Protein AF-A0A7W4C437-F1 (afdb_monomer)

Mean predicted aligned error: 10.55 Å

Secondary structure (DSSP, 8-state):
-GGG-TT-SSSSPPHHHHHHHHHHHHTGGGGS-HHHHHHHHHHHHH-S---HHHHHHHHIIIIIHHHHHHH-HHHHHHHHHHHHHHHHHHHHHHHHS--TT--HHHHHHHHHHHTHHHHHHHHHHT-B-TTS-BTTS-TT---TTTSHHHHHHHHHHB--HHHHHHHHHHHTTSS---HHHHHTGGGGB-TTSS-HHHHHHHHHHHHHHHHHHHH---TT-SS-HHHHHHHHHHHHHHHHHHTHHHHHHHHHHHHHHHHTTTS---HHHHHHHHHHHHHHHHHHHTS-GGG-THHHHHHHHHHHHHHTT-HHHHHHHHHHHHHHHTTT---TTTHHHHHHHHHHHHHHSSS--HHHHHHHHHHHHHTTSS---S----TT-SS---S-TTHHHHHHHHHHHHS-GGGSSTT--PPP----SS--PPPTT--GGGGTT-S-EEES-TTS--EEE-HHHHHHHTT-HHHHHHHHHTT--TTS------

Sequence (486 aa):
MKMLNTKRTTPYPTIQALLREIASAFDTKCYLSAREAKKLDDSCNKTIDIHVSELEELKNLTILTPLTTIFGAEIAARVELFLDDVIKCYFIWIEDHPLDGVSVEDANTLFQTTGYFEDLLISRFVMEDYYNQKLCVPDGVNLTLLSKDHAEAFILLLDHKEAKDRVRLWASEKERPSLKYVENIEQFASPSILGSKQWNNLKWGIIASRFIMSFHSNKKMGLVIQRHSHTFKSFQSKNANNHLEIKSHINAIFAEFKEKGGMKKTDSDRERVDFLLRNLKYEIDKIAPDYGVSYIYHQFRARHLVLCGDLDAANEEYTKAFEQSLYRDHSKAQIQLVISEALLVAAYQVRPDRVFINRLKSASILIGLDQLPAKVKAEGKQKLEVLNSNEIESYRVDFVRMFPENLAYPSVSYPKYDPKVGLLLESLDSNLVNELSKKKIKIGFEGSLQRKTTPLIAAAMRNEVALVQKILDSGASVNVISEVGG

pLDDT: mean 83.99, std 13.07, range [30.67, 98.25]

Nearest PDB structures (foldseek):
  6yxy-assembly1_BE  TM=2.566E-01  e=5.866E+00  Trypanosoma brucei brucei

Solvent-accessible surface area (backbone atoms only — not comparable to full-atom values): 26969 Å² total; per-residue (Å²): 116,82,58,65,51,72,89,56,90,40,38,44,65,46,70,52,34,52,52,51,50,52,24,56,34,53,35,33,52,80,77,43,53,75,69,58,48,44,49,55,59,48,52,54,71,74,45,87,75,65,49,56,54,56,52,53,48,49,47,40,66,44,41,37,48,56,39,27,75,76,64,32,64,68,56,22,52,30,45,48,54,39,52,52,50,48,53,51,54,48,45,54,45,36,29,79,55,45,45,68,61,34,32,37,65,57,39,38,50,51,41,65,75,64,38,51,65,38,50,53,52,47,54,49,39,60,30,60,47,100,84,69,40,26,44,63,48,42,92,87,38,54,53,26,46,79,34,71,66,46,36,51,58,52,42,70,54,40,68,42,66,68,61,35,53,50,52,53,32,35,52,68,67,77,40,78,80,49,46,78,56,47,76,58,46,68,80,41,28,61,89,85,80,66,55,72,68,55,48,48,31,49,45,47,10,42,42,50,24,38,33,47,60,68,48,57,84,57,95,73,84,68,87,50,72,70,56,42,53,54,51,51,52,52,50,45,58,57,54,59,66,77,44,52,68,52,49,51,40,51,52,53,52,50,45,54,56,59,77,45,54,91,36,71,42,42,70,67,56,51,54,50,51,53,51,49,50,51,51,38,49,56,55,52,71,73,47,68,76,60,27,48,61,60,23,61,55,26,40,54,50,13,56,52,27,48,35,64,50,40,50,66,64,15,39,54,26,30,49,51,15,49,66,48,32,54,54,26,35,47,30,77,74,53,43,51,45,50,45,53,54,37,44,19,43,28,33,56,38,97,70,51,42,61,68,60,42,52,51,49,41,21,44,32,36,74,67,65,79,44,75,80,49,90,71,56,73,59,91,93,57,94,62,57,52,67,69,60,91,58,47,53,50,41,29,36,56,50,31,49,73,76,60,39,57,79,47,22,33,75,93,38,70,73,88,87,74,85,48,78,54,76,73,73,52,68,66,94,80,66,73,61,80,86,46,62,89,40,84,61,42,79,46,43,38,92,96,50,26,52,44,80,42,37,45,57,57,53,28,54,77,69,67,37,62,73,55,33,51,55,44,42,75,72,68,54,72,87,84,61,77,67,86,73,79,117

Foldseek 3Di:
DVQLDQPDLFLFRALLSLLVLLLVLLLQLVVADPVLNVLSVCVRPPASFDFQLVSVVNLCRRPLVSCCVQQNDQLSVLVVQLSLQLLQVVLVCCQLQFQFLHFNVRSSVLCVVQLVSLCSNVCSQQPADPVRAGSNQGPLAALQLQDPVSLVVVLVQFDDPVLSVVSVCCSVVVDQDRLVCLSCSNVRGDPPPDDPNNSSSHSSSSSSNSSNVSSVPDPPPDDRPVVSSVSSVVVVVVSCVVQVQLVVLLVVLVCLCPVLVPPADEVVSLVVLVVSLVSNVVSCVVDDCSSLNCLSSLQSVLVSCVLVQNLPSSLVSLLSSQRSPRNGHSHCVRNVVSLLLNLLSQLQDPDRPPVVNSSSLSVCCSSVVDHQDPCQDDDPDSDGDSDDPCVSLVSPVVSCVNRPNSNGYPPHDGDDDARQDDDADFDPPDDLPVVLPPQWDWGGDDVHHIDIDGSLVVCVVVVVVVSNVVSVVVPDDPPPPPPPDD

Structure (mmCIF, N/CA/C/O backbone):
data_AF-A0A7W4C437-F1
#
_entry.id   AF-A0A7W4C437-F1
#
loop_
_atom_site.group_PDB
_atom_site.id
_atom_site.type_symbol
_atom_site.label_atom_id
_atom_site.label_alt_id
_atom_site.label_comp_id
_atom_site.label_asym_id
_atom_site.label_entity_id
_atom_site.label_seq_id
_atom_site.pdbx_PDB_ins_code
_atom_site.Cartn_x
_atom_site.Cartn_y
_atom_site.Cartn_z
_atom_site.occupancy
_atom_site.B_iso_or_equiv
_atom_site.auth_seq_id
_atom_site.auth_comp_id
_atom_site.auth_asym_id
_atom_site.auth_atom_id
_atom_site.pdbx_PDB_model_num
ATOM 1 N N . MET A 1 1 ? -2.533 12.360 15.355 1.00 78.88 1 MET A N 1
ATOM 2 C CA . MET A 1 1 ? -2.353 10.923 15.029 1.00 78.88 1 MET A CA 1
ATOM 3 C C . MET A 1 1 ? -0.862 10.595 14.971 1.00 78.88 1 MET A C 1
ATOM 5 O O . MET A 1 1 ? -0.117 11.430 14.462 1.00 78.88 1 MET A O 1
ATOM 9 N N . LYS A 1 2 ? -0.389 9.439 15.473 1.00 82.94 2 LYS A N 1
ATOM 10 C CA . LYS A 1 2 ? 1.064 9.118 15.456 1.00 82.94 2 LYS A CA 1
ATOM 11 C C . LYS A 1 2 ? 1.573 8.795 14.046 1.00 82.94 2 LYS A C 1
ATOM 13 O O . LYS A 1 2 ? 2.763 8.949 13.783 1.00 82.94 2 LYS A O 1
ATOM 18 N N . MET A 1 3 ? 0.695 8.386 13.130 1.00 85.31 3 MET A N 1
ATOM 19 C CA . MET A 1 3 ? 1.023 8.218 11.706 1.00 85.31 3 MET A CA 1
ATOM 20 C C . MET A 1 3 ? 1.457 9.522 11.016 1.00 85.31 3 MET A C 1
ATOM 22 O O . MET A 1 3 ? 2.211 9.463 10.049 1.00 85.31 3 MET A O 1
ATOM 26 N N . LEU A 1 4 ? 1.070 10.692 11.547 1.00 83.31 4 LEU A N 1
ATOM 27 C CA . LEU A 1 4 ? 1.472 12.010 11.034 1.00 83.31 4 LEU A CA 1
ATOM 28 C C . LEU A 1 4 ? 2.833 12.496 11.577 1.00 83.31 4 LEU A C 1
ATOM 30 O O . LEU A 1 4 ? 3.105 13.690 11.623 1.00 83.31 4 LEU A O 1
ATOM 34 N N . ASN A 1 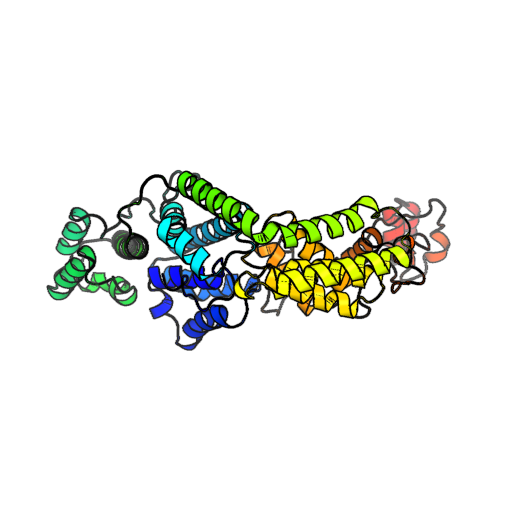5 ? 3.695 11.575 12.011 1.00 78.56 5 ASN A N 1
ATOM 35 C CA . ASN A 1 5 ? 5.061 11.884 12.432 1.00 78.56 5 ASN A CA 1
ATOM 36 C C . ASN A 1 5 ? 5.916 12.354 11.236 1.00 78.56 5 ASN A C 1
ATOM 38 O O . ASN A 1 5 ? 5.764 11.838 10.130 1.00 78.56 5 ASN A O 1
ATOM 42 N N . THR A 1 6 ? 6.843 13.284 11.469 1.00 72.81 6 THR A N 1
ATOM 43 C CA . THR A 1 6 ? 7.790 13.806 10.469 1.00 72.81 6 THR A CA 1
ATOM 44 C C . THR A 1 6 ? 8.935 12.843 10.146 1.00 72.81 6 THR A C 1
ATOM 46 O O . THR A 1 6 ? 9.579 12.991 9.121 1.00 72.81 6 THR A O 1
ATOM 49 N N . LYS A 1 7 ? 9.169 11.803 10.959 1.00 80.38 7 LYS A N 1
ATOM 50 C CA . LYS A 1 7 ? 10.256 10.822 10.735 1.00 80.38 7 LYS A CA 1
ATOM 51 C C . LYS A 1 7 ? 10.049 9.857 9.554 1.00 80.38 7 LYS A C 1
ATOM 53 O O . LYS A 1 7 ? 10.883 8.976 9.359 1.00 80.38 7 LYS A O 1
ATOM 58 N N . ARG A 1 8 ? 8.932 9.938 8.826 1.00 84.25 8 ARG A N 1
ATOM 59 C CA . ARG A 1 8 ? 8.679 9.063 7.668 1.00 84.25 8 ARG A CA 1
ATOM 60 C C . ARG A 1 8 ? 9.406 9.578 6.424 1.00 84.25 8 ARG A C 1
ATOM 62 O O . ARG A 1 8 ? 9.742 10.750 6.351 1.00 84.25 8 ARG A O 1
ATOM 69 N N . THR A 1 9 ? 9.629 8.700 5.452 1.00 82.75 9 THR A N 1
ATOM 70 C CA . THR A 1 9 ? 10.347 9.009 4.202 1.00 82.75 9 THR A CA 1
ATOM 71 C C . THR A 1 9 ? 9.421 9.350 3.033 1.00 82.75 9 THR A C 1
ATOM 73 O O . THR A 1 9 ? 9.904 9.762 1.980 1.00 82.75 9 THR A O 1
ATOM 76 N N . THR A 1 10 ? 8.105 9.182 3.192 1.00 88.81 10 THR A N 1
ATOM 77 C CA . THR A 1 10 ? 7.085 9.380 2.150 1.00 88.81 10 THR A CA 1
ATOM 78 C C . THR A 1 10 ? 5.982 10.332 2.638 1.00 88.81 10 THR A C 1
ATOM 80 O O . THR A 1 10 ? 5.629 10.311 3.822 1.00 88.81 10 THR A O 1
ATOM 83 N N . PRO A 1 11 ? 5.406 11.179 1.765 1.00 90.81 11 PRO A N 1
ATOM 84 C CA . PRO A 1 11 ? 4.387 12.155 2.117 1.00 90.81 11 PRO A CA 1
ATOM 85 C C . PRO A 1 11 ? 3.125 11.453 2.600 1.00 90.81 11 PRO A C 1
ATOM 87 O O . PRO A 1 11 ? 2.623 11.820 3.659 1.00 90.81 11 PRO A O 1
ATOM 90 N N . TYR A 1 12 ? 2.672 10.390 1.930 1.00 92.81 12 TYR A N 1
ATOM 91 C CA . TYR A 1 12 ? 1.633 9.526 2.477 1.00 92.81 12 TYR A CA 1
ATOM 92 C C . TYR A 1 12 ? 2.219 8.567 3.529 1.00 92.81 12 TYR A C 1
ATOM 94 O O . TYR A 1 12 ? 3.265 7.955 3.297 1.00 92.81 12 TYR A O 1
ATOM 102 N N . PRO A 1 13 ? 1.567 8.406 4.695 1.00 93.19 13 PRO A N 1
ATOM 103 C CA . PRO A 1 13 ? 1.874 7.335 5.636 1.00 93.19 13 PRO A CA 1
ATOM 104 C C . PRO A 1 13 ? 1.725 5.945 5.005 1.00 93.19 13 PRO A C 1
ATOM 106 O O . PRO A 1 13 ? 0.897 5.728 4.123 1.00 93.19 13 PRO A O 1
ATOM 109 N N . THR A 1 14 ? 2.481 4.969 5.490 1.00 92.81 14 THR A N 1
ATOM 110 C CA . THR A 1 14 ? 2.338 3.594 5.007 1.00 92.81 14 THR A CA 1
ATOM 111 C C . THR A 1 14 ? 1.056 2.939 5.538 1.00 92.81 14 THR A C 1
ATOM 113 O O . THR A 1 14 ? 0.505 3.354 6.566 1.00 92.81 14 THR A O 1
ATOM 116 N N . ILE A 1 15 ? 0.583 1.879 4.878 1.00 92.31 15 ILE A N 1
ATOM 117 C CA . ILE A 1 15 ? -0.591 1.116 5.330 1.00 92.31 15 ILE A CA 1
ATOM 118 C C . ILE A 1 15 ? -0.388 0.504 6.727 1.00 92.31 15 ILE A C 1
ATOM 120 O O . ILE A 1 15 ? -1.317 0.448 7.531 1.00 92.31 15 ILE A O 1
ATOM 124 N N . GLN A 1 16 ? 0.849 0.132 7.067 1.00 91.88 16 GLN A N 1
ATOM 125 C CA . GLN A 1 16 ? 1.235 -0.353 8.393 1.00 91.88 16 GLN A CA 1
ATOM 126 C C . GLN A 1 16 ? 0.991 0.724 9.461 1.00 91.88 16 GLN A C 1
ATOM 128 O O . GLN A 1 16 ? 0.472 0.436 10.542 1.00 91.88 16 GLN A O 1
ATOM 133 N N . ALA A 1 17 ? 1.324 1.983 9.152 1.00 92.62 17 ALA A N 1
ATOM 134 C CA . ALA A 1 17 ? 1.093 3.104 10.055 1.00 92.62 17 ALA A CA 1
ATOM 135 C C . ALA A 1 17 ? -0.406 3.380 10.253 1.00 92.62 17 ALA A C 1
ATOM 137 O O . ALA A 1 17 ? -0.814 3.678 11.377 1.00 92.62 17 ALA A O 1
ATOM 138 N N . LEU A 1 18 ? -1.218 3.233 9.199 1.00 93.69 18 LEU A N 1
ATOM 139 C CA . LEU A 1 18 ? -2.677 3.344 9.273 1.00 93.69 18 LEU A CA 1
ATOM 140 C C . LEU A 1 18 ? -3.279 2.241 10.159 1.00 93.69 18 LEU A C 1
ATOM 142 O O . LEU A 1 18 ? -4.012 2.545 11.102 1.00 93.69 18 LEU A O 1
ATOM 146 N N . LEU A 1 19 ? -2.893 0.977 9.943 1.00 94.00 19 LEU A N 1
ATOM 147 C CA . LEU A 1 19 ? -3.305 -0.148 10.795 1.00 94.00 19 LEU A CA 1
ATOM 148 C C . LEU A 1 19 ? -2.918 0.066 12.261 1.00 94.00 19 LEU A C 1
ATOM 150 O O . LEU A 1 19 ? -3.694 -0.237 13.167 1.00 94.00 19 LEU A O 1
ATOM 154 N N . ARG A 1 20 ? -1.739 0.642 12.518 1.00 92.50 20 ARG A N 1
ATOM 155 C CA . ARG A 1 20 ? -1.287 0.974 13.872 1.00 92.50 20 ARG A CA 1
ATOM 156 C C . ARG A 1 20 ? -2.174 2.007 14.565 1.00 92.50 20 ARG A C 1
ATOM 158 O O . ARG A 1 20 ? -2.415 1.859 15.768 1.00 92.50 20 ARG A O 1
ATOM 165 N N . GLU A 1 21 ? -2.641 3.037 13.860 1.00 93.62 21 GLU A N 1
ATOM 166 C CA . GLU A 1 21 ? -3.599 3.992 14.435 1.00 93.62 21 GLU A CA 1
ATOM 167 C C . GLU A 1 21 ? -4.941 3.320 14.720 1.00 93.62 21 GLU A C 1
ATOM 169 O O . GLU A 1 21 ? -5.473 3.498 15.812 1.00 93.62 21 GLU A O 1
ATOM 174 N N . ILE A 1 22 ? -5.445 2.493 13.798 1.00 95.56 22 ILE A N 1
ATOM 175 C CA . ILE A 1 22 ? -6.714 1.770 13.972 1.00 95.56 22 ILE A CA 1
ATOM 176 C C . ILE A 1 22 ? -6.649 0.827 15.184 1.00 95.56 22 ILE A C 1
ATOM 178 O O . ILE A 1 22 ? -7.508 0.889 16.064 1.00 95.56 22 ILE A O 1
ATOM 182 N N . ALA A 1 23 ? -5.592 0.018 15.302 1.00 94.75 23 ALA A N 1
ATOM 183 C CA . ALA A 1 23 ? -5.379 -0.863 16.454 1.00 94.75 23 ALA A CA 1
ATOM 184 C C . ALA A 1 23 ? -5.274 -0.080 17.778 1.00 94.75 23 ALA A C 1
ATOM 186 O O . ALA A 1 23 ? -5.743 -0.525 18.826 1.00 94.75 23 ALA A O 1
ATOM 187 N N . SER A 1 24 ? -4.679 1.117 17.744 1.00 93.38 24 SER A N 1
ATOM 188 C CA . SER A 1 24 ? -4.597 1.997 18.919 1.00 93.38 24 SER A CA 1
ATOM 189 C C . SER A 1 24 ? -5.958 2.608 19.283 1.00 93.38 24 SER A C 1
ATOM 191 O O . SER A 1 24 ? -6.270 2.749 20.469 1.00 93.38 24 SER A O 1
ATOM 193 N N . ALA A 1 25 ? -6.779 2.938 18.283 1.00 94.69 25 ALA A N 1
ATOM 194 C CA . ALA A 1 25 ? -8.123 3.476 18.470 1.00 94.69 25 ALA A CA 1
ATOM 195 C C . ALA A 1 25 ? -9.067 2.442 19.102 1.00 94.69 25 ALA A C 1
ATOM 197 O O . ALA A 1 25 ? -9.807 2.784 20.022 1.00 94.69 25 ALA A O 1
ATOM 198 N N . PHE A 1 26 ? -8.965 1.169 18.708 1.00 95.62 26 PHE A N 1
ATOM 199 C CA . PHE A 1 26 ? -9.688 0.072 19.362 1.00 95.62 26 PHE A CA 1
ATOM 200 C C . PHE A 1 26 ? -9.077 -0.396 20.694 1.00 95.62 26 PHE A C 1
ATOM 202 O O . PHE A 1 26 ? -9.714 -1.157 21.414 1.00 95.62 26 PHE A O 1
ATOM 209 N N . ASP A 1 27 ? -7.862 0.045 21.039 1.00 94.94 27 ASP A N 1
ATOM 210 C CA . ASP A 1 27 ? -7.082 -0.459 22.184 1.00 94.94 27 ASP A CA 1
ATOM 211 C C . ASP A 1 27 ? -6.781 -1.971 22.117 1.00 94.94 27 ASP A C 1
ATOM 213 O O . ASP A 1 27 ? -6.543 -2.617 23.133 1.00 94.94 27 ASP A O 1
ATOM 217 N N . THR A 1 28 ? -6.734 -2.566 20.921 1.00 93.12 28 THR A N 1
ATOM 218 C CA . THR A 1 28 ? -6.466 -4.009 20.751 1.00 93.12 28 THR A CA 1
ATOM 219 C C . THR A 1 28 ? -5.021 -4.379 21.070 1.00 93.12 28 THR A C 1
ATOM 221 O O . THR A 1 28 ? -4.739 -5.499 21.494 1.00 93.12 28 THR A O 1
ATOM 224 N N . LYS A 1 29 ? -4.096 -3.416 20.962 1.00 84.81 29 LYS A N 1
ATOM 225 C CA . LYS A 1 29 ? -2.682 -3.603 21.315 1.00 84.81 29 LYS A CA 1
ATOM 226 C C . LYS A 1 29 ? -2.470 -4.085 22.752 1.00 84.81 29 LYS A C 1
ATOM 228 O O . LYS A 1 29 ? -1.471 -4.751 23.007 1.00 84.81 29 LYS A O 1
ATOM 233 N N . CYS A 1 30 ? -3.372 -3.773 23.688 1.00 81.81 30 CYS A N 1
ATOM 234 C CA . CYS A 1 30 ? -3.207 -4.189 25.081 1.00 81.81 30 CYS A CA 1
ATOM 235 C C . CYS A 1 30 ? -3.369 -5.709 25.294 1.00 81.81 30 CYS A C 1
ATOM 237 O O . CYS A 1 30 ? -2.966 -6.205 26.348 1.00 81.81 30 CYS A O 1
ATOM 239 N N . TYR A 1 31 ? -3.903 -6.439 24.308 1.00 81.62 31 TYR A N 1
ATOM 240 C CA . TYR A 1 31 ? -4.055 -7.902 24.309 1.00 81.62 31 TYR A CA 1
ATOM 241 C C . TYR A 1 31 ? -2.921 -8.640 23.599 1.00 81.62 31 TYR A C 1
ATOM 243 O O . TYR A 1 31 ? -2.858 -9.864 23.652 1.00 81.62 31 TYR A O 1
ATOM 251 N N . LEU A 1 32 ? -2.020 -7.911 22.947 1.00 82.81 32 LEU A N 1
ATOM 252 C CA . LEU A 1 32 ? -0.891 -8.501 22.247 1.00 82.81 32 LEU A CA 1
ATOM 253 C C . LEU A 1 32 ? 0.247 -8.770 23.229 1.00 82.81 32 LEU A C 1
ATOM 255 O O . LEU A 1 32 ? 0.518 -7.969 24.131 1.00 82.81 32 LEU A O 1
ATOM 259 N N . SER A 1 33 ? 0.974 -9.864 23.022 1.00 84.06 33 SER A N 1
ATOM 260 C CA . SER A 1 33 ? 2.267 -10.042 23.676 1.00 84.06 33 SER A CA 1
ATOM 261 C C . SER A 1 33 ? 3.226 -8.921 23.260 1.00 84.06 33 SER A C 1
ATOM 263 O O . SER A 1 33 ? 3.111 -8.331 22.180 1.00 84.06 33 SER A O 1
ATOM 265 N N . ALA A 1 34 ? 4.241 -8.647 24.085 1.00 83.25 34 ALA A N 1
ATOM 266 C CA . ALA A 1 34 ? 5.248 -7.632 23.768 1.00 83.25 34 ALA A CA 1
ATOM 267 C C . ALA A 1 34 ? 5.922 -7.876 22.401 1.00 83.25 34 ALA A C 1
ATOM 269 O O . ALA A 1 34 ? 6.267 -6.930 21.694 1.00 83.25 34 ALA A O 1
ATOM 270 N N . ARG A 1 35 ? 6.070 -9.147 22.004 1.00 84.88 35 ARG A N 1
ATOM 271 C CA . ARG A 1 35 ? 6.624 -9.546 20.706 1.00 84.88 35 ARG A CA 1
ATOM 272 C C . ARG A 1 35 ? 5.701 -9.171 19.544 1.00 84.88 35 ARG A C 1
ATOM 274 O O . ARG A 1 35 ? 6.180 -8.668 18.532 1.00 84.88 35 ARG A O 1
ATOM 281 N N . GLU A 1 36 ? 4.402 -9.404 19.683 1.00 82.69 36 GLU A N 1
ATOM 282 C CA . GLU A 1 36 ? 3.399 -9.136 18.644 1.00 82.69 36 GLU A CA 1
ATOM 283 C C . GLU A 1 36 ? 3.133 -7.637 18.492 1.00 82.69 36 GLU A C 1
ATOM 285 O O . GLU A 1 36 ? 3.115 -7.124 17.374 1.00 82.69 36 GLU A O 1
ATOM 290 N N . ALA A 1 37 ? 3.038 -6.907 19.607 1.00 78.81 37 ALA A N 1
ATOM 291 C CA . ALA A 1 37 ? 2.944 -5.450 19.588 1.00 78.81 37 ALA A CA 1
ATOM 292 C C . ALA A 1 37 ? 4.166 -4.822 18.894 1.00 78.81 37 ALA A C 1
ATOM 294 O O . ALA A 1 37 ? 4.021 -3.932 18.052 1.00 78.81 37 ALA A O 1
ATOM 295 N N . LYS A 1 38 ? 5.365 -5.348 19.185 1.00 84.25 38 LYS A N 1
ATOM 296 C CA . LYS A 1 38 ? 6.606 -4.922 18.534 1.00 84.25 38 LYS A CA 1
ATOM 297 C C . LYS A 1 38 ? 6.628 -5.251 17.042 1.00 84.25 38 LYS A C 1
ATOM 299 O O . LYS A 1 38 ? 7.181 -4.467 16.286 1.00 84.25 38 LYS A O 1
ATOM 304 N N . LYS A 1 39 ? 6.011 -6.350 16.592 1.00 85.56 39 LYS A N 1
ATOM 305 C CA . LYS A 1 39 ? 5.956 -6.707 15.163 1.00 85.56 39 LYS A CA 1
ATOM 306 C C . LYS A 1 39 ? 5.271 -5.618 14.329 1.00 85.56 39 LYS A C 1
ATOM 308 O O . LYS A 1 39 ? 5.814 -5.225 13.299 1.00 85.56 39 LYS A O 1
ATOM 313 N N . LEU A 1 40 ? 4.142 -5.078 14.797 1.00 83.19 40 LEU A N 1
ATOM 314 C CA . LEU A 1 40 ? 3.461 -3.975 14.111 1.00 83.19 40 LEU A CA 1
ATOM 315 C C . LEU A 1 40 ? 4.311 -2.698 14.101 1.00 83.19 40 LEU A C 1
ATOM 317 O O . LEU A 1 40 ? 4.437 -2.044 13.068 1.00 83.19 40 LEU A O 1
ATOM 321 N N . ASP A 1 41 ? 4.927 -2.354 15.231 1.00 83.56 41 ASP A N 1
ATOM 322 C CA . ASP A 1 41 ? 5.748 -1.145 15.322 1.00 83.56 41 ASP A CA 1
ATOM 323 C C . ASP A 1 41 ? 7.035 -1.255 14.481 1.00 83.56 41 ASP A C 1
ATOM 325 O O . ASP A 1 41 ? 7.400 -0.300 13.797 1.00 83.56 41 ASP A O 1
ATOM 329 N N . ASP A 1 42 ? 7.668 -2.429 14.447 1.00 84.69 42 ASP A N 1
ATOM 330 C CA . ASP A 1 42 ? 8.812 -2.740 13.586 1.00 84.69 42 ASP A CA 1
ATOM 331 C C . ASP A 1 42 ? 8.436 -2.665 12.097 1.00 84.69 42 ASP A C 1
ATOM 333 O O . ASP A 1 42 ? 9.211 -2.131 11.303 1.00 84.69 42 ASP A O 1
ATOM 337 N N . SER A 1 43 ? 7.250 -3.159 11.713 1.00 83.56 43 SER A N 1
ATOM 338 C CA . SER A 1 43 ? 6.773 -3.123 10.319 1.00 83.56 43 SER A CA 1
ATOM 339 C C . SER A 1 43 ? 6.576 -1.699 9.787 1.00 83.56 43 SER A C 1
ATOM 341 O O . SER A 1 43 ? 6.688 -1.468 8.589 1.00 83.56 43 SER A O 1
ATOM 343 N N . CYS A 1 44 ? 6.341 -0.728 10.677 1.00 83.31 44 CYS A N 1
ATOM 344 C CA . CYS A 1 44 ? 6.256 0.687 10.315 1.00 83.31 44 CYS A CA 1
ATOM 345 C C . CYS A 1 44 ? 7.632 1.331 10.071 1.00 83.31 44 CYS A C 1
ATOM 347 O O . CYS A 1 44 ? 7.688 2.413 9.494 1.00 83.31 44 CYS A O 1
ATOM 349 N N . ASN A 1 45 ? 8.718 0.725 10.568 1.00 76.50 45 ASN A N 1
ATOM 350 C CA . ASN A 1 45 ? 10.051 1.337 10.605 1.00 76.50 45 ASN A CA 1
ATOM 351 C C . ASN A 1 45 ? 11.068 0.665 9.664 1.00 76.50 45 ASN A C 1
ATOM 353 O O . ASN A 1 45 ? 12.070 1.292 9.334 1.00 76.50 45 ASN A O 1
ATOM 357 N N . LYS A 1 46 ? 10.871 -0.609 9.292 1.00 72.38 46 LYS A N 1
ATOM 358 C CA . LYS A 1 46 ? 11.876 -1.401 8.554 1.00 72.38 46 LYS A CA 1
ATOM 359 C C . LYS A 1 46 ? 11.827 -1.217 7.040 1.00 72.38 46 LYS A C 1
ATOM 361 O O . LYS A 1 46 ? 12.881 -1.101 6.425 1.00 72.38 46 LYS A O 1
ATOM 366 N N . THR A 1 47 ? 10.639 -1.226 6.445 1.00 72.25 47 THR A N 1
ATOM 367 C CA . THR A 1 47 ? 10.454 -1.164 4.988 1.00 72.25 47 THR A CA 1
ATOM 368 C C . THR A 1 47 ? 9.228 -0.330 4.647 1.00 72.25 47 THR A C 1
ATOM 370 O O . THR A 1 47 ? 8.251 -0.303 5.396 1.00 72.25 47 THR A O 1
ATOM 373 N N . ILE A 1 48 ? 9.293 0.372 3.515 1.00 83.75 48 ILE A N 1
ATOM 374 C CA . ILE A 1 48 ? 8.164 1.152 2.995 1.00 83.75 48 ILE A CA 1
ATOM 375 C C . ILE A 1 48 ? 7.109 0.193 2.425 1.00 83.75 48 ILE A C 1
ATOM 377 O O . ILE A 1 48 ? 5.921 0.340 2.709 1.00 83.75 48 ILE A O 1
ATOM 381 N N . ASP A 1 49 ? 7.540 -0.822 1.672 1.00 86.06 49 ASP A N 1
ATOM 382 C CA . ASP A 1 49 ? 6.686 -1.893 1.169 1.00 86.06 49 ASP A CA 1
ATOM 383 C C . ASP A 1 49 ? 6.377 -2.959 2.231 1.00 86.06 49 ASP A C 1
ATOM 385 O O . ASP A 1 49 ? 7.102 -3.140 3.214 1.00 86.06 49 ASP A O 1
ATOM 389 N N . ILE A 1 50 ? 5.275 -3.675 2.006 1.00 89.94 50 ILE A N 1
ATOM 390 C CA . ILE A 1 50 ? 4.836 -4.821 2.801 1.00 89.94 50 ILE A CA 1
ATOM 391 C C . ILE A 1 50 ? 4.327 -5.920 1.870 1.00 89.94 50 ILE A C 1
ATOM 393 O O . ILE A 1 50 ? 3.677 -5.650 0.861 1.00 89.94 50 ILE A O 1
ATOM 397 N N . HIS A 1 51 ? 4.623 -7.173 2.206 1.00 90.75 51 HIS A N 1
ATOM 398 C CA . HIS A 1 51 ? 4.084 -8.316 1.477 1.00 90.75 51 HIS A CA 1
ATOM 399 C C . HIS A 1 51 ? 2.594 -8.500 1.801 1.00 90.75 51 HIS A C 1
ATOM 401 O O . HIS A 1 51 ? 2.202 -8.397 2.962 1.00 90.75 51 HIS A O 1
ATOM 407 N N . VAL A 1 52 ? 1.766 -8.865 0.818 1.00 89.50 52 VAL A N 1
ATOM 408 C CA . VAL A 1 52 ? 0.309 -9.034 1.009 1.00 89.50 52 VAL A CA 1
ATOM 409 C C . VAL A 1 52 ? -0.035 -9.987 2.161 1.00 89.50 52 VAL A C 1
ATOM 411 O O . VAL A 1 52 ? -0.850 -9.665 3.017 1.00 89.50 52 VAL A O 1
ATOM 414 N N . SER A 1 53 ? 0.663 -11.122 2.268 1.00 87.56 53 SER A N 1
ATOM 415 C CA . SER A 1 53 ? 0.452 -12.063 3.378 1.00 87.56 53 SER A CA 1
ATOM 416 C C . SER A 1 53 ? 0.846 -11.496 4.743 1.00 87.56 53 SER A C 1
ATOM 418 O O . SER A 1 53 ? 0.273 -11.886 5.751 1.00 87.56 53 SER A O 1
ATOM 420 N N . GLU A 1 54 ? 1.855 -10.623 4.792 1.00 89.75 54 GLU A N 1
ATOM 421 C CA . GLU A 1 54 ? 2.289 -9.988 6.038 1.00 89.75 54 GLU A CA 1
ATOM 422 C C . GLU A 1 54 ? 1.280 -8.927 6.478 1.00 89.75 54 GLU A C 1
ATOM 424 O O . GLU A 1 54 ? 0.994 -8.820 7.666 1.00 89.75 54 GLU A O 1
ATOM 429 N N . LEU A 1 55 ? 0.683 -8.200 5.528 1.00 90.94 55 LEU A N 1
ATOM 430 C CA . LEU A 1 55 ? -0.412 -7.281 5.818 1.00 90.94 55 LEU A CA 1
ATOM 431 C C . LEU A 1 55 ? -1.616 -8.021 6.413 1.00 90.94 55 LEU A C 1
ATOM 433 O O . LEU A 1 55 ? -2.122 -7.615 7.458 1.00 90.94 55 LEU A O 1
ATOM 437 N N . GLU A 1 56 ? -2.033 -9.127 5.791 1.00 90.44 56 GLU A N 1
ATOM 438 C CA . GLU A 1 56 ? -3.129 -9.959 6.303 1.00 90.44 56 GLU A CA 1
ATOM 439 C C . GLU A 1 56 ? -2.807 -10.559 7.674 1.00 90.44 56 GLU A C 1
ATOM 441 O O . GLU A 1 56 ? -3.660 -10.587 8.563 1.00 90.44 56 GLU A O 1
ATOM 446 N N . GLU A 1 57 ? -1.563 -10.984 7.897 1.00 90.50 57 GLU A N 1
ATOM 447 C CA . GLU A 1 57 ? -1.122 -11.445 9.212 1.00 90.50 57 GLU A CA 1
ATOM 448 C C . GLU A 1 57 ? -1.217 -10.324 10.258 1.00 90.50 57 GLU A C 1
ATOM 450 O O . GLU A 1 57 ? -1.733 -10.549 11.351 1.00 90.50 57 GLU A O 1
ATOM 455 N N . LEU A 1 58 ? -0.771 -9.104 9.935 1.00 91.19 58 LEU A N 1
ATOM 456 C CA . LEU A 1 58 ? -0.855 -7.960 10.842 1.00 91.19 58 LEU A CA 1
ATOM 457 C C . LEU A 1 58 ? -2.307 -7.575 11.144 1.00 91.19 58 LEU A C 1
ATOM 459 O O . LEU A 1 58 ? -2.621 -7.349 12.313 1.00 91.19 58 LEU A O 1
ATOM 463 N N . LYS A 1 59 ? -3.199 -7.535 10.145 1.00 93.31 59 LYS A N 1
ATOM 464 C CA . LYS A 1 59 ? -4.642 -7.290 10.345 1.00 93.31 59 LYS A CA 1
ATOM 465 C C . LYS A 1 59 ? -5.232 -8.300 11.330 1.00 93.31 59 LYS A C 1
ATOM 467 O O . LYS A 1 59 ? -5.831 -7.914 12.339 1.00 93.31 59 LYS A O 1
ATOM 472 N N . ASN A 1 60 ? -4.990 -9.585 11.070 1.00 92.56 60 ASN A N 1
ATOM 473 C CA . ASN A 1 60 ? -5.498 -10.682 11.885 1.00 92.56 60 ASN A CA 1
ATOM 474 C C . ASN A 1 60 ? -4.963 -10.638 13.313 1.00 92.56 60 ASN A C 1
ATOM 476 O O . ASN A 1 60 ? -5.732 -10.692 14.271 1.00 92.56 60 ASN A O 1
ATOM 480 N N . LEU A 1 61 ? -3.648 -10.510 13.456 1.00 91.25 61 LEU A N 1
ATOM 481 C CA . LEU A 1 61 ? -2.973 -10.540 14.745 1.00 91.25 61 LEU A CA 1
ATOM 482 C C . LEU A 1 61 ? -3.349 -9.334 15.607 1.00 91.25 61 LEU A C 1
ATOM 484 O O . LEU A 1 61 ? -3.610 -9.480 16.795 1.00 91.25 61 LEU A O 1
ATOM 488 N N . THR A 1 62 ? -3.355 -8.135 15.021 1.00 91.19 62 THR A N 1
ATOM 489 C CA . THR A 1 62 ? -3.372 -6.888 15.798 1.00 91.19 62 THR A CA 1
ATOM 490 C C . THR A 1 62 ? -4.765 -6.322 16.032 1.00 91.19 62 THR A C 1
ATOM 492 O O . THR A 1 62 ? -4.930 -5.525 16.956 1.00 91.19 62 THR A O 1
ATOM 495 N N . ILE A 1 63 ? -5.760 -6.710 15.229 1.00 94.88 63 ILE A N 1
ATOM 496 C CA . ILE A 1 63 ? -7.125 -6.171 15.303 1.00 94.88 63 ILE A CA 1
ATOM 497 C C . ILE A 1 63 ? -8.153 -7.303 15.353 1.00 94.88 63 ILE A C 1
ATOM 499 O O . ILE A 1 63 ? -8.892 -7.396 16.330 1.00 94.88 63 ILE A O 1
ATOM 503 N N . LEU A 1 64 ? -8.193 -8.182 14.347 1.00 95.75 64 LEU A N 1
ATOM 504 C CA . LEU A 1 64 ? -9.321 -9.112 14.192 1.00 95.75 64 LEU A CA 1
ATOM 505 C C . LEU A 1 64 ? -9.355 -10.202 15.267 1.00 95.75 64 LEU A C 1
ATOM 507 O O . LEU A 1 64 ? -10.421 -10.478 15.808 1.00 95.75 64 LEU A O 1
ATOM 511 N N . THR A 1 65 ? -8.212 -10.785 15.637 1.00 94.06 65 THR A N 1
ATOM 512 C CA . THR A 1 65 ? -8.157 -11.840 16.665 1.00 94.06 65 THR A CA 1
ATOM 513 C C . THR A 1 65 ? -8.585 -11.316 18.042 1.00 94.06 65 THR A C 1
ATOM 515 O O . THR A 1 65 ? -9.480 -11.920 18.635 1.00 94.06 65 THR A O 1
ATOM 518 N N . PRO A 1 66 ? -8.056 -10.180 18.553 1.00 94.12 66 PRO A N 1
ATOM 519 C CA . PRO A 1 66 ? -8.558 -9.588 19.796 1.00 94.12 66 PRO A CA 1
ATOM 520 C C . PRO A 1 66 ? -10.067 -9.313 19.774 1.00 94.12 66 PRO A C 1
ATOM 522 O O . PRO A 1 66 ? -10.766 -9.637 20.730 1.00 94.12 66 PRO A O 1
ATOM 525 N N . LEU A 1 67 ? -10.587 -8.755 18.677 1.00 95.50 67 LEU A N 1
ATOM 526 C CA . LEU A 1 67 ? -12.013 -8.441 18.572 1.00 95.50 67 LEU A CA 1
ATOM 527 C C . LEU A 1 67 ? -12.886 -9.695 18.459 1.00 95.50 67 LEU A C 1
ATOM 529 O O . LEU A 1 67 ? -13.956 -9.733 19.058 1.00 95.50 67 LEU A O 1
ATOM 533 N N . THR A 1 68 ? -12.418 -10.735 17.765 1.00 95.38 68 THR A N 1
ATOM 534 C CA . THR A 1 68 ? -13.111 -12.030 17.673 1.00 95.38 68 THR A CA 1
ATOM 535 C C . THR A 1 68 ? -13.239 -12.673 19.048 1.00 95.38 68 THR A C 1
ATOM 537 O O . THR A 1 68 ? -14.315 -13.149 19.400 1.00 95.38 68 THR A O 1
ATOM 540 N N . THR A 1 69 ? -12.161 -12.654 19.836 1.00 92.44 69 THR A N 1
ATOM 541 C CA . THR A 1 69 ? -12.136 -13.228 21.187 1.00 92.44 69 THR A CA 1
ATOM 542 C C . THR A 1 69 ? -13.131 -12.539 22.121 1.00 92.44 69 THR A C 1
ATOM 544 O O . THR A 1 69 ? -13.796 -13.216 22.898 1.00 92.44 69 THR A O 1
ATOM 547 N N . ILE A 1 70 ? -13.254 -11.211 22.036 1.00 92.81 70 ILE A N 1
ATOM 548 C CA . ILE A 1 70 ? -14.052 -10.421 22.988 1.00 92.81 70 ILE A CA 1
ATOM 549 C C . ILE A 1 70 ? -15.510 -10.274 22.538 1.00 92.81 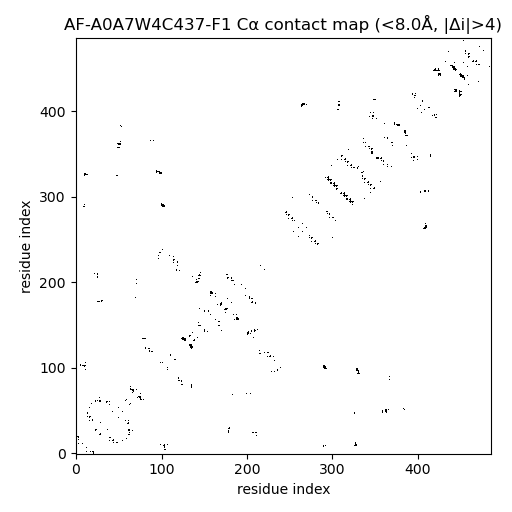70 ILE A C 1
ATOM 551 O O . ILE A 1 70 ? -16.418 -10.381 23.356 1.00 92.81 70 ILE A O 1
ATOM 555 N N . PHE A 1 71 ? -15.743 -10.011 21.249 1.00 94.31 71 PHE A N 1
ATOM 556 C CA . PHE A 1 71 ? -17.060 -9.632 20.720 1.00 94.31 71 PHE A CA 1
ATOM 557 C C . PHE A 1 71 ? -17.691 -10.681 19.800 1.00 94.31 71 PHE A C 1
ATOM 559 O O . PHE A 1 71 ? -18.860 -10.543 19.428 1.00 94.31 71 PHE A O 1
ATOM 566 N N . GLY A 1 72 ? -16.945 -11.728 19.440 1.00 93.69 72 GLY A N 1
ATOM 567 C CA . GLY A 1 72 ? -17.382 -12.786 18.535 1.00 93.69 72 GLY A CA 1
ATOM 568 C C . GLY A 1 72 ? -17.118 -12.497 17.054 1.00 93.69 72 GLY A C 1
ATOM 569 O O . GLY A 1 72 ? -16.723 -11.401 16.650 1.00 93.69 72 GLY A O 1
ATOM 570 N N . ALA A 1 73 ? -17.354 -13.519 16.227 1.00 93.62 73 ALA A N 1
ATOM 571 C CA . ALA A 1 73 ? -17.020 -13.510 14.802 1.00 93.62 73 ALA A CA 1
ATOM 572 C C . ALA A 1 73 ? -17.797 -12.465 13.983 1.00 93.62 73 ALA A C 1
ATOM 574 O O . ALA A 1 73 ? -17.260 -11.942 13.014 1.00 93.62 73 ALA A O 1
ATOM 575 N N . GLU A 1 74 ? -19.035 -12.131 14.366 1.00 91.75 74 GLU A N 1
ATOM 576 C CA . GLU A 1 74 ? -19.847 -11.158 13.620 1.00 91.75 74 GLU A CA 1
ATOM 577 C C . GLU A 1 74 ? -19.221 -9.754 13.643 1.00 91.75 74 GLU A C 1
ATOM 579 O O . GLU A 1 74 ? -19.049 -9.131 12.596 1.00 91.75 74 GLU A O 1
ATOM 584 N N . ILE A 1 75 ? -18.838 -9.264 14.828 1.00 93.12 75 ILE A N 1
ATOM 585 C CA . ILE A 1 75 ? -18.194 -7.951 14.971 1.00 93.12 75 ILE A CA 1
ATOM 586 C C . ILE A 1 75 ? -16.828 -7.946 14.284 1.00 93.12 75 ILE A C 1
ATOM 588 O O . ILE A 1 75 ? -16.492 -6.982 13.600 1.00 93.12 75 ILE A O 1
ATOM 592 N N . ALA A 1 76 ? -16.058 -9.028 14.414 1.00 95.25 76 ALA A N 1
ATOM 593 C CA . ALA A 1 76 ? -14.770 -9.138 13.743 1.00 95.25 76 ALA A CA 1
ATOM 594 C C . ALA A 1 76 ? -14.903 -9.090 12.211 1.00 95.25 76 ALA A C 1
ATOM 596 O O . ALA A 1 76 ? -14.173 -8.332 11.580 1.00 95.25 76 ALA A O 1
ATOM 597 N N . ALA A 1 77 ? -15.869 -9.806 11.626 1.00 93.25 77 ALA A N 1
ATOM 598 C CA . ALA A 1 77 ? -16.124 -9.790 10.184 1.00 93.25 77 ALA A CA 1
ATOM 599 C C . ALA A 1 77 ? -16.550 -8.398 9.684 1.00 93.25 77 ALA A C 1
ATOM 601 O O . ALA A 1 77 ? -16.093 -7.928 8.646 1.00 93.25 77 ALA A O 1
ATOM 602 N N . ARG A 1 78 ? -17.385 -7.690 10.452 1.00 93.44 78 ARG A N 1
ATOM 603 C CA . ARG A 1 78 ? -17.756 -6.296 10.161 1.00 93.44 78 ARG A CA 1
ATOM 604 C C . ARG A 1 78 ? -16.542 -5.362 10.167 1.00 93.44 78 ARG A C 1
ATOM 606 O O . ARG A 1 78 ? -16.401 -4.524 9.280 1.00 93.44 78 ARG A O 1
ATOM 613 N N . VAL A 1 79 ? -15.648 -5.527 11.142 1.00 95.75 79 VAL A N 1
ATOM 614 C CA . VAL A 1 79 ? -14.401 -4.752 11.218 1.00 95.75 79 VAL A CA 1
ATOM 615 C C . VAL A 1 79 ? -13.441 -5.122 10.090 1.00 95.75 79 VAL A C 1
ATOM 617 O O . VAL A 1 79 ? -12.781 -4.236 9.562 1.00 95.75 79 VAL A O 1
ATOM 620 N N . GLU A 1 80 ? -13.376 -6.386 9.678 1.00 95.50 80 GLU A N 1
ATOM 621 C CA . GLU A 1 80 ? -12.586 -6.822 8.522 1.00 95.50 80 GLU A CA 1
ATOM 622 C C . GLU A 1 80 ? -13.034 -6.114 7.239 1.00 95.50 80 GLU A C 1
ATOM 624 O O . GLU A 1 80 ? -12.209 -5.482 6.580 1.00 95.50 80 GLU A O 1
ATOM 629 N N . LEU A 1 81 ? -14.343 -6.093 6.959 1.00 93.19 81 LEU A N 1
ATOM 630 C CA . LEU A 1 81 ? -14.904 -5.346 5.827 1.00 93.19 81 LEU A CA 1
ATOM 631 C C . LEU A 1 81 ? -14.560 -3.852 5.893 1.00 93.19 81 LEU A C 1
ATOM 633 O O . LEU A 1 81 ? -14.243 -3.237 4.876 1.00 93.19 81 LEU A O 1
ATOM 637 N N . PHE A 1 82 ? -14.595 -3.264 7.090 1.00 94.88 82 PHE A N 1
ATOM 638 C CA . PHE A 1 82 ? -14.189 -1.876 7.306 1.00 94.88 82 PHE A CA 1
ATOM 639 C C . PHE A 1 82 ? -12.704 -1.652 6.994 1.00 94.88 82 PHE A C 1
ATOM 641 O O . PHE A 1 82 ? -12.364 -0.670 6.334 1.00 94.88 82 PHE A O 1
ATOM 648 N N . LEU A 1 83 ? -11.819 -2.541 7.455 1.00 95.81 83 LEU A N 1
ATOM 649 C CA . LEU A 1 83 ? -10.384 -2.445 7.185 1.00 95.81 83 LEU A CA 1
ATOM 650 C C . LEU A 1 83 ? -10.109 -2.523 5.683 1.00 95.81 83 LEU A C 1
ATOM 652 O O . LEU A 1 83 ? -9.351 -1.704 5.165 1.00 95.81 83 LEU A O 1
ATOM 656 N N . ASP A 1 84 ? -10.748 -3.464 4.991 1.00 92.31 84 ASP A N 1
ATOM 657 C CA . ASP A 1 84 ? -10.586 -3.652 3.551 1.00 92.31 84 ASP A CA 1
ATOM 658 C C . ASP A 1 84 ? -11.081 -2.434 2.761 1.00 92.31 84 ASP A C 1
ATOM 660 O O . ASP A 1 84 ? -10.384 -1.960 1.859 1.00 92.31 84 ASP A O 1
ATOM 664 N N . ASP A 1 85 ? -12.235 -1.864 3.132 1.00 91.25 85 ASP A N 1
ATOM 665 C CA . ASP A 1 85 ? -12.767 -0.661 2.481 1.00 91.25 85 ASP A CA 1
ATOM 666 C C . ASP A 1 85 ? -11.884 0.570 2.739 1.00 91.25 85 ASP A C 1
ATOM 668 O O . ASP A 1 85 ? -11.591 1.326 1.813 1.00 91.25 85 ASP A O 1
ATOM 672 N N . VAL A 1 86 ? -11.372 0.746 3.964 1.00 94.19 86 VAL A N 1
ATOM 673 C CA . VAL A 1 86 ? -10.421 1.824 4.289 1.00 94.19 86 VAL A CA 1
ATOM 674 C C . VAL A 1 86 ? -9.148 1.707 3.456 1.00 94.19 86 VAL A C 1
ATOM 676 O O . VAL A 1 86 ? -8.701 2.705 2.892 1.00 94.19 86 VAL A O 1
ATOM 679 N N . ILE A 1 87 ? -8.564 0.510 3.363 1.00 93.50 87 ILE A N 1
ATOM 680 C CA . ILE A 1 87 ? -7.339 0.257 2.594 1.00 93.50 87 ILE A CA 1
ATOM 681 C C . ILE A 1 87 ? -7.567 0.556 1.111 1.00 93.50 87 ILE A C 1
ATOM 683 O O . ILE A 1 87 ? -6.775 1.263 0.484 1.00 93.50 87 ILE A O 1
ATOM 687 N N . LYS A 1 88 ? -8.682 0.071 0.562 1.00 90.56 88 LYS A N 1
ATOM 688 C CA . LYS A 1 88 ? -9.068 0.311 -0.827 1.00 90.56 88 LYS A CA 1
ATOM 689 C C . LYS A 1 88 ? -9.263 1.801 -1.109 1.00 90.56 88 LYS A C 1
ATOM 691 O O . LYS A 1 88 ? -8.672 2.326 -2.050 1.00 90.56 88 LYS A O 1
ATOM 696 N N . CYS A 1 89 ? -10.055 2.498 -0.293 1.00 91.00 89 CYS A N 1
ATOM 697 C CA . CYS A 1 89 ? -10.271 3.938 -0.433 1.00 91.00 89 CYS A CA 1
ATOM 698 C C . CYS A 1 89 ? -8.972 4.732 -0.275 1.00 91.00 89 CYS A C 1
ATOM 700 O O . CYS A 1 89 ? -8.792 5.735 -0.961 1.00 91.00 89 CYS A O 1
ATOM 702 N N . TYR A 1 90 ? -8.062 4.282 0.589 1.00 93.19 90 TYR A N 1
ATOM 703 C CA . TYR A 1 90 ? -6.767 4.919 0.774 1.00 93.19 90 TYR A CA 1
ATOM 704 C C . TYR A 1 90 ? -5.915 4.864 -0.496 1.00 93.19 90 TYR A C 1
ATOM 706 O O . TYR A 1 90 ? -5.427 5.902 -0.933 1.00 93.19 90 TYR A O 1
ATOM 714 N N . PHE A 1 91 ? -5.781 3.696 -1.132 1.00 89.44 91 PHE A N 1
ATOM 715 C CA . PHE A 1 91 ? -5.014 3.588 -2.377 1.00 89.44 91 PHE A CA 1
ATOM 716 C C . PHE A 1 91 ? -5.677 4.320 -3.550 1.00 89.44 91 PHE A C 1
ATOM 718 O O . PHE A 1 91 ? -4.975 5.010 -4.285 1.00 89.44 91 PHE A O 1
ATOM 725 N N . ILE A 1 92 ? -7.012 4.275 -3.667 1.00 88.56 92 ILE A N 1
ATOM 726 C CA . ILE A 1 92 ? -7.751 5.091 -4.651 1.00 88.56 92 ILE A CA 1
ATOM 727 C C . ILE A 1 92 ? -7.461 6.584 -4.437 1.00 88.56 92 ILE A C 1
ATOM 729 O O . ILE A 1 92 ? -7.251 7.328 -5.389 1.00 88.56 92 ILE A O 1
ATOM 733 N N . TRP A 1 93 ? -7.400 7.038 -3.183 1.00 90.56 93 TRP A N 1
ATOM 734 C CA . TRP A 1 93 ? -7.102 8.436 -2.892 1.00 90.56 93 TRP A CA 1
ATOM 735 C C . TRP A 1 93 ? -5.690 8.847 -3.312 1.00 90.56 93 TRP A C 1
ATOM 737 O O . TRP A 1 93 ? -5.532 9.921 -3.892 1.00 90.56 93 TRP A O 1
ATOM 747 N N . ILE A 1 94 ? -4.677 8.021 -3.016 1.00 89.94 94 ILE A N 1
ATOM 748 C CA . ILE A 1 94 ? -3.286 8.290 -3.419 1.00 89.94 94 ILE A CA 1
ATOM 749 C C . ILE A 1 94 ? -3.181 8.326 -4.948 1.00 89.94 94 ILE A C 1
ATOM 751 O O . ILE A 1 94 ? -2.467 9.174 -5.481 1.00 89.94 94 ILE A O 1
ATOM 755 N N . GLU A 1 95 ? -3.910 7.449 -5.645 1.00 86.38 95 GLU A N 1
ATOM 756 C CA . GLU A 1 95 ? -3.995 7.444 -7.109 1.00 86.38 95 GLU A CA 1
ATOM 757 C C . GLU A 1 95 ? -4.554 8.771 -7.651 1.00 86.38 95 GLU A C 1
ATOM 759 O O . GLU A 1 95 ? -3.952 9.378 -8.538 1.00 86.38 95 GLU A O 1
ATOM 764 N N . ASP A 1 96 ? -5.675 9.243 -7.099 1.00 87.12 96 ASP A N 1
ATOM 765 C CA . ASP A 1 96 ? -6.365 10.455 -7.561 1.00 87.12 96 ASP A CA 1
ATOM 766 C C . ASP A 1 96 ? -5.675 11.764 -7.127 1.00 87.12 96 ASP A C 1
ATOM 768 O O . ASP A 1 96 ? -5.911 12.826 -7.716 1.00 87.12 96 ASP A O 1
ATOM 772 N N . HIS A 1 97 ? -4.855 11.711 -6.073 1.00 89.31 97 HIS A N 1
ATOM 773 C CA . HIS A 1 97 ? -4.215 12.874 -5.452 1.00 89.31 97 HIS A CA 1
ATOM 774 C C . HIS A 1 97 ? -2.733 12.600 -5.147 1.00 89.31 97 HIS A C 1
ATOM 776 O O . HIS A 1 97 ? -2.337 12.575 -3.974 1.00 89.31 97 HIS A O 1
ATOM 782 N N . PRO A 1 98 ? -1.884 12.407 -6.171 1.00 88.19 98 PRO A N 1
ATOM 783 C CA . PRO A 1 98 ? -0.470 12.154 -5.952 1.00 88.19 98 PRO A CA 1
ATOM 784 C C . PRO A 1 98 ? 0.198 13.374 -5.306 1.00 88.19 98 PRO A C 1
ATOM 786 O O . PRO A 1 98 ? -0.100 14.528 -5.626 1.00 88.19 98 PRO A O 1
ATOM 789 N N . LEU A 1 99 ? 1.116 13.104 -4.381 1.00 87.69 99 LEU A N 1
ATOM 790 C CA . LEU A 1 99 ? 1.880 14.108 -3.637 1.00 87.69 99 LEU A CA 1
ATOM 791 C C . LEU A 1 99 ? 3.339 14.124 -4.110 1.00 87.69 99 LEU A C 1
ATOM 793 O O . LEU A 1 99 ? 4.269 14.206 -3.307 1.00 87.69 99 LEU A O 1
ATOM 797 N N . ASP A 1 100 ? 3.534 14.013 -5.424 1.00 82.56 100 ASP A N 1
ATOM 798 C CA . ASP A 1 100 ? 4.862 14.103 -6.020 1.00 82.56 100 ASP A CA 1
ATOM 799 C C . ASP A 1 100 ? 5.470 15.499 -5.822 1.00 82.56 100 ASP A C 1
ATOM 801 O O . ASP A 1 100 ? 4.783 16.523 -5.921 1.00 82.56 100 ASP A O 1
ATOM 805 N N . GLY A 1 101 ? 6.761 15.528 -5.490 1.00 81.62 101 GLY A N 1
ATOM 806 C CA . GLY A 1 101 ? 7.468 16.745 -5.104 1.00 81.62 101 GLY A CA 1
ATOM 807 C C . GLY A 1 101 ? 6.977 17.374 -3.799 1.00 81.62 101 GLY A C 1
ATOM 808 O O . GLY A 1 101 ? 7.224 18.552 -3.585 1.00 81.62 101 GLY A O 1
ATOM 809 N N . VAL A 1 102 ? 6.237 16.668 -2.942 1.00 86.94 102 VAL A N 1
ATOM 810 C CA . VAL A 1 102 ? 5.753 17.222 -1.665 1.00 86.94 102 VAL A CA 1
ATOM 811 C C . VAL A 1 102 ? 6.572 16.658 -0.504 1.00 86.94 102 VAL A C 1
ATOM 813 O O . VAL A 1 102 ? 6.771 15.441 -0.401 1.00 86.94 102 VAL A O 1
ATOM 816 N N . SER A 1 103 ? 7.028 17.545 0.384 1.00 88.00 103 SER A N 1
ATOM 817 C CA . SER A 1 103 ? 7.719 17.174 1.622 1.00 88.00 103 SER A CA 1
ATOM 818 C C . SER A 1 103 ? 6.769 16.499 2.622 1.00 88.00 103 SER A C 1
ATOM 820 O O . SER A 1 103 ? 5.538 16.585 2.540 1.00 88.00 103 SER A O 1
ATOM 822 N N . VAL A 1 104 ? 7.333 15.819 3.619 1.00 90.50 104 VAL A N 1
ATOM 823 C CA . VAL A 1 104 ? 6.535 15.181 4.676 1.00 90.50 104 VAL A CA 1
ATOM 824 C C . VAL A 1 104 ? 5.873 16.222 5.579 1.00 90.50 104 VAL A C 1
ATOM 826 O O . VAL A 1 104 ? 4.729 16.014 5.997 1.00 90.50 104 VAL A O 1
ATOM 829 N N . GLU A 1 105 ? 6.548 17.3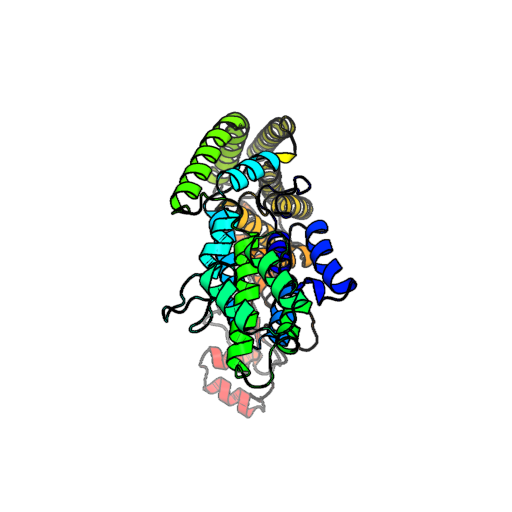36 5.881 1.00 90.19 105 GLU A N 1
ATOM 830 C CA . GLU A 1 105 ? 5.962 18.434 6.656 1.00 90.19 105 GLU A CA 1
ATOM 831 C C . GLU A 1 105 ? 4.762 19.065 5.943 1.00 90.19 105 GLU A C 1
ATOM 833 O O . GLU A 1 105 ? 3.706 19.262 6.559 1.00 90.19 105 GLU A O 1
ATOM 838 N N . ASP A 1 106 ? 4.886 19.325 4.644 1.00 88.94 106 ASP A N 1
ATOM 839 C CA . ASP A 1 106 ? 3.813 19.929 3.858 1.00 88.94 106 ASP A CA 1
ATOM 840 C C . ASP A 1 106 ? 2.617 18.987 3.723 1.00 88.94 106 ASP A C 1
ATOM 842 O O . ASP A 1 106 ? 1.470 19.389 3.945 1.00 88.94 106 ASP A O 1
ATOM 846 N N . ALA A 1 107 ? 2.875 17.702 3.456 1.00 91.62 107 ALA A N 1
ATOM 847 C CA . ALA A 1 107 ? 1.833 16.683 3.430 1.00 91.62 107 ALA A CA 1
ATOM 848 C C . ALA A 1 107 ? 1.115 16.584 4.787 1.00 91.62 107 ALA A C 1
ATOM 850 O O . ALA A 1 107 ? -0.113 16.547 4.840 1.00 91.62 107 ALA A O 1
ATOM 851 N N . ASN A 1 108 ? 1.851 16.604 5.905 1.00 91.56 108 ASN A N 1
ATOM 852 C CA . ASN A 1 108 ? 1.256 16.622 7.246 1.00 91.56 108 ASN A CA 1
ATOM 853 C C . ASN A 1 108 ? 0.363 17.844 7.472 1.00 91.56 108 ASN A C 1
ATOM 855 O O . ASN A 1 108 ? -0.739 17.694 7.999 1.00 91.56 108 ASN A O 1
ATOM 859 N N . THR A 1 109 ? 0.808 19.026 7.051 1.00 88.62 109 THR A N 1
ATOM 860 C CA . THR A 1 109 ? 0.016 20.259 7.141 1.00 88.62 109 THR A CA 1
ATOM 861 C C . THR A 1 109 ? -1.275 20.135 6.337 1.00 88.62 109 THR A C 1
ATOM 863 O O . THR A 1 109 ? -2.350 20.493 6.827 1.00 88.62 109 THR A O 1
ATOM 866 N N . LEU A 1 110 ? -1.195 19.564 5.132 1.00 88.88 110 LEU A N 1
ATOM 867 C CA . LEU A 1 110 ? -2.352 19.298 4.285 1.00 88.88 110 LEU A CA 1
ATOM 868 C C . LEU A 1 110 ? -3.333 18.330 4.961 1.00 88.88 110 LEU A C 1
ATOM 870 O O . LEU A 1 110 ? -4.516 18.654 5.073 1.00 88.88 110 LEU A O 1
ATOM 874 N N . PHE A 1 111 ? -2.859 17.192 5.481 1.00 90.56 111 PHE A N 1
ATOM 875 C CA . PHE A 1 111 ? -3.706 16.219 6.182 1.00 90.56 111 PHE A CA 1
ATOM 876 C C . PHE A 1 111 ? -4.364 16.806 7.433 1.00 90.56 111 PHE A C 1
ATOM 878 O O . PHE A 1 111 ? -5.550 16.585 7.648 1.00 90.56 111 PHE A O 1
ATOM 885 N N . GLN A 1 112 ? -3.634 17.589 8.232 1.00 87.00 112 GLN A N 1
ATOM 886 C CA . GLN A 1 112 ? -4.163 18.213 9.451 1.00 87.00 112 GLN A CA 1
ATOM 887 C C . GLN A 1 112 ? -5.184 19.313 9.153 1.00 87.00 112 GLN A C 1
ATOM 889 O O . GLN A 1 112 ? -6.198 19.424 9.841 1.00 87.00 112 GLN A O 1
ATOM 894 N N . THR A 1 113 ? -4.922 20.132 8.132 1.00 83.88 113 THR A N 1
ATOM 895 C CA . THR A 1 113 ? -5.816 21.231 7.738 1.00 83.88 113 THR A CA 1
ATOM 896 C C . THR A 1 113 ? -7.129 20.698 7.185 1.00 83.88 113 THR A C 1
ATOM 898 O O . THR A 1 113 ? -8.191 21.273 7.430 1.00 83.88 113 THR A O 1
ATOM 901 N N . THR A 1 114 ? -7.045 19.604 6.431 1.00 84.94 114 THR A N 1
ATOM 902 C CA . THR A 1 114 ? -8.206 18.955 5.833 1.00 84.94 114 THR A CA 1
ATOM 903 C C . THR A 1 114 ? -8.952 18.087 6.843 1.00 84.94 114 THR A C 1
ATOM 905 O O . THR A 1 114 ? -10.173 18.143 6.876 1.00 84.94 114 THR A O 1
ATOM 908 N N . GLY A 1 115 ? -8.254 17.362 7.720 1.00 85.50 115 GLY A N 1
ATOM 909 C CA . GLY A 1 115 ? -8.853 16.300 8.536 1.00 85.50 115 GLY A CA 1
ATOM 910 C C . GLY A 1 115 ? -9.080 15.015 7.732 1.00 85.50 115 GLY A C 1
ATOM 911 O O . GLY A 1 115 ? -10.011 14.262 8.007 1.00 85.50 115 GLY A O 1
ATOM 912 N N . TYR A 1 116 ? -8.273 14.794 6.685 1.00 89.62 116 TYR A N 1
ATOM 913 C CA . TYR A 1 116 ? -8.475 13.710 5.720 1.00 89.62 116 TYR A CA 1
ATOM 914 C C . TYR A 1 116 ? -8.568 12.327 6.377 1.00 89.62 116 TYR A C 1
ATOM 916 O O . TYR A 1 116 ? -9.480 11.563 6.068 1.00 89.62 116 TYR A O 1
ATOM 924 N N . PHE A 1 117 ? -7.635 11.992 7.273 1.00 91.31 117 PHE A N 1
ATOM 925 C CA . PHE A 1 117 ? -7.597 10.661 7.881 1.00 91.31 117 PHE A CA 1
ATOM 926 C C . PHE A 1 117 ? -8.729 10.454 8.881 1.00 91.31 117 PHE A C 1
ATOM 928 O O . PHE A 1 117 ? -9.278 9.358 8.960 1.00 91.31 117 PHE A O 1
ATOM 935 N N . GLU A 1 118 ? -9.095 11.499 9.618 1.00 89.19 118 GLU A N 1
ATOM 936 C CA . GLU A 1 118 ? -10.243 11.494 10.510 1.00 89.19 118 GLU A CA 1
ATOM 937 C C . GLU A 1 118 ? -11.530 11.191 9.735 1.00 89.19 118 GLU A C 1
ATOM 939 O O . GLU A 1 118 ? -12.271 10.276 10.099 1.00 89.19 118 GLU A O 1
ATOM 944 N N . ASP A 1 119 ? -11.751 11.885 8.616 1.00 87.88 119 ASP A N 1
ATOM 945 C CA . ASP A 1 119 ? -12.921 11.662 7.770 1.00 87.88 119 ASP A CA 1
ATOM 946 C C . ASP A 1 119 ? -12.886 10.305 7.064 1.00 87.88 119 ASP A C 1
ATOM 948 O O . ASP A 1 119 ? -13.913 9.626 7.019 1.00 87.88 119 ASP A O 1
ATOM 952 N N . LEU A 1 120 ? -11.733 9.877 6.535 1.00 91.00 120 LEU A N 1
ATOM 953 C CA . LEU A 1 120 ? -11.571 8.554 5.925 1.00 91.00 120 LEU A CA 1
ATOM 954 C C . LEU A 1 120 ? -11.968 7.463 6.922 1.00 91.00 120 LEU A C 1
ATOM 956 O O . LEU A 1 120 ? -12.788 6.610 6.606 1.00 91.00 120 LEU A O 1
ATOM 960 N N . LEU A 1 121 ? -11.430 7.503 8.138 1.00 92.69 121 LEU A N 1
ATOM 961 C CA . LEU A 1 121 ? -11.674 6.461 9.129 1.00 92.69 121 LEU A CA 1
ATOM 962 C C . LEU A 1 121 ? -13.105 6.505 9.664 1.00 92.69 121 LEU A C 1
ATOM 964 O O . LEU A 1 121 ? -13.759 5.466 9.724 1.00 92.69 121 LEU A O 1
ATOM 968 N N . ILE A 1 122 ? -13.621 7.683 10.024 1.00 90.00 122 ILE A N 1
ATOM 969 C CA . ILE A 1 122 ? -14.960 7.787 10.614 1.00 90.00 122 ILE A CA 1
ATOM 970 C C . ILE A 1 122 ? -16.044 7.502 9.573 1.00 90.00 122 ILE A C 1
ATOM 972 O O . ILE A 1 122 ? -16.959 6.736 9.868 1.00 90.00 122 ILE A O 1
ATOM 976 N N . SER A 1 123 ? -15.949 8.068 8.362 1.00 86.94 123 SER A N 1
ATOM 977 C CA . SER A 1 123 ? -16.978 7.869 7.327 1.00 86.94 123 SER A CA 1
ATOM 978 C C . SER A 1 123 ? -17.129 6.403 6.934 1.00 86.94 123 SER A C 1
ATOM 980 O O . SER A 1 123 ? -18.251 5.943 6.755 1.00 86.94 123 SER A O 1
ATOM 982 N N . ARG A 1 124 ? -16.018 5.659 6.864 1.00 90.38 124 ARG A N 1
ATOM 983 C CA . ARG A 1 124 ? -16.010 4.224 6.553 1.00 90.38 124 ARG A CA 1
ATOM 984 C C . ARG A 1 124 ? -16.496 3.384 7.725 1.00 90.38 124 ARG A C 1
ATOM 986 O O . ARG A 1 124 ? -17.196 2.400 7.527 1.00 90.38 124 ARG A O 1
ATOM 993 N N . PHE A 1 125 ? -16.186 3.799 8.951 1.00 91.00 125 PHE A N 1
ATOM 994 C CA . PHE A 1 125 ? -16.634 3.107 10.158 1.00 91.00 125 PHE A CA 1
ATOM 995 C C . PHE A 1 125 ? -18.162 3.125 10.315 1.00 91.00 125 PHE A C 1
ATOM 997 O O . PHE A 1 125 ? -18.756 2.137 10.747 1.00 91.00 125 PHE A O 1
ATOM 1004 N N . VAL A 1 126 ? -18.808 4.239 9.951 1.00 86.56 126 VAL A N 1
ATOM 1005 C CA . VAL A 1 126 ? -20.274 4.395 10.014 1.00 86.56 126 VAL A CA 1
ATOM 1006 C C . VAL A 1 126 ? -20.971 4.194 8.666 1.00 86.56 126 VAL A C 1
ATOM 1008 O O . VAL A 1 126 ? -22.170 4.450 8.577 1.00 86.56 126 VAL A O 1
ATOM 1011 N N . MET A 1 127 ? -20.240 3.765 7.631 1.00 83.50 127 MET A N 1
ATOM 1012 C CA . MET A 1 127 ? -20.796 3.501 6.304 1.00 83.50 127 MET A CA 1
ATOM 1013 C C . MET A 1 127 ? -21.834 2.385 6.380 1.00 83.50 127 MET A C 1
ATOM 1015 O O . MET A 1 127 ? -21.666 1.436 7.139 1.00 83.50 127 MET A O 1
ATOM 1019 N N . GLU A 1 128 ? -22.890 2.494 5.587 1.00 81.25 128 GLU A N 1
ATOM 1020 C CA . GLU A 1 128 ? -23.903 1.453 5.467 1.00 81.25 128 GLU A CA 1
ATOM 1021 C C . GLU A 1 128 ? -23.501 0.405 4.417 1.00 81.25 128 GLU A C 1
ATOM 1023 O O . GLU A 1 128 ? -22.910 0.732 3.386 1.00 81.25 128 GLU A O 1
ATOM 1028 N N . ASP A 1 129 ? -23.789 -0.864 4.696 1.00 75.44 129 ASP A N 1
ATOM 1029 C CA . ASP A 1 129 ? -23.631 -1.969 3.755 1.00 75.44 129 ASP A CA 1
ATOM 1030 C C . ASP A 1 129 ? -24.786 -2.018 2.733 1.00 75.44 129 ASP A C 1
ATOM 1032 O O . ASP A 1 129 ? -25.678 -1.170 2.714 1.00 75.44 129 ASP A O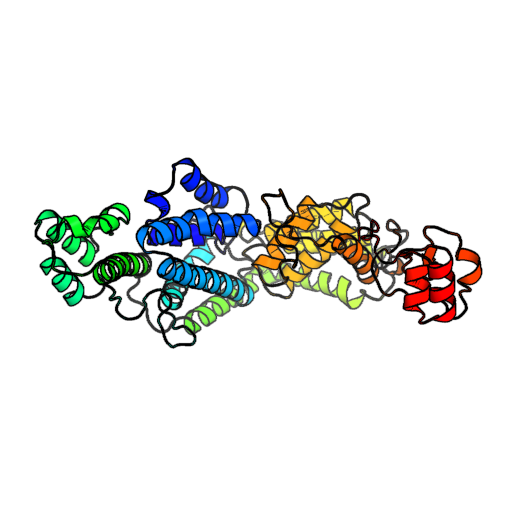 1
ATOM 1036 N N . TYR A 1 130 ? -24.787 -3.034 1.861 1.00 70.00 130 TYR A N 1
ATOM 1037 C CA . TYR A 1 130 ? -25.841 -3.222 0.853 1.00 70.00 130 TYR A CA 1
ATOM 1038 C C . TYR A 1 130 ? -27.253 -3.384 1.454 1.00 70.00 130 TYR A C 1
ATOM 1040 O O . TYR A 1 130 ? -28.250 -3.157 0.771 1.00 70.00 130 TYR A O 1
ATOM 1048 N N . TYR A 1 131 ? -27.345 -3.762 2.728 1.00 73.62 131 TYR A N 1
ATOM 1049 C CA . TYR A 1 131 ? -28.592 -3.930 3.467 1.00 73.62 131 TYR A CA 1
ATOM 1050 C C . TYR A 1 131 ? -28.938 -2.701 4.324 1.00 73.62 131 TYR A C 1
ATOM 1052 O O . TYR A 1 131 ? -29.815 -2.790 5.183 1.00 73.62 131 TYR A O 1
ATOM 1060 N N . ASN A 1 132 ? -28.282 -1.560 4.085 1.00 77.12 132 ASN A N 1
ATOM 1061 C CA . ASN A 1 132 ? -28.391 -0.322 4.861 1.00 77.12 132 ASN A CA 1
ATOM 1062 C C . ASN A 1 132 ? -27.993 -0.474 6.343 1.00 77.12 132 ASN A C 1
ATOM 1064 O O . ASN A 1 132 ? -28.416 0.314 7.189 1.00 77.12 132 ASN A O 1
ATOM 1068 N N . GLN A 1 133 ? -27.187 -1.483 6.691 1.00 75.38 133 GLN A N 1
ATOM 1069 C CA . GLN A 1 133 ? -26.674 -1.632 8.051 1.00 75.38 133 GLN A CA 1
ATOM 1070 C C . GLN A 1 133 ? -25.338 -0.924 8.180 1.00 75.38 133 GLN A C 1
ATOM 1072 O O . GLN A 1 133 ? -24.422 -1.157 7.393 1.00 75.38 133 GLN A O 1
ATOM 1077 N N . LYS A 1 134 ? -25.173 -0.110 9.223 1.00 80.69 134 LYS A N 1
ATOM 1078 C CA . LYS A 1 134 ? -23.871 0.496 9.513 1.00 80.69 134 LYS A CA 1
ATOM 1079 C C . LYS A 1 134 ? -22.845 -0.596 9.801 1.00 80.69 134 LYS A C 1
ATOM 1081 O O . LYS A 1 134 ? -23.036 -1.417 10.700 1.00 80.69 134 LYS A O 1
ATOM 1086 N N . LEU A 1 135 ? -21.735 -0.551 9.074 1.00 83.75 135 LEU A N 1
ATOM 1087 C CA . LEU A 1 135 ? -20.738 -1.608 9.003 1.00 83.75 135 LEU A CA 1
ATOM 1088 C C . LEU A 1 135 ? -20.231 -1.981 10.397 1.00 83.75 135 LEU A C 1
ATOM 1090 O O . LEU A 1 135 ? -20.477 -3.093 10.854 1.00 83.75 135 LEU A O 1
ATOM 1094 N N . CYS A 1 136 ? -19.640 -1.025 11.121 1.00 91.75 136 CYS A N 1
ATOM 1095 C CA . CYS A 1 136 ? -19.113 -1.245 12.471 1.00 91.75 136 CYS A CA 1
ATOM 1096 C C . CYS A 1 136 ? -20.086 -0.859 13.597 1.00 91.75 136 CYS A C 1
ATOM 1098 O O . CYS A 1 136 ? -19.714 -0.926 14.768 1.00 91.75 136 CYS A O 1
ATOM 1100 N N . VAL A 1 137 ? -21.319 -0.446 13.290 1.00 89.50 137 VAL A N 1
ATOM 1101 C CA . VAL A 1 137 ? -22.325 -0.045 14.295 1.00 89.50 137 VAL A CA 1
ATOM 1102 C C . VAL A 1 137 ? -23.663 -0.724 13.977 1.00 89.50 137 VAL A C 1
ATOM 1104 O O . VAL A 1 137 ? -24.611 -0.043 13.592 1.00 89.50 137 VAL A O 1
ATOM 1107 N N . PRO A 1 138 ? -23.743 -2.062 14.083 1.00 86.00 138 PRO A N 1
ATOM 1108 C CA . PRO A 1 138 ? -24.914 -2.813 13.640 1.00 86.00 138 PRO A CA 1
ATOM 1109 C C . PRO A 1 138 ? -26.175 -2.478 14.442 1.00 86.00 138 PRO A C 1
ATOM 1111 O O . PRO A 1 138 ? -26.116 -1.874 15.517 1.00 86.00 138 PRO A O 1
ATOM 1114 N N . ASP A 1 139 ? -27.325 -2.924 13.939 1.00 82.56 139 ASP A N 1
ATOM 1115 C CA . ASP A 1 139 ? -28.619 -2.681 14.572 1.00 82.56 139 ASP A CA 1
ATOM 1116 C C . ASP A 1 139 ? -28.641 -3.124 16.042 1.00 82.56 139 ASP A C 1
ATOM 1118 O O . ASP A 1 139 ? -28.228 -4.226 16.417 1.00 82.56 139 ASP A O 1
ATOM 1122 N N . GLY A 1 140 ? -29.139 -2.235 16.902 1.00 81.75 140 GLY A N 1
ATOM 1123 C CA . GLY A 1 140 ? -29.169 -2.451 18.348 1.00 81.75 140 GLY A CA 1
ATOM 1124 C C . GLY A 1 140 ? -27.848 -2.159 19.070 1.00 81.75 140 GLY A C 1
ATOM 1125 O O . GLY A 1 140 ? -27.762 -2.420 20.272 1.00 81.75 140 GLY A O 1
ATOM 1126 N N . VAL A 1 141 ? -26.837 -1.616 18.384 1.00 88.88 141 VAL A N 1
ATOM 1127 C CA . VAL A 1 141 ? -25.642 -1.027 19.004 1.00 88.88 141 VAL A CA 1
ATOM 1128 C C . VAL A 1 141 ? -25.772 0.492 19.008 1.00 88.88 141 VAL A C 1
ATOM 1130 O O . VAL A 1 141 ? -25.842 1.135 17.964 1.00 88.88 141 VAL A O 1
ATOM 1133 N N . ASN A 1 142 ? -25.738 1.079 20.202 1.00 88.50 142 ASN A N 1
ATOM 1134 C CA . ASN A 1 142 ? -25.665 2.525 20.376 1.00 88.50 142 ASN A CA 1
ATOM 1135 C C . ASN A 1 142 ? -24.223 2.947 20.659 1.00 88.50 142 ASN A C 1
ATOM 1137 O O . ASN A 1 142 ? -23.502 2.274 21.392 1.00 88.50 142 ASN A O 1
ATOM 1141 N N . LEU A 1 143 ? -23.811 4.097 20.122 1.00 91.12 143 LEU A N 1
ATOM 1142 C CA . LEU A 1 143 ? -22.527 4.717 20.452 1.00 91.12 143 LEU A CA 1
ATOM 1143 C C . LEU A 1 143 ? -22.607 5.304 21.870 1.00 91.12 143 LEU A C 1
ATOM 1145 O O . LEU A 1 143 ? -22.947 6.474 22.062 1.00 91.12 143 LEU A O 1
ATOM 1149 N N . THR A 1 144 ? -22.344 4.445 22.859 1.00 92.06 144 THR A N 1
ATOM 1150 C CA . THR A 1 144 ? -22.596 4.654 24.291 1.00 92.06 144 THR A CA 1
ATOM 1151 C C . THR A 1 144 ? -22.017 5.953 24.846 1.00 92.06 144 THR A C 1
ATOM 1153 O O . THR A 1 144 ? -22.626 6.554 25.722 1.00 92.06 144 THR A O 1
ATOM 1156 N N . LEU A 1 145 ? -20.854 6.398 24.360 1.00 92.31 145 LEU A N 1
ATOM 1157 C CA . LEU A 1 145 ? -20.142 7.550 24.932 1.00 92.31 145 LEU A CA 1
ATOM 1158 C C . LEU A 1 145 ? -20.268 8.834 24.108 1.00 92.31 145 LEU A C 1
ATOM 1160 O O . LEU A 1 145 ? -19.784 9.872 24.544 1.00 92.31 145 LEU A O 1
ATOM 1164 N N . LEU A 1 146 ? -20.901 8.781 22.932 1.00 87.56 146 LEU A N 1
ATOM 1165 C CA . LEU A 1 146 ? -21.089 9.964 22.081 1.00 87.56 146 LEU A CA 1
ATOM 1166 C C . LEU A 1 146 ? -22.376 10.737 22.395 1.00 87.56 146 LEU A C 1
ATOM 1168 O O . LEU A 1 146 ? -22.546 11.860 21.930 1.00 87.56 146 LEU A O 1
ATOM 1172 N N . SER A 1 147 ? -23.280 10.143 23.175 1.00 86.50 147 SER A N 1
ATOM 1173 C CA . SER A 1 147 ? -24.495 10.789 23.668 1.00 86.50 147 SER A CA 1
ATOM 1174 C C . SER A 1 147 ? -24.486 10.794 25.188 1.00 86.50 147 SER A C 1
ATOM 1176 O O . SER A 1 147 ? -24.256 9.758 25.817 1.00 86.50 147 SER A O 1
ATOM 1178 N N . LYS A 1 148 ? -24.783 11.957 25.773 1.00 87.81 148 LYS A N 1
ATOM 1179 C CA . LYS A 1 148 ? -24.923 12.102 27.222 1.00 87.81 148 LYS A CA 1
ATOM 1180 C C . LYS A 1 148 ? -26.007 11.165 27.762 1.00 87.81 148 LYS A C 1
ATOM 1182 O O . LYS A 1 148 ? -25.766 10.494 28.758 1.00 87.81 148 LYS A O 1
ATOM 1187 N N . ASP A 1 149 ? -27.128 11.045 27.056 1.00 90.19 149 ASP A N 1
ATOM 1188 C CA . ASP A 1 149 ? -28.256 10.205 27.468 1.00 90.19 149 ASP A CA 1
ATOM 1189 C C . ASP A 1 149 ? -27.882 8.717 27.460 1.00 90.19 149 ASP A C 1
ATOM 1191 O O . ASP A 1 149 ? -28.202 7.986 28.395 1.00 90.19 149 ASP A O 1
ATOM 1195 N N . HIS A 1 150 ? -27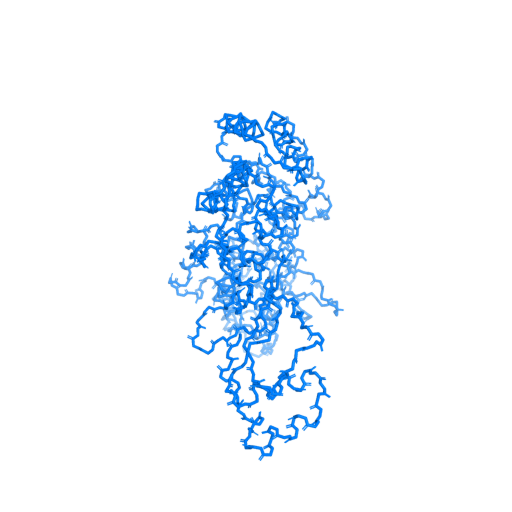.141 8.260 26.442 1.00 90.94 150 HIS A N 1
ATOM 1196 C CA . HIS A 1 150 ? -26.664 6.873 26.389 1.00 90.94 150 HIS A CA 1
ATOM 1197 C C . HIS A 1 150 ? -25.626 6.579 27.479 1.00 90.94 150 HIS A C 1
ATOM 1199 O O . HIS A 1 150 ? -25.656 5.504 28.081 1.00 90.94 150 HIS A O 1
ATOM 1205 N N . ALA A 1 151 ? -24.733 7.530 27.764 1.00 92.88 151 ALA A N 1
ATOM 1206 C CA . ALA A 1 151 ? -23.746 7.388 28.827 1.00 92.88 151 ALA A CA 1
ATOM 1207 C C . ALA A 1 151 ? -24.416 7.355 30.210 1.00 92.88 151 ALA A C 1
ATOM 1209 O O . ALA A 1 151 ? -24.056 6.529 31.047 1.00 92.88 151 ALA A O 1
ATOM 1210 N N . GLU A 1 152 ? -25.414 8.210 30.448 1.00 93.69 152 GLU A N 1
ATOM 1211 C CA . GLU A 1 152 ? -26.203 8.217 31.684 1.00 93.69 152 GLU A CA 1
ATOM 1212 C C . GLU A 1 152 ? -27.016 6.932 31.845 1.00 93.69 152 GLU A C 1
ATOM 1214 O O . GLU A 1 152 ? -26.968 6.320 32.913 1.00 93.69 152 GLU A O 1
ATOM 1219 N N . ALA A 1 153 ? -27.673 6.465 30.779 1.00 91.94 153 ALA A N 1
ATOM 1220 C CA . ALA A 1 153 ? -28.367 5.182 30.777 1.00 91.94 153 ALA A CA 1
ATOM 1221 C C . ALA A 1 153 ? -27.418 4.032 31.142 1.00 91.94 153 ALA A C 1
ATOM 1223 O O . ALA A 1 153 ? -27.773 3.185 31.955 1.00 91.94 153 ALA A O 1
ATOM 1224 N N . PHE A 1 154 ? -26.186 4.033 30.621 1.00 93.44 154 PHE A N 1
ATOM 1225 C CA . PHE A 1 154 ? -25.191 3.030 30.989 1.00 93.44 154 PHE A CA 1
ATOM 1226 C C . PHE A 1 154 ? -24.749 3.138 32.458 1.00 93.44 154 PHE A C 1
ATOM 1228 O O . PHE A 1 154 ? -24.666 2.127 33.152 1.00 93.44 154 PHE A O 1
ATOM 1235 N N . ILE A 1 155 ? -24.514 4.351 32.967 1.00 93.94 155 ILE A N 1
ATOM 1236 C CA . ILE A 1 155 ? -24.131 4.583 34.371 1.00 93.94 155 ILE A CA 1
ATOM 1237 C C . ILE A 1 155 ? -25.180 4.023 35.342 1.00 93.94 155 ILE A C 1
ATOM 1239 O O . ILE A 1 155 ? -24.813 3.538 36.415 1.00 93.94 155 ILE A O 1
ATOM 1243 N N . LEU A 1 156 ? -26.466 4.078 34.981 1.00 92.81 156 LEU A N 1
ATOM 1244 C CA . LEU A 1 156 ? -27.558 3.531 35.790 1.00 92.81 156 LEU A CA 1
ATOM 1245 C C . LEU A 1 156 ? -27.546 1.998 35.877 1.00 92.81 156 LEU A C 1
ATOM 1247 O O . LEU A 1 156 ? -28.079 1.465 36.843 1.00 92.81 156 LEU A O 1
ATOM 1251 N N . LEU A 1 157 ? -26.921 1.301 34.921 1.00 92.00 157 LEU A N 1
ATOM 1252 C CA . LEU A 1 157 ? -26.802 -0.164 34.926 1.00 92.00 157 LEU A CA 1
ATOM 1253 C C . LEU A 1 157 ? -25.696 -0.675 35.859 1.00 92.00 157 LEU A C 1
ATOM 1255 O O . LEU A 1 157 ? -25.650 -1.862 36.164 1.00 92.00 157 LEU A O 1
ATOM 1259 N N . LEU A 1 158 ? -24.778 0.197 36.276 1.00 93.19 158 LEU A N 1
ATOM 1260 C CA . LEU A 1 158 ? -23.658 -0.162 37.142 1.00 93.19 158 LEU A CA 1
ATOM 1261 C C . LEU A 1 158 ? -24.055 -0.001 38.617 1.00 93.19 158 LEU A C 1
ATOM 1263 O O . LEU A 1 158 ? -24.833 0.886 38.960 1.00 93.19 158 LEU A O 1
ATOM 1267 N N . ASP A 1 159 ? -23.451 -0.778 39.511 1.00 91.50 159 ASP A N 1
ATOM 1268 C CA . ASP A 1 159 ? -23.631 -0.660 40.968 1.00 91.50 159 ASP A CA 1
ATOM 1269 C C . ASP A 1 159 ? -22.421 -0.013 41.640 1.00 91.50 159 ASP A C 1
ATOM 1271 O O . ASP A 1 159 ? -22.551 0.800 42.558 1.00 91.50 159 ASP A O 1
ATOM 1275 N N . HIS A 1 160 ? -21.222 -0.307 41.136 1.00 92.38 160 HIS A N 1
ATOM 1276 C CA . HIS A 1 160 ? -19.979 0.167 41.731 1.00 92.38 160 HIS A CA 1
ATOM 1277 C C . HIS A 1 160 ? -19.719 1.644 41.423 1.00 92.38 160 HIS A C 1
ATOM 1279 O O . HIS A 1 160 ? -19.641 2.056 40.263 1.00 92.38 160 HIS A O 1
ATOM 1285 N N . LYS A 1 161 ? -19.495 2.444 42.476 1.00 92.81 161 LYS A N 1
ATOM 1286 C CA . LYS A 1 161 ? -19.192 3.881 42.363 1.00 92.81 161 LYS A CA 1
ATOM 1287 C C . LYS A 1 161 ? -17.987 4.158 41.458 1.00 92.81 161 LYS A C 1
ATOM 1289 O O . LYS A 1 161 ? -18.071 5.027 40.599 1.00 92.81 161 LYS A O 1
ATOM 1294 N N . GLU A 1 162 ? -16.908 3.391 41.605 1.00 92.88 162 GLU A N 1
ATOM 1295 C CA . GLU A 1 162 ? -15.695 3.553 40.791 1.00 92.88 162 GLU A CA 1
ATOM 1296 C C . GLU A 1 162 ? -15.958 3.330 39.297 1.00 92.88 162 GLU A C 1
ATOM 1298 O O . GLU A 1 162 ? -15.477 4.098 38.465 1.00 92.88 162 GLU A O 1
ATOM 1303 N N . ALA A 1 163 ? -16.771 2.326 38.950 1.00 93.38 163 ALA A N 1
ATOM 1304 C CA . ALA A 1 163 ? -17.148 2.059 37.566 1.00 93.38 163 ALA A CA 1
ATOM 1305 C C . ALA A 1 163 ? -17.996 3.208 36.995 1.00 93.38 163 ALA A C 1
ATOM 1307 O O . ALA A 1 163 ? -17.721 3.689 35.896 1.00 93.38 163 ALA A O 1
ATOM 1308 N N . LYS A 1 164 ? -18.961 3.726 37.772 1.00 95.44 164 LYS A N 1
ATOM 1309 C CA . LYS A 1 164 ? -19.757 4.909 37.393 1.00 95.44 164 LYS A CA 1
ATOM 1310 C C . LYS A 1 164 ? -18.882 6.134 37.150 1.00 95.44 164 LYS A C 1
ATOM 1312 O O . LYS A 1 164 ? -19.051 6.822 36.145 1.00 95.44 164 LYS A O 1
ATOM 1317 N N . ASP A 1 165 ? -17.953 6.412 38.061 1.00 95.00 165 ASP A N 1
ATOM 1318 C CA . ASP A 1 165 ? -17.053 7.560 37.961 1.00 95.00 165 ASP A CA 1
ATOM 1319 C C . ASP A 1 165 ? -16.132 7.439 36.743 1.00 95.00 165 ASP A C 1
ATOM 1321 O O . ASP A 1 165 ? -15.966 8.406 35.999 1.00 95.00 165 ASP A O 1
ATOM 1325 N N . ARG A 1 166 ? -15.624 6.237 36.456 1.00 94.94 166 ARG A N 1
ATOM 1326 C CA . ARG A 1 166 ? -14.818 5.982 35.260 1.00 94.94 166 ARG A CA 1
ATOM 1327 C C . ARG A 1 166 ? -15.611 6.186 33.962 1.00 94.94 166 ARG A C 1
ATOM 1329 O O . ARG A 1 166 ? -15.113 6.850 33.058 1.00 94.94 166 ARG A O 1
ATOM 1336 N N . VAL A 1 167 ? -16.864 5.731 33.880 1.00 94.31 167 VAL A N 1
ATOM 1337 C CA . VAL A 1 167 ? -17.722 6.006 32.707 1.00 94.31 167 VAL A CA 1
ATOM 1338 C C . VAL A 1 167 ? -17.967 7.507 32.522 1.00 94.31 167 VAL A C 1
ATOM 1340 O O . VAL A 1 167 ? -17.923 7.997 31.394 1.00 94.31 167 VAL A O 1
ATOM 1343 N N . ARG A 1 168 ? -18.145 8.274 33.608 1.00 94.56 168 ARG A N 1
ATOM 1344 C CA . ARG A 1 168 ? -18.241 9.747 33.532 1.00 94.56 168 ARG A CA 1
ATOM 1345 C C . ARG A 1 168 ? -16.955 10.381 32.996 1.00 94.56 168 ARG A C 1
ATOM 1347 O O . ARG A 1 168 ? -17.019 11.335 32.218 1.00 94.56 168 ARG A O 1
ATOM 1354 N N . LEU A 1 169 ? -15.787 9.863 33.382 1.00 94.88 169 LEU A N 1
ATOM 1355 C CA . LEU A 1 169 ? -14.502 10.308 32.830 1.00 94.88 169 LEU A CA 1
ATOM 1356 C C . LEU A 1 169 ? -14.386 9.990 31.337 1.00 94.88 169 LEU A C 1
ATOM 1358 O O . LEU A 1 169 ? -13.894 10.828 30.583 1.00 94.88 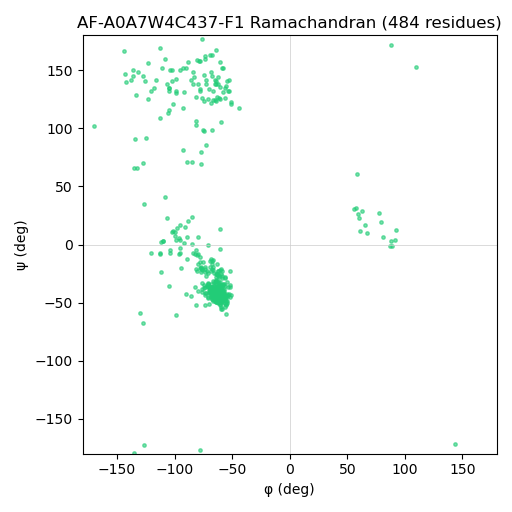169 LEU A O 1
ATOM 1362 N N . TRP A 1 170 ? -14.897 8.839 30.897 1.00 94.88 170 TRP A N 1
ATOM 1363 C CA . TRP A 1 170 ? -14.931 8.487 29.480 1.00 94.88 170 TRP A CA 1
ATOM 1364 C C . TRP A 1 170 ? -15.859 9.384 28.666 1.00 94.88 170 TRP A C 1
ATOM 1366 O O . TRP A 1 170 ? -15.440 9.924 27.645 1.00 94.88 170 TRP A O 1
ATOM 1376 N N . ALA A 1 171 ? -17.089 9.595 29.137 1.00 91.06 171 ALA A N 1
ATOM 1377 C CA . ALA A 1 171 ? -18.072 10.449 28.471 1.00 91.06 171 ALA A CA 1
ATOM 1378 C C . ALA A 1 171 ? -17.630 11.924 28.406 1.00 91.06 171 ALA A C 1
ATOM 1380 O O . ALA A 1 171 ? -17.999 12.644 27.486 1.00 91.06 171 ALA A O 1
ATOM 1381 N N . SER A 1 172 ? -16.814 12.374 29.366 1.00 89.50 172 SER A N 1
ATOM 1382 C CA . SER A 1 172 ? -16.217 13.720 29.372 1.00 89.50 172 SER A CA 1
ATOM 1383 C C . SER A 1 172 ? -14.864 13.809 28.658 1.00 89.50 172 SER A C 1
ATOM 1385 O O . SER A 1 172 ? -14.208 14.846 28.730 1.00 89.50 172 SER A O 1
ATOM 1387 N N . GLU A 1 173 ? -14.431 12.734 27.994 1.00 88.94 173 GLU A N 1
ATOM 1388 C CA . GLU A 1 173 ? -13.161 12.629 27.265 1.00 88.94 173 GLU A CA 1
ATOM 1389 C C . GLU A 1 173 ? -11.886 12.808 28.106 1.00 88.94 173 GLU A C 1
ATOM 1391 O O . GLU A 1 173 ? -10.788 12.904 27.558 1.00 88.94 173 GLU A O 1
ATOM 1396 N N . LYS A 1 174 ? -11.997 12.814 29.439 1.00 90.31 174 LYS A N 1
ATOM 1397 C CA . LYS A 1 174 ? -10.847 12.920 30.353 1.00 90.31 174 LYS A CA 1
ATOM 1398 C C . LYS A 1 174 ? -10.020 11.637 30.403 1.00 90.31 174 LYS A C 1
ATOM 1400 O O . LYS A 1 174 ? -8.828 11.680 30.685 1.00 90.31 174 LYS A O 1
ATOM 1405 N N . GLU A 1 175 ? -10.658 10.504 30.132 1.00 93.00 175 GLU A N 1
ATOM 1406 C CA . GLU A 1 175 ? -10.042 9.183 30.041 1.00 93.00 175 GLU A CA 1
ATOM 1407 C C . GLU A 1 175 ? -10.615 8.459 28.811 1.00 93.00 175 GLU A C 1
ATOM 1409 O O . GLU A 1 175 ? -11.755 8.698 28.421 1.00 93.00 175 GLU A O 1
ATOM 1414 N N . ARG A 1 176 ? -9.847 7.570 28.171 1.00 91.62 176 ARG A N 1
ATOM 1415 C CA . ARG A 1 176 ? -10.344 6.739 27.062 1.00 91.62 176 ARG A CA 1
ATOM 1416 C C . ARG A 1 176 ? -10.572 5.294 27.551 1.00 91.62 176 ARG A C 1
ATOM 1418 O O . ARG A 1 176 ? -9.662 4.753 28.180 1.00 91.62 176 ARG A O 1
ATOM 1425 N N . PRO A 1 177 ? -11.703 4.633 27.225 1.00 94.06 177 PRO A N 1
ATOM 1426 C CA . PRO A 1 177 ? -12.021 3.293 27.738 1.00 94.06 177 PRO A CA 1
ATOM 1427 C C . PRO A 1 177 ? -10.988 2.242 27.340 1.00 94.06 177 PRO A C 1
ATOM 1429 O O . PRO A 1 177 ? -10.741 2.079 26.151 1.00 94.06 177 PRO A O 1
ATOM 1432 N N . SER A 1 178 ? -10.394 1.507 28.279 1.00 94.31 178 SER A N 1
ATOM 1433 C CA . SER A 1 178 ? -9.506 0.397 27.904 1.00 94.31 178 SER A CA 1
ATOM 1434 C C . SER A 1 178 ? -10.302 -0.844 27.512 1.00 94.31 178 SER A C 1
ATOM 1436 O O . SER A 1 178 ? -11.238 -1.222 28.218 1.00 94.31 178 SER A O 1
ATOM 1438 N N . LEU A 1 179 ? -9.883 -1.528 26.447 1.00 94.12 179 LEU A N 1
ATOM 1439 C CA . LEU A 1 179 ? -10.533 -2.751 25.978 1.00 94.12 179 LEU A CA 1
ATOM 1440 C C . LEU A 1 179 ? -10.505 -3.867 27.041 1.00 94.12 179 LEU A C 1
ATOM 1442 O O . LEU A 1 179 ? -11.490 -4.581 27.193 1.00 94.12 179 LEU A O 1
ATOM 1446 N N . LYS A 1 180 ? -9.432 -3.967 27.843 1.00 92.62 180 LYS A N 1
ATOM 1447 C CA . LYS A 1 180 ? -9.335 -4.890 29.000 1.00 92.62 180 LYS A CA 1
ATOM 1448 C C . LYS A 1 180 ? -10.361 -4.619 30.086 1.00 92.62 180 LYS A C 1
ATOM 1450 O O . LYS A 1 180 ? -10.906 -5.536 30.696 1.00 92.62 180 LYS A O 1
ATOM 1455 N N . TYR A 1 181 ? -10.613 -3.343 30.345 1.00 93.75 181 TYR A N 1
ATOM 1456 C CA . TYR A 1 181 ? -11.579 -2.959 31.360 1.00 93.75 181 TYR A CA 1
ATOM 1457 C C . TYR A 1 181 ? -13.017 -3.140 30.851 1.00 93.75 181 TYR A C 1
ATOM 1459 O O . TYR A 1 181 ? -13.874 -3.598 31.601 1.00 93.75 181 TYR A O 1
ATOM 1467 N N . VAL A 1 182 ? -13.276 -2.829 29.575 1.00 94.56 182 VAL A N 1
ATOM 1468 C CA . VAL A 1 182 ? -14.601 -2.983 28.952 1.00 94.56 182 VAL A CA 1
ATOM 1469 C C . VAL A 1 182 ? -15.022 -4.450 28.842 1.00 94.56 182 VAL A C 1
ATOM 1471 O O . VAL A 1 182 ? -16.188 -4.749 29.083 1.00 94.56 182 VAL A O 1
ATOM 1474 N N . GLU A 1 183 ? -14.098 -5.367 28.545 1.00 93.69 183 GLU A N 1
ATOM 1475 C CA . GLU A 1 183 ? -14.371 -6.814 28.493 1.00 93.69 183 GLU A CA 1
ATOM 1476 C C . GLU A 1 183 ? -15.082 -7.310 29.763 1.00 93.69 183 GLU A C 1
ATOM 1478 O O . GLU A 1 183 ? -16.089 -8.015 29.685 1.00 93.69 183 GLU A O 1
ATOM 1483 N N . ASN A 1 184 ? -14.620 -6.849 30.926 1.00 92.25 184 ASN A N 1
ATOM 1484 C CA . ASN A 1 184 ? -15.072 -7.316 32.234 1.00 92.25 184 ASN A CA 1
ATOM 1485 C C . ASN A 1 184 ? -16.061 -6.354 32.912 1.00 92.25 184 ASN A C 1
ATOM 1487 O O . ASN A 1 184 ? -16.352 -6.501 34.095 1.00 92.25 184 ASN A O 1
ATOM 1491 N N . ILE A 1 185 ? -16.580 -5.345 32.203 1.00 92.44 185 ILE A N 1
ATOM 1492 C CA . ILE A 1 185 ? -17.355 -4.262 32.832 1.00 92.44 185 ILE A CA 1
ATOM 1493 C C . ILE A 1 185 ? -18.685 -4.722 33.444 1.00 92.44 185 ILE A C 1
ATOM 1495 O O . ILE A 1 185 ? -19.183 -4.097 34.378 1.00 92.44 185 ILE A O 1
ATOM 1499 N N . GLU A 1 186 ? -19.243 -5.827 32.949 1.00 91.00 186 GLU A N 1
ATOM 1500 C CA . GLU A 1 186 ? -20.511 -6.389 33.427 1.00 91.00 186 GLU A CA 1
ATOM 1501 C C . GLU A 1 186 ? -20.432 -6.921 34.863 1.00 91.00 186 GLU A C 1
ATOM 1503 O O . GLU A 1 186 ? -21.447 -6.959 35.548 1.00 91.00 186 GLU A O 1
ATOM 1508 N N . GLN A 1 187 ? -19.229 -7.246 35.359 1.00 91.75 187 GLN A N 1
ATOM 1509 C CA . GLN A 1 187 ? -19.027 -7.667 36.751 1.00 91.75 187 GLN A CA 1
ATOM 1510 C C . GLN A 1 187 ? -19.376 -6.561 37.761 1.00 91.75 187 GLN A C 1
ATOM 1512 O O . GLN A 1 187 ? -19.529 -6.832 38.947 1.00 91.75 187 GLN A O 1
ATOM 1517 N N . PHE A 1 188 ? -19.464 -5.309 37.295 1.00 91.62 188 PHE A N 1
ATOM 1518 C CA . PHE A 1 188 ? -19.796 -4.145 38.110 1.00 91.62 188 PHE A CA 1
ATOM 1519 C C . PHE A 1 188 ? -21.283 -3.765 38.053 1.00 91.62 188 PHE A C 1
ATOM 1521 O O . PHE A 1 188 ? -21.650 -2.714 38.585 1.00 91.62 188 PHE A O 1
ATOM 1528 N N . ALA A 1 189 ? -22.114 -4.564 37.385 1.00 89.31 189 ALA A N 1
ATOM 1529 C CA . ALA A 1 189 ? -23.557 -4.381 37.278 1.00 89.31 189 ALA A CA 1
ATOM 1530 C C . ALA A 1 189 ? -24.308 -5.428 38.107 1.00 89.31 189 ALA A C 1
ATOM 1532 O O . ALA A 1 189 ? -23.768 -6.501 38.394 1.00 89.31 189 ALA A O 1
ATOM 1533 N N . SER A 1 190 ? -25.569 -5.153 38.455 1.00 79.38 190 SER A N 1
ATOM 1534 C CA . SER A 1 190 ? -26.359 -6.138 39.192 1.00 79.38 190 SER A CA 1
ATOM 1535 C C . SER A 1 190 ? -26.572 -7.393 38.332 1.00 79.38 190 SER A C 1
ATOM 1537 O O . SER A 1 190 ? -26.892 -7.279 37.139 1.00 79.38 190 SER A O 1
ATOM 1539 N N . PRO A 1 191 ? -26.466 -8.603 38.912 1.00 69.25 191 PRO A N 1
ATOM 1540 C CA . PRO A 1 191 ? -26.820 -9.831 38.211 1.00 69.25 191 PRO A CA 1
ATOM 1541 C C . PRO A 1 191 ? -28.265 -9.727 37.712 1.00 69.25 191 PRO A C 1
ATOM 1543 O O . PRO A 1 191 ? -29.122 -9.308 38.483 1.00 69.25 191 PRO A O 1
ATOM 1546 N N . SER A 1 192 ? -28.539 -10.142 36.467 1.00 65.69 192 SER A N 1
ATOM 1547 C CA . SER A 1 192 ? -29.867 -10.218 35.806 1.00 65.69 192 SER A CA 1
ATOM 1548 C C . SER A 1 192 ? -30.431 -8.998 35.051 1.00 65.69 192 SER A C 1
ATOM 1550 O O . SER A 1 192 ? -31.518 -9.116 34.492 1.00 65.69 192 SER A O 1
ATOM 1552 N N . ILE A 1 193 ? -29.715 -7.871 34.923 1.00 75.06 193 ILE A N 1
ATOM 1553 C CA . ILE A 1 193 ? -30.263 -6.686 34.218 1.00 75.06 193 ILE A CA 1
ATOM 1554 C C . ILE A 1 193 ? -30.326 -6.859 32.687 1.00 75.06 193 ILE A C 1
ATOM 1556 O O . ILE A 1 193 ? -31.301 -6.454 32.057 1.00 75.06 193 ILE A O 1
ATOM 1560 N N . LEU A 1 194 ? -29.294 -7.443 32.072 1.00 85.19 194 LEU A N 1
ATOM 1561 C CA . LEU A 1 194 ? -29.197 -7.601 30.618 1.00 85.19 194 LEU A CA 1
ATOM 1562 C C . LEU A 1 194 ? -28.802 -9.031 30.240 1.00 85.19 194 LEU A C 1
ATOM 1564 O O . LEU A 1 194 ? -28.042 -9.689 30.951 1.00 85.19 194 LEU A O 1
ATOM 1568 N N . GLY A 1 195 ? -29.278 -9.490 29.082 1.00 87.88 195 GLY A N 1
ATOM 1569 C CA . GLY A 1 195 ? -28.813 -10.734 28.467 1.00 87.88 195 GLY A CA 1
ATOM 1570 C C . GLY A 1 195 ? -27.409 -10.598 27.865 1.00 87.88 195 GLY A C 1
ATOM 1571 O O . GLY A 1 195 ? -26.947 -9.494 27.569 1.00 87.88 195 GLY A O 1
ATOM 1572 N N . SER A 1 196 ? -26.744 -11.727 27.603 1.00 88.44 196 SER A N 1
ATOM 1573 C CA . SER A 1 196 ? -25.376 -11.764 27.051 1.00 88.44 196 SER A CA 1
ATOM 1574 C C . SER A 1 196 ? -25.220 -10.962 25.752 1.00 88.44 196 SER A C 1
ATOM 1576 O O . SER A 1 196 ? -24.270 -10.198 25.603 1.00 88.44 196 SER A O 1
ATOM 1578 N N . LYS A 1 197 ? -26.189 -11.060 24.832 1.00 90.56 197 LYS A N 1
ATOM 1579 C CA . LYS A 1 197 ? -26.193 -10.292 23.575 1.00 90.56 197 LYS A CA 1
ATOM 1580 C C . LYS A 1 197 ? -26.275 -8.779 23.811 1.00 90.56 197 LYS A C 1
ATOM 1582 O O . LYS A 1 197 ? -25.586 -8.017 23.142 1.00 90.56 197 LYS A O 1
ATOM 1587 N N . GLN A 1 198 ? -27.094 -8.337 24.766 1.00 91.44 198 GLN A N 1
ATOM 1588 C CA . GLN A 1 198 ? -27.238 -6.915 25.098 1.00 91.44 198 GLN A CA 1
ATOM 1589 C C . GLN A 1 198 ? -25.960 -6.364 25.738 1.00 91.44 198 GLN A C 1
ATOM 1591 O O . GLN A 1 198 ? -25.517 -5.277 25.370 1.00 91.44 198 GLN A O 1
ATOM 1596 N N . TRP A 1 199 ? -25.331 -7.135 26.631 1.00 92.62 199 TRP A N 1
ATOM 1597 C CA . TRP A 1 199 ? -24.017 -6.798 27.177 1.00 92.62 199 TRP A CA 1
ATOM 1598 C C . TRP A 1 199 ? -22.959 -6.685 26.087 1.00 92.62 199 TRP A C 1
ATOM 1600 O O . TRP A 1 199 ? -22.218 -5.705 26.064 1.00 92.62 199 TRP A O 1
ATOM 1610 N N . ASN A 1 200 ? -22.921 -7.634 25.150 1.00 93.44 200 ASN A N 1
ATOM 1611 C CA . ASN A 1 200 ? -21.979 -7.587 24.038 1.00 93.44 200 ASN A CA 1
ATOM 1612 C C . ASN A 1 200 ? -22.171 -6.324 23.180 1.00 93.44 200 ASN A C 1
ATOM 1614 O O . ASN A 1 200 ? -21.207 -5.609 22.910 1.00 93.44 200 ASN A O 1
ATOM 1618 N N . ASN A 1 201 ? -23.421 -5.989 22.838 1.00 93.50 201 ASN A N 1
ATOM 1619 C CA . ASN A 1 201 ? -23.750 -4.770 22.095 1.00 93.50 201 ASN A CA 1
ATOM 1620 C C . ASN A 1 201 ? -23.326 -3.499 22.842 1.00 93.50 201 ASN A C 1
ATOM 1622 O O . ASN A 1 201 ? -22.806 -2.569 22.230 1.00 93.50 201 ASN A O 1
ATOM 1626 N N . LEU A 1 202 ? -23.523 -3.452 24.161 1.00 94.31 202 LEU A N 1
ATOM 1627 C CA . LEU A 1 202 ? -23.142 -2.313 24.992 1.00 94.31 202 LEU A CA 1
ATOM 1628 C C . LEU A 1 202 ? -21.618 -2.157 25.086 1.00 94.31 202 LEU A C 1
ATOM 1630 O O . LEU A 1 202 ? -21.104 -1.051 24.909 1.00 94.31 202 LEU A O 1
ATOM 1634 N N . LYS A 1 203 ? -20.892 -3.261 25.315 1.00 95.44 203 LYS A N 1
ATOM 1635 C CA . LYS A 1 203 ? -19.421 -3.291 25.342 1.00 95.44 203 LYS A CA 1
ATOM 1636 C C . LYS A 1 203 ? -18.847 -2.851 23.991 1.00 95.44 203 LYS A C 1
ATOM 1638 O O . LYS A 1 203 ? -17.964 -1.993 23.953 1.00 95.44 203 LYS A O 1
ATOM 1643 N N . TRP A 1 204 ? -19.393 -3.360 22.884 1.00 96.62 204 TRP A N 1
ATOM 1644 C CA . TRP A 1 204 ? -19.008 -2.915 21.545 1.00 96.62 204 TRP A CA 1
ATOM 1645 C C . TRP A 1 204 ? -19.345 -1.439 21.317 1.00 96.62 204 TRP A C 1
ATOM 1647 O O . TRP A 1 204 ? -18.496 -0.696 20.841 1.00 96.62 204 TRP A O 1
ATOM 1657 N N . GLY A 1 205 ? -20.518 -0.968 21.747 1.00 95.62 205 GLY A N 1
ATOM 1658 C CA . GLY A 1 205 ? -20.910 0.443 21.679 1.00 95.62 205 GLY A CA 1
ATOM 1659 C C . GLY A 1 205 ? -19.926 1.389 22.379 1.00 95.62 205 GLY A C 1
ATOM 1660 O O . GLY A 1 205 ? -19.643 2.479 21.871 1.00 95.62 205 GLY A O 1
ATOM 1661 N N . ILE A 1 206 ? -19.329 0.963 23.499 1.00 96.62 206 ILE A N 1
ATOM 1662 C CA . ILE A 1 206 ? -18.271 1.707 24.207 1.00 96.62 206 ILE A CA 1
ATOM 1663 C C . ILE A 1 206 ? -16.989 1.773 23.366 1.00 96.62 206 ILE A C 1
ATOM 1665 O O . ILE A 1 206 ? -16.412 2.852 23.209 1.00 96.62 206 ILE A O 1
ATOM 1669 N N . ILE A 1 207 ? -16.547 0.647 22.803 1.00 96.69 207 ILE A N 1
ATOM 1670 C CA . ILE A 1 207 ? -15.323 0.572 21.988 1.00 96.69 207 ILE A CA 1
ATOM 1671 C C . ILE A 1 207 ? -15.483 1.273 20.635 1.00 96.69 207 ILE A C 1
ATOM 1673 O O . ILE A 1 207 ? -14.584 1.996 20.211 1.00 96.69 207 ILE A O 1
ATOM 1677 N N . ALA A 1 208 ? -16.643 1.156 19.997 1.00 95.50 208 ALA A N 1
ATOM 1678 C CA . ALA A 1 208 ? -16.999 1.907 18.801 1.00 95.50 208 ALA A CA 1
ATOM 1679 C C . ALA A 1 208 ? -17.028 3.419 19.077 1.00 95.50 208 ALA A C 1
ATOM 1681 O O . ALA A 1 208 ? -16.512 4.208 18.284 1.00 95.50 208 ALA A O 1
ATOM 1682 N N . SER A 1 209 ? -17.544 3.838 20.241 1.00 94.75 209 SER A N 1
ATOM 1683 C CA . SER A 1 209 ? -17.463 5.243 20.658 1.00 94.75 209 SER A CA 1
ATOM 1684 C C . SER A 1 209 ? -16.012 5.682 20.834 1.00 94.75 209 SER A C 1
ATOM 1686 O O . SER A 1 209 ? -15.619 6.707 20.286 1.00 94.75 209 SER A O 1
ATOM 1688 N N . ARG A 1 210 ? -15.186 4.884 21.529 1.00 94.31 210 ARG A N 1
ATOM 1689 C CA . ARG A 1 210 ? -13.747 5.148 21.687 1.00 94.31 210 ARG A CA 1
ATOM 1690 C C . ARG A 1 210 ? -13.054 5.323 20.334 1.00 94.31 210 ARG A C 1
ATOM 1692 O O . ARG A 1 210 ? -12.248 6.247 20.193 1.00 94.31 210 ARG A O 1
ATOM 1699 N N . PHE A 1 211 ? -13.349 4.456 19.366 1.00 94.75 211 PHE A N 1
ATOM 1700 C CA . PHE A 1 211 ? -12.796 4.548 18.019 1.00 94.75 211 PHE A CA 1
ATOM 1701 C C . PHE A 1 211 ? -13.104 5.918 17.404 1.00 94.75 211 PHE A C 1
ATOM 1703 O O . PHE A 1 211 ? -12.181 6.646 17.047 1.00 94.75 211 PHE A O 1
ATOM 1710 N N . ILE A 1 212 ? -14.378 6.323 17.385 1.00 91.62 212 ILE A N 1
ATOM 1711 C CA . ILE A 1 212 ? -14.796 7.621 16.832 1.00 91.62 212 ILE A CA 1
ATOM 1712 C C . ILE A 1 212 ? -14.137 8.776 17.590 1.00 91.62 212 ILE A C 1
ATOM 1714 O O . ILE A 1 212 ? -13.535 9.651 16.976 1.00 91.62 212 ILE A O 1
ATOM 1718 N N . MET A 1 213 ? -14.158 8.754 18.923 1.00 90.50 213 MET A N 1
ATOM 1719 C CA . MET A 1 213 ? -13.525 9.783 19.755 1.00 90.50 213 MET A CA 1
ATOM 1720 C C . MET A 1 213 ? -12.008 9.896 19.511 1.00 90.50 213 MET A C 1
ATOM 1722 O O . MET A 1 213 ? -11.424 10.955 19.732 1.00 90.50 213 MET A O 1
ATOM 1726 N N . SER A 1 214 ? -11.342 8.830 19.053 1.00 91.19 214 SER A N 1
ATOM 1727 C CA . SER A 1 214 ? -9.907 8.862 18.721 1.00 91.19 214 SER A CA 1
ATOM 1728 C C . SER A 1 214 ? -9.600 9.699 17.475 1.00 91.19 214 SER A C 1
ATOM 1730 O O . SER A 1 214 ? -8.467 10.150 17.317 1.00 91.19 214 SER A O 1
ATOM 1732 N N . PHE A 1 215 ? -10.606 9.944 16.632 1.00 87.94 215 PHE A N 1
ATOM 1733 C CA . PHE A 1 215 ? -10.488 10.696 15.383 1.00 87.94 215 PHE A CA 1
ATOM 1734 C C . PHE A 1 215 ? -11.397 11.938 15.339 1.00 87.94 215 PHE A C 1
ATOM 1736 O O . PHE A 1 215 ? -11.269 12.772 14.455 1.00 87.94 215 PHE A O 1
ATOM 1743 N N . HIS A 1 216 ? -12.283 12.130 16.319 1.00 74.88 216 HIS A N 1
ATOM 1744 C CA . HIS A 1 216 ? -13.240 13.241 16.350 1.00 74.88 216 HIS A CA 1
ATOM 1745 C C . HIS A 1 216 ? -12.706 14.527 17.021 1.00 74.88 216 HIS A C 1
ATOM 1747 O O . HIS A 1 216 ? -13.475 15.397 17.424 1.00 74.88 216 HIS A O 1
ATOM 1753 N N . SER A 1 217 ? -11.383 14.699 17.139 1.00 57.44 217 SER A N 1
ATOM 1754 C CA . SER A 1 217 ? -10.780 15.861 17.819 1.00 57.44 217 SER A CA 1
ATOM 1755 C C . SER A 1 217 ? -10.999 17.206 17.107 1.00 57.44 217 SER A C 1
ATOM 1757 O O . SER A 1 217 ? -10.783 18.256 17.711 1.00 57.44 217 SER A O 1
ATOM 1759 N N . ASN A 1 218 ? -11.450 17.206 15.847 1.00 48.91 218 ASN A N 1
ATOM 1760 C CA . ASN A 1 218 ? -11.746 18.420 15.088 1.00 48.91 218 ASN A CA 1
ATOM 1761 C C . ASN A 1 218 ? -13.262 18.642 14.961 1.00 48.91 218 ASN A C 1
ATOM 1763 O O . ASN A 1 218 ? -13.950 17.948 14.218 1.00 48.91 218 ASN A O 1
ATOM 1767 N N . LYS A 1 219 ? -13.772 19.705 15.601 1.00 44.38 219 LYS A N 1
ATOM 1768 C CA . LYS A 1 219 ? -15.170 20.201 15.531 1.00 44.38 219 LYS A CA 1
ATOM 1769 C C . LYS A 1 219 ? -15.647 20.630 14.122 1.00 44.38 219 LYS A C 1
ATOM 1771 O O . LYS A 1 219 ? -16.659 21.311 13.997 1.00 44.38 219 LYS A O 1
ATOM 1776 N N . LYS A 1 220 ? -14.912 20.291 13.061 1.00 46.12 220 LYS A N 1
ATOM 1777 C CA . LYS A 1 220 ? -15.195 20.633 11.657 1.00 46.12 220 LYS A CA 1
ATOM 1778 C C . LYS A 1 220 ? -15.684 19.426 10.850 1.00 46.12 220 LYS A C 1
ATOM 1780 O O . LYS A 1 220 ? -15.547 19.414 9.631 1.00 46.12 220 LYS A O 1
ATOM 1785 N N . MET A 1 221 ? -16.237 18.410 11.509 1.00 44.03 221 MET A N 1
ATOM 1786 C CA . MET A 1 221 ? -16.764 17.239 10.817 1.00 44.03 221 MET A CA 1
ATOM 1787 C C . MET A 1 221 ? -18.084 17.607 10.136 1.00 44.03 221 MET A C 1
ATOM 1789 O O . MET A 1 221 ? -19.133 17.701 10.768 1.00 44.03 221 MET A O 1
ATOM 1793 N N . GLY A 1 222 ? -18.002 17.911 8.844 1.00 41.16 222 GLY A N 1
ATOM 1794 C CA . GLY A 1 222 ? -19.143 18.305 8.031 1.00 41.16 222 GLY A CA 1
ATOM 1795 C C . GLY A 1 222 ? -18.783 18.351 6.550 1.00 41.16 222 GLY A C 1
ATOM 1796 O O . GLY A 1 222 ? -18.188 19.325 6.089 1.00 41.16 222 GLY A O 1
ATOM 1797 N N . LEU A 1 223 ? -19.195 17.311 5.813 1.00 43.00 223 LEU A N 1
ATOM 1798 C CA . LEU A 1 223 ? -19.253 17.250 4.341 1.00 43.00 223 LEU A CA 1
ATOM 1799 C C . LEU A 1 223 ? -17.906 17.483 3.621 1.00 43.00 223 LEU A C 1
ATOM 1801 O O . LEU A 1 223 ? -17.765 18.437 2.853 1.00 43.00 223 LEU A O 1
ATOM 1805 N N . VAL A 1 224 ? -16.897 16.637 3.861 1.00 52.03 224 VAL A N 1
ATOM 1806 C CA . VAL A 1 224 ? -15.504 17.021 3.555 1.00 52.03 224 VAL A CA 1
ATOM 1807 C C . VAL A 1 224 ? -14.812 16.253 2.417 1.00 52.03 224 VAL A C 1
ATOM 1809 O O . VAL A 1 224 ? -13.779 16.716 1.959 1.00 52.03 224 VAL A O 1
ATOM 1812 N N . ILE A 1 225 ? -15.371 15.187 1.823 1.00 52.84 225 ILE A N 1
ATOM 1813 C CA . ILE A 1 225 ? -14.670 14.487 0.712 1.00 52.84 225 ILE A CA 1
ATOM 1814 C C . ILE A 1 225 ? -14.428 15.420 -0.497 1.00 52.84 225 ILE A C 1
ATOM 1816 O O . ILE A 1 225 ? -13.326 15.466 -1.045 1.00 52.84 225 ILE A O 1
ATOM 1820 N N . GLN A 1 226 ? -15.417 16.238 -0.884 1.00 53.12 226 GLN A N 1
ATOM 1821 C CA . GLN A 1 226 ? -15.249 17.202 -1.985 1.00 53.12 226 GLN A CA 1
ATOM 1822 C C . GLN A 1 226 ? -14.324 18.379 -1.616 1.00 53.12 226 GLN A C 1
ATOM 1824 O O . GLN A 1 226 ? -13.580 18.868 -2.469 1.00 53.12 226 GLN A O 1
ATOM 1829 N N . ARG A 1 227 ? -14.318 18.809 -0.344 1.00 66.62 227 ARG A N 1
ATOM 1830 C CA . ARG A 1 227 ? -13.405 19.855 0.155 1.00 66.62 227 ARG A CA 1
ATOM 1831 C C . ARG A 1 227 ? -11.955 19.371 0.198 1.00 66.62 227 ARG A C 1
ATOM 1833 O O . ARG A 1 227 ? -11.060 20.144 -0.150 1.00 66.62 227 ARG A O 1
ATOM 1840 N N . HIS A 1 228 ? -11.731 18.102 0.544 1.00 82.19 228 HIS A N 1
ATOM 1841 C CA . HIS A 1 228 ? -10.414 17.468 0.503 1.00 82.19 228 HIS A CA 1
ATOM 1842 C C . HIS A 1 228 ? -9.857 17.504 -0.915 1.00 82.19 228 HIS A C 1
ATOM 1844 O O . HIS A 1 228 ? -8.803 18.092 -1.133 1.00 82.19 228 HIS A O 1
ATOM 1850 N N . SER A 1 229 ? -10.603 16.982 -1.896 1.00 84.75 229 SER A N 1
ATOM 1851 C CA . SER A 1 229 ? -10.108 16.872 -3.275 1.00 84.75 229 SER A CA 1
ATOM 1852 C C . SER A 1 229 ? -9.719 18.232 -3.856 1.00 84.75 229 SER A C 1
ATOM 1854 O O . SER A 1 229 ? -8.638 18.380 -4.425 1.00 84.75 229 SER A O 1
ATOM 1856 N N . HIS A 1 230 ? -10.552 19.260 -3.653 1.00 85.12 230 HIS A N 1
ATOM 1857 C CA . HIS A 1 230 ? -10.235 20.614 -4.107 1.00 85.12 230 HIS A CA 1
ATOM 1858 C C . HIS A 1 230 ? -8.962 21.169 -3.449 1.00 85.12 230 HIS A C 1
ATOM 1860 O O . HIS A 1 230 ? -8.119 21.753 -4.129 1.00 85.12 230 HIS A O 1
ATOM 1866 N N . THR A 1 231 ? -8.796 20.956 -2.141 1.00 86.31 231 THR A N 1
ATOM 1867 C CA . THR A 1 231 ? -7.625 21.439 -1.396 1.00 86.31 231 THR A CA 1
ATOM 1868 C C . THR A 1 231 ? -6.348 20.734 -1.851 1.00 86.31 231 THR A C 1
ATOM 1870 O O . THR A 1 231 ? -5.356 21.405 -2.128 1.00 86.31 231 THR A O 1
ATOM 1873 N N . PHE A 1 232 ? -6.384 19.408 -2.010 1.00 88.88 232 PHE A N 1
ATOM 1874 C CA . PHE A 1 232 ? -5.258 18.619 -2.516 1.00 88.88 232 PHE A CA 1
ATOM 1875 C C . PHE A 1 232 ? -4.883 19.027 -3.946 1.00 88.88 232 PHE A C 1
ATOM 1877 O O . PHE A 1 232 ? -3.716 19.296 -4.213 1.00 88.88 232 PHE A O 1
ATOM 1884 N N . LYS A 1 233 ? -5.860 19.176 -4.850 1.00 85.50 233 LYS A N 1
ATOM 1885 C CA . LYS A 1 233 ? -5.611 19.625 -6.233 1.00 85.50 233 LYS A CA 1
ATOM 1886 C C . LYS A 1 233 ? -5.044 21.043 -6.298 1.00 85.50 233 LYS A C 1
ATOM 1888 O O . LYS A 1 233 ? -4.144 21.314 -7.094 1.00 85.50 233 LYS A O 1
ATOM 1893 N N . SER A 1 234 ? -5.540 21.951 -5.456 1.00 84.00 234 SER A N 1
ATOM 1894 C CA . SER A 1 234 ? -5.017 23.319 -5.345 1.00 84.00 234 SER A CA 1
ATOM 1895 C C . SER A 1 234 ? -3.572 23.321 -4.842 1.00 84.00 234 SER A C 1
ATOM 1897 O O . SER A 1 234 ? -2.721 24.016 -5.396 1.00 84.00 234 SER A O 1
ATOM 1899 N N . PHE A 1 235 ? -3.276 22.489 -3.840 1.00 83.94 235 PHE A N 1
ATOM 1900 C CA . PHE A 1 235 ? -1.928 22.307 -3.311 1.00 83.94 235 PHE A CA 1
ATOM 1901 C C . PHE A 1 235 ? -0.975 21.750 -4.379 1.00 83.94 235 PHE A C 1
ATOM 1903 O O . PHE A 1 235 ? 0.068 22.343 -4.648 1.00 83.94 235 PHE A O 1
ATOM 1910 N N . GLN A 1 236 ? -1.376 20.679 -5.064 1.00 79.44 236 GLN A N 1
ATOM 1911 C CA . GLN A 1 236 ? -0.611 20.065 -6.147 1.00 79.44 236 GLN A CA 1
ATOM 1912 C C . GLN A 1 236 ? -0.345 21.046 -7.298 1.00 79.44 236 GLN A C 1
ATOM 1914 O O . GLN A 1 236 ? 0.773 21.122 -7.797 1.00 79.44 236 GLN A O 1
ATOM 1919 N N . SER A 1 237 ? -1.344 21.844 -7.690 1.00 76.75 237 SER A N 1
ATOM 1920 C CA . SER A 1 237 ? -1.189 22.851 -8.749 1.00 76.75 237 SER A CA 1
ATOM 1921 C C . SER A 1 237 ? -0.162 23.922 -8.377 1.00 76.75 237 SER A C 1
ATOM 1923 O O . SER A 1 237 ? 0.614 24.350 -9.227 1.00 76.75 237 SER A O 1
ATOM 1925 N N . LYS A 1 238 ? -0.121 24.342 -7.104 1.00 77.75 238 LYS A N 1
ATOM 1926 C CA . LYS A 1 238 ? 0.912 25.267 -6.616 1.00 77.75 238 LYS A CA 1
ATOM 1927 C C . LYS A 1 238 ? 2.289 24.615 -6.655 1.00 77.75 238 LYS A C 1
ATOM 1929 O O . LYS A 1 238 ? 3.230 25.233 -7.136 1.00 77.75 238 LYS A O 1
ATOM 1934 N N . ASN A 1 239 ? 2.385 23.366 -6.207 1.00 75.56 239 ASN A N 1
ATOM 1935 C CA . ASN A 1 239 ? 3.654 22.656 -6.147 1.00 75.56 239 ASN A CA 1
ATOM 1936 C C . ASN A 1 239 ? 4.238 22.345 -7.535 1.00 75.56 239 ASN A C 1
ATOM 1938 O O . ASN A 1 239 ? 5.435 22.485 -7.760 1.00 75.56 239 ASN A O 1
ATOM 1942 N N . ALA A 1 240 ? 3.385 22.020 -8.510 1.00 69.44 240 ALA A N 1
ATOM 1943 C CA . ALA A 1 240 ? 3.793 21.777 -9.892 1.00 69.44 240 ALA A CA 1
ATOM 1944 C C . ALA A 1 240 ? 4.500 22.985 -10.539 1.00 69.44 240 ALA A C 1
ATOM 1946 O O . ALA A 1 240 ? 5.325 22.802 -11.436 1.00 69.44 240 ALA A O 1
ATOM 1947 N N . ASN A 1 241 ? 4.210 24.209 -10.084 1.00 65.62 241 ASN A N 1
ATOM 1948 C CA . ASN A 1 241 ? 4.878 25.421 -10.564 1.00 65.62 241 ASN A CA 1
ATOM 1949 C C . ASN A 1 241 ? 6.277 25.615 -9.960 1.00 65.62 241 ASN A C 1
ATOM 1951 O O . ASN A 1 241 ? 7.093 26.319 -10.548 1.00 65.62 241 ASN A O 1
ATOM 1955 N N . ASN A 1 242 ? 6.580 24.979 -8.826 1.00 70.69 242 ASN A N 1
ATOM 1956 C CA . ASN A 1 242 ? 7.873 25.115 -8.151 1.00 70.69 242 ASN A CA 1
ATOM 1957 C C . ASN A 1 242 ? 8.984 24.286 -8.822 1.00 70.69 242 ASN A C 1
ATOM 1959 O O . ASN A 1 242 ? 10.161 24.515 -8.560 1.00 70.69 242 ASN A O 1
ATOM 1963 N N . HIS A 1 243 ? 8.628 23.341 -9.702 1.00 78.50 243 HIS A N 1
ATOM 1964 C CA . HIS A 1 243 ? 9.556 22.369 -10.297 1.00 78.50 243 HIS A CA 1
ATOM 1965 C C . HIS A 1 243 ? 9.511 22.352 -11.837 1.00 78.50 243 HIS A C 1
ATOM 1967 O O . HIS A 1 243 ? 9.653 21.305 -12.472 1.00 78.50 243 HIS A O 1
ATOM 1973 N N . LEU A 1 244 ? 9.301 23.519 -12.460 1.00 78.94 244 LEU A N 1
ATOM 1974 C CA . LEU A 1 244 ? 9.164 23.653 -13.918 1.00 78.94 244 LEU A CA 1
ATOM 1975 C C . LEU A 1 244 ? 10.392 23.158 -14.701 1.00 78.94 244 LEU A C 1
ATOM 1977 O O . LEU A 1 244 ? 10.223 22.532 -15.747 1.00 78.94 244 LEU A O 1
ATOM 1981 N N . GLU A 1 245 ? 11.608 23.397 -14.202 1.00 84.25 245 GLU A N 1
ATOM 1982 C CA . GLU A 1 245 ? 12.854 22.969 -14.863 1.00 84.25 245 GLU A CA 1
ATOM 1983 C C . GLU A 1 245 ? 12.968 21.438 -14.909 1.00 84.25 245 GLU A C 1
ATOM 1985 O O . GLU A 1 245 ? 13.160 20.856 -15.979 1.00 84.25 245 GLU A O 1
ATOM 1990 N N . ILE A 1 246 ? 12.718 20.768 -13.779 1.00 86.31 246 ILE A N 1
ATOM 1991 C CA . ILE A 1 246 ? 12.653 19.300 -13.694 1.00 86.31 246 ILE A CA 1
ATOM 1992 C C . ILE A 1 246 ? 11.589 18.754 -14.649 1.00 86.31 246 ILE A C 1
ATOM 1994 O O . ILE A 1 246 ? 11.860 17.837 -15.426 1.00 86.31 246 ILE A O 1
ATOM 1998 N N . LYS A 1 247 ? 10.396 19.359 -14.661 1.00 86.00 247 LYS A N 1
ATOM 1999 C CA . LYS A 1 247 ? 9.304 18.969 -15.562 1.00 86.00 247 LYS A CA 1
ATOM 2000 C C . LYS A 1 247 ? 9.685 19.105 -17.038 1.00 86.00 247 LYS A C 1
ATOM 2002 O O . LYS A 1 247 ? 9.328 18.246 -17.842 1.00 86.00 247 LYS A O 1
ATOM 2007 N N . SER A 1 248 ? 10.419 20.156 -17.400 1.00 88.19 248 SER A N 1
ATOM 2008 C CA . SER A 1 248 ? 10.927 20.357 -18.761 1.00 88.19 248 SER A CA 1
ATOM 2009 C C . SER A 1 248 ? 11.863 19.220 -19.181 1.00 88.19 248 SER A C 1
ATOM 2011 O O . SER A 1 248 ? 11.675 18.623 -20.244 1.00 88.19 248 SER A O 1
ATOM 2013 N N . HIS A 1 249 ? 12.810 18.843 -18.316 1.00 91.00 249 HIS A N 1
ATOM 2014 C CA . HIS A 1 249 ? 13.718 17.725 -18.578 1.00 91.00 249 HIS A CA 1
ATOM 2015 C C . HIS A 1 249 ? 12.997 16.374 -18.649 1.00 91.00 249 HIS A C 1
ATOM 2017 O O . HIS A 1 249 ? 13.277 15.591 -19.557 1.00 91.00 249 HIS A O 1
ATOM 2023 N N . ILE A 1 250 ? 12.034 16.119 -17.755 1.00 89.69 250 ILE A N 1
ATOM 2024 C CA . ILE A 1 250 ? 11.177 14.923 -17.800 1.00 89.69 250 ILE A CA 1
ATOM 2025 C C . ILE A 1 250 ? 10.457 14.835 -19.148 1.00 89.69 250 ILE A C 1
ATOM 2027 O O . ILE A 1 250 ? 10.522 13.803 -19.812 1.00 89.69 250 ILE A O 1
ATOM 2031 N N . ASN A 1 251 ? 9.813 15.923 -19.581 1.00 89.94 251 ASN A N 1
ATOM 2032 C CA . ASN A 1 251 ? 9.085 15.961 -20.848 1.00 89.94 251 ASN A CA 1
ATOM 2033 C C . ASN A 1 251 ? 10.010 15.732 -22.049 1.00 89.94 251 ASN A C 1
ATOM 2035 O O . ASN A 1 251 ? 9.632 15.016 -22.973 1.00 89.94 251 ASN A O 1
ATOM 2039 N N . ALA A 1 252 ? 11.220 16.299 -22.030 1.00 91.50 252 ALA A N 1
ATOM 2040 C CA . ALA A 1 252 ? 12.205 16.096 -23.087 1.00 91.50 252 ALA A CA 1
ATOM 2041 C C . ALA A 1 252 ? 12.641 14.625 -23.187 1.00 91.50 252 ALA A C 1
ATOM 2043 O O . ALA A 1 252 ? 12.658 14.063 -24.279 1.00 91.50 252 ALA A O 1
ATOM 2044 N N . ILE A 1 253 ? 12.935 13.974 -22.057 1.00 92.06 253 ILE A N 1
ATOM 2045 C CA . ILE A 1 253 ? 13.302 12.548 -22.030 1.00 92.06 253 ILE A CA 1
ATOM 2046 C C . ILE A 1 253 ? 12.122 11.676 -22.473 1.00 92.06 253 ILE A C 1
ATOM 2048 O O . ILE A 1 253 ? 12.290 10.746 -23.262 1.00 92.06 253 ILE A O 1
ATOM 2052 N N . PHE A 1 254 ? 10.915 11.991 -22.001 1.00 89.00 254 PHE A N 1
ATOM 2053 C CA . PHE A 1 254 ? 9.709 11.269 -22.385 1.00 89.00 254 PHE A CA 1
ATOM 2054 C C . PHE A 1 254 ? 9.437 11.372 -23.891 1.00 89.00 254 PHE A C 1
ATOM 2056 O O . PHE A 1 254 ? 9.104 10.367 -24.521 1.00 89.00 254 PHE A O 1
ATOM 2063 N N . ALA A 1 255 ? 9.623 12.557 -24.481 1.00 87.50 255 ALA A N 1
ATOM 2064 C CA . ALA A 1 255 ? 9.523 12.762 -25.921 1.00 87.50 255 ALA A CA 1
ATOM 2065 C C . ALA A 1 255 ? 10.546 11.905 -26.680 1.00 87.50 255 ALA A C 1
ATOM 2067 O O . ALA A 1 255 ? 10.155 11.199 -27.605 1.00 87.50 255 ALA A O 1
ATOM 2068 N N . GLU A 1 256 ? 11.810 11.848 -26.239 1.00 87.62 256 GLU A N 1
ATOM 2069 C CA . GLU A 1 256 ? 12.814 10.976 -26.869 1.00 87.62 256 GLU A CA 1
ATOM 2070 C C . GLU A 1 256 ? 12.402 9.498 -26.844 1.00 87.62 256 GLU A C 1
ATOM 2072 O O . GLU A 1 256 ? 12.499 8.810 -27.861 1.00 87.62 256 GLU A O 1
ATOM 2077 N N . PHE A 1 257 ? 11.893 8.995 -25.714 1.00 86.19 257 PHE A N 1
ATOM 2078 C CA . PHE A 1 257 ? 11.454 7.600 -25.631 1.00 86.19 257 PHE A CA 1
ATOM 2079 C C . PHE A 1 257 ? 10.173 7.317 -26.423 1.00 86.19 257 PHE A C 1
ATOM 2081 O O . PHE A 1 257 ? 10.033 6.220 -26.968 1.00 86.19 257 PHE A O 1
ATOM 2088 N N . LYS A 1 258 ? 9.242 8.274 -26.499 1.00 82.25 258 LYS A N 1
ATOM 2089 C CA . LYS A 1 258 ? 7.955 8.101 -27.183 1.00 82.25 258 LYS A CA 1
ATOM 2090 C C . LYS A 1 258 ? 8.068 8.298 -28.694 1.00 82.25 258 LYS A C 1
ATOM 2092 O O . LYS A 1 258 ? 7.642 7.429 -29.449 1.00 82.25 258 LYS A O 1
ATOM 2097 N N . GLU A 1 259 ? 8.638 9.413 -29.142 1.00 74.44 259 GLU A N 1
ATOM 2098 C CA . GLU A 1 259 ? 8.698 9.798 -30.560 1.00 74.44 259 GLU A CA 1
ATOM 2099 C C . GLU A 1 259 ? 9.623 8.879 -31.364 1.00 74.44 259 GLU A C 1
ATOM 2101 O O . GLU A 1 259 ? 9.318 8.536 -32.506 1.00 74.44 259 GLU A O 1
ATOM 2106 N N . LYS A 1 260 ? 10.707 8.395 -30.746 1.00 70.19 260 LYS A N 1
ATOM 2107 C CA . LYS A 1 260 ? 11.641 7.433 -31.357 1.00 70.19 260 LYS A CA 1
ATOM 2108 C C . LYS A 1 260 ? 11.419 5.997 -30.882 1.00 70.19 260 LYS A C 1
ATOM 2110 O O . LYS A 1 260 ? 12.240 5.118 -31.145 1.00 70.19 260 LYS A O 1
ATOM 2115 N N . GLY A 1 261 ? 10.306 5.730 -30.196 1.00 67.56 261 GLY A N 1
ATOM 2116 C CA . GLY A 1 261 ? 9.997 4.417 -29.628 1.00 67.56 261 GLY A CA 1
ATOM 2117 C C . GLY A 1 261 ? 9.936 3.302 -30.674 1.00 67.56 261 GLY A C 1
ATOM 2118 O O . GLY A 1 261 ? 10.375 2.194 -30.392 1.00 67.56 261 GLY A O 1
ATOM 2119 N N . GLY A 1 262 ? 9.465 3.615 -31.888 1.00 75.94 262 GLY A N 1
ATOM 2120 C CA . GLY A 1 262 ? 9.378 2.684 -33.023 1.00 75.94 262 GLY A CA 1
ATOM 2121 C C . GLY A 1 262 ? 10.521 2.783 -34.039 1.00 75.94 262 GLY A C 1
ATOM 2122 O O . GLY A 1 262 ? 10.470 2.117 -35.070 1.00 75.94 262 GLY A O 1
ATOM 2123 N N . MET A 1 263 ? 11.526 3.626 -33.790 1.00 84.69 263 MET A N 1
ATOM 2124 C CA . MET A 1 263 ? 12.646 3.842 -34.708 1.00 84.69 263 MET A CA 1
ATOM 2125 C C . MET A 1 263 ? 13.905 3.130 -34.208 1.00 84.69 263 MET A C 1
ATOM 2127 O O . MET A 1 263 ? 14.114 2.970 -33.003 1.00 84.69 263 MET A O 1
ATOM 2131 N N . LYS A 1 264 ? 14.763 2.714 -35.147 1.00 87.56 264 LYS A N 1
ATOM 2132 C CA . LYS A 1 264 ? 16.096 2.195 -34.817 1.00 87.56 264 LYS A CA 1
ATOM 2133 C C . LYS A 1 264 ? 16.910 3.305 -34.159 1.00 87.56 264 LYS A C 1
ATOM 2135 O O . LYS A 1 264 ? 17.020 4.388 -34.732 1.00 87.56 264 LYS A O 1
ATOM 2140 N N . LYS A 1 265 ? 17.470 3.031 -32.982 1.00 89.88 265 LYS A N 1
ATOM 2141 C CA . LYS A 1 265 ? 18.266 4.009 -32.235 1.00 89.88 265 LYS A CA 1
ATOM 2142 C C . LYS A 1 265 ? 19.707 4.024 -32.731 1.00 89.88 265 LYS A C 1
ATOM 2144 O O . LYS A 1 265 ? 20.244 3.008 -33.167 1.00 89.88 265 LYS A O 1
ATOM 2149 N N . THR A 1 266 ? 20.322 5.192 -32.644 1.00 91.25 266 THR A N 1
ATOM 2150 C CA . THR A 1 266 ? 21.712 5.456 -33.025 1.00 91.25 266 THR A CA 1
ATOM 2151 C C . THR A 1 266 ? 22.563 5.783 -31.798 1.00 91.25 266 THR A C 1
ATOM 2153 O O . THR A 1 266 ? 22.034 6.050 -30.718 1.00 91.25 266 THR A O 1
ATOM 2156 N N . ASP A 1 267 ? 23.887 5.819 -31.961 1.00 91.50 267 ASP A N 1
ATOM 2157 C CA . ASP A 1 267 ? 24.789 6.281 -30.896 1.00 91.50 267 ASP A CA 1
ATOM 2158 C C . ASP A 1 267 ? 24.536 7.752 -30.525 1.00 91.50 267 ASP A C 1
ATOM 2160 O O . ASP A 1 267 ? 24.623 8.123 -29.358 1.00 91.50 267 ASP A O 1
ATOM 2164 N N . SER A 1 268 ? 24.105 8.579 -31.484 1.00 91.69 268 SER A N 1
ATOM 2165 C CA . SER A 1 268 ? 23.715 9.967 -31.208 1.00 91.69 268 SER A CA 1
ATOM 2166 C C . SER A 1 268 ? 22.480 10.052 -30.304 1.00 91.69 268 SER A C 1
ATOM 2168 O O . SER A 1 268 ? 22.420 10.901 -29.412 1.00 91.69 268 SER A O 1
ATOM 2170 N N . ASP A 1 269 ? 21.510 9.146 -30.475 1.00 91.25 269 ASP A N 1
ATOM 2171 C CA . ASP A 1 269 ? 20.349 9.067 -29.581 1.00 91.25 269 ASP A CA 1
ATOM 2172 C C . ASP A 1 269 ? 20.773 8.676 -28.162 1.00 91.25 269 ASP A C 1
ATOM 2174 O O . ASP A 1 269 ? 20.272 9.242 -27.188 1.00 91.25 269 ASP A O 1
ATOM 2178 N N . ARG A 1 270 ? 21.735 7.750 -28.042 1.00 92.44 270 ARG A N 1
ATOM 2179 C CA . ARG A 1 270 ? 22.305 7.343 -26.754 1.00 92.44 270 ARG A CA 1
ATOM 2180 C C . ARG A 1 270 ? 22.943 8.528 -26.035 1.00 92.44 270 ARG A C 1
ATOM 2182 O O . ARG A 1 270 ? 22.563 8.821 -24.902 1.00 92.44 270 ARG A O 1
ATOM 2189 N N . GLU A 1 271 ? 23.847 9.238 -26.706 1.00 93.81 271 GLU A N 1
ATOM 2190 C CA . GLU A 1 271 ? 24.532 10.416 -26.159 1.00 93.81 271 GLU A CA 1
ATOM 2191 C C . GLU A 1 271 ? 23.551 11.519 -25.748 1.00 93.81 271 GLU A C 1
ATOM 2193 O O . GLU A 1 271 ? 23.717 12.164 -24.707 1.00 93.81 271 GLU A O 1
ATOM 2198 N N . ARG A 1 272 ? 22.493 11.718 -26.543 1.00 92.88 272 ARG A N 1
ATOM 2199 C CA . ARG A 1 272 ? 21.444 12.696 -26.256 1.00 92.88 272 ARG A CA 1
ATOM 2200 C C . ARG A 1 272 ? 20.665 12.346 -24.993 1.00 92.88 272 ARG A C 1
ATOM 2202 O O . ARG A 1 272 ? 20.466 13.224 -24.154 1.00 92.88 272 ARG A O 1
ATOM 2209 N N . VAL A 1 273 ? 20.250 11.090 -24.822 1.00 94.00 273 VAL A N 1
ATOM 2210 C CA . VAL A 1 273 ? 19.557 10.663 -23.596 1.00 94.00 273 VAL A CA 1
ATOM 2211 C C . VAL A 1 273 ? 20.492 10.740 -22.385 1.00 94.00 273 VAL A C 1
ATOM 2213 O O . VAL A 1 273 ? 20.068 11.223 -21.339 1.00 94.00 273 VAL A O 1
ATOM 2216 N N . ASP A 1 274 ? 21.769 10.370 -22.518 1.00 95.38 274 ASP A N 1
ATOM 2217 C CA . ASP A 1 274 ? 22.764 10.533 -21.446 1.00 95.38 274 ASP A CA 1
ATOM 2218 C C . ASP A 1 274 ? 22.961 12.008 -21.048 1.00 95.38 274 ASP A C 1
ATOM 2220 O O . ASP A 1 274 ? 23.105 12.335 -19.867 1.00 95.38 274 ASP A O 1
ATOM 2224 N N . PHE A 1 275 ? 22.957 12.931 -22.012 1.00 95.94 275 PHE A N 1
ATOM 2225 C CA . PHE A 1 275 ? 22.984 14.369 -21.735 1.00 95.94 275 PHE A CA 1
ATOM 2226 C C . PHE A 1 275 ? 21.729 14.834 -20.984 1.00 95.94 275 PHE A C 1
ATOM 2228 O O . PHE A 1 275 ? 21.843 15.509 -19.960 1.00 95.94 275 PHE A O 1
ATOM 2235 N N . LEU A 1 276 ? 20.537 14.435 -21.438 1.00 95.69 276 LEU A N 1
ATOM 2236 C CA . LEU A 1 276 ? 19.279 14.797 -20.782 1.00 95.69 276 LEU A CA 1
ATOM 2237 C C . LEU A 1 276 ? 19.179 14.229 -19.358 1.00 95.69 276 LEU A C 1
ATOM 2239 O O . LEU A 1 276 ? 18.765 14.947 -18.450 1.00 95.69 276 LEU A O 1
ATOM 2243 N N . LEU A 1 277 ? 19.602 12.979 -19.145 1.00 96.50 277 LEU A N 1
ATOM 2244 C CA . LEU A 1 277 ? 19.638 12.342 -17.826 1.00 96.50 277 LEU A CA 1
ATOM 2245 C C . LEU A 1 277 ? 20.594 13.059 -16.867 1.00 96.50 277 LEU A C 1
ATOM 2247 O O . LEU A 1 277 ? 20.251 13.242 -15.701 1.00 96.50 277 LEU A O 1
ATOM 2251 N N . ARG A 1 278 ? 21.769 13.493 -17.344 1.00 96.56 278 ARG A N 1
ATOM 2252 C CA . ARG A 1 278 ? 22.711 14.286 -16.534 1.00 96.56 278 ARG A CA 1
ATOM 2253 C C . ARG A 1 278 ? 22.108 15.618 -16.100 1.00 96.56 278 ARG A C 1
ATOM 2255 O O . ARG A 1 278 ? 22.236 15.972 -14.933 1.00 96.56 278 ARG A O 1
ATOM 2262 N N . ASN A 1 279 ? 21.421 16.316 -17.004 1.00 95.06 279 ASN A N 1
ATOM 2263 C CA . ASN A 1 279 ? 20.764 17.582 -16.673 1.00 95.06 279 ASN A CA 1
ATOM 2264 C C . ASN A 1 279 ? 19.601 17.375 -15.698 1.00 95.06 279 ASN A C 1
ATOM 2266 O O . ASN A 1 279 ? 19.516 18.083 -14.702 1.00 95.06 279 ASN A O 1
ATOM 2270 N N . LEU A 1 280 ? 18.758 16.360 -15.925 1.00 94.75 280 LEU A N 1
ATOM 2271 C CA . LEU A 1 280 ? 17.685 16.012 -14.992 1.00 94.75 280 LEU A CA 1
ATOM 2272 C C . LEU A 1 280 ? 18.244 15.725 -13.594 1.00 94.75 280 LEU A C 1
ATOM 2274 O O . LEU A 1 280 ? 17.726 16.240 -12.608 1.00 94.75 280 LEU A O 1
ATOM 2278 N N . LYS A 1 281 ? 19.315 14.928 -13.509 1.00 95.25 281 LYS A N 1
ATOM 2279 C CA . LYS A 1 281 ? 19.970 14.628 -12.236 1.00 95.25 281 LYS A CA 1
ATOM 2280 C C . LYS A 1 281 ? 20.506 15.887 -11.560 1.00 95.25 281 LYS A C 1
ATOM 2282 O O . LYS A 1 281 ? 20.286 16.059 -10.368 1.00 95.25 281 LYS A O 1
ATOM 2287 N N . TYR A 1 282 ? 21.169 16.760 -12.314 1.00 93.88 282 TYR A N 1
ATOM 2288 C CA . TYR A 1 282 ? 21.679 18.026 -11.797 1.00 93.88 282 TYR A CA 1
ATOM 2289 C C . TYR A 1 282 ? 20.562 18.895 -11.205 1.00 93.88 282 TYR A C 1
ATOM 2291 O O . TYR A 1 282 ? 20.730 19.417 -10.109 1.00 93.88 282 TYR A O 1
ATOM 2299 N N . GLU A 1 283 ? 19.413 19.001 -11.878 1.00 91.88 283 GLU A N 1
ATOM 2300 C CA . GLU A 1 283 ? 18.268 19.760 -11.362 1.00 91.88 283 GLU A CA 1
ATOM 2301 C C . GLU A 1 283 ? 17.629 19.115 -10.127 1.00 91.88 283 GLU A C 1
ATOM 2303 O O . GLU A 1 283 ? 17.289 19.814 -9.175 1.00 91.88 283 GLU A O 1
ATOM 2308 N N . ILE A 1 284 ? 17.508 17.785 -10.098 1.00 91.31 284 ILE A N 1
ATOM 2309 C CA . ILE A 1 284 ? 17.006 17.056 -8.923 1.00 91.31 284 ILE A CA 1
ATOM 2310 C C . ILE A 1 284 ? 17.935 17.254 -7.721 1.00 91.31 284 ILE A C 1
ATOM 2312 O O . ILE A 1 284 ? 17.454 17.509 -6.620 1.00 91.31 284 ILE A O 1
ATOM 2316 N N . ASP A 1 285 ? 19.252 17.187 -7.929 1.00 91.31 285 ASP A N 1
ATOM 2317 C CA . ASP A 1 285 ? 20.254 17.311 -6.866 1.00 91.31 285 ASP A CA 1
ATOM 2318 C C . ASP A 1 285 ? 20.300 18.735 -6.251 1.00 91.31 285 ASP A C 1
ATOM 2320 O O . ASP A 1 285 ? 20.863 18.914 -5.170 1.00 91.31 285 ASP A O 1
ATOM 2324 N N . LYS A 1 286 ? 19.693 19.754 -6.889 1.00 89.62 286 LYS A N 1
ATOM 2325 C CA . LYS A 1 286 ? 19.520 21.103 -6.302 1.00 89.62 286 LYS A CA 1
ATOM 2326 C C . LYS A 1 286 ? 18.408 21.169 -5.254 1.00 89.62 286 LYS A C 1
ATOM 2328 O O . LYS A 1 286 ? 18.375 22.114 -4.465 1.00 89.62 286 LYS A O 1
ATOM 2333 N N . ILE A 1 287 ? 17.473 20.224 -5.278 1.00 85.44 287 ILE A N 1
ATOM 2334 C CA . ILE A 1 287 ? 16.305 20.210 -4.399 1.00 85.44 287 ILE A CA 1
ATOM 2335 C C . ILE A 1 287 ? 16.599 19.328 -3.191 1.00 85.44 287 ILE A C 1
ATOM 2337 O O . ILE A 1 287 ? 17.375 18.375 -3.256 1.00 85.44 287 ILE A O 1
ATOM 2341 N N . ALA A 1 288 ? 15.984 19.657 -2.059 1.00 83.06 288 ALA A N 1
ATOM 2342 C CA . ALA A 1 288 ? 16.132 18.857 -0.861 1.00 83.06 288 ALA A CA 1
ATOM 2343 C C . ALA A 1 288 ? 15.582 17.417 -1.087 1.00 83.06 288 ALA A C 1
ATOM 2345 O O . ALA A 1 288 ? 14.538 17.241 -1.727 1.00 83.06 288 ALA A O 1
ATOM 2346 N N . PRO A 1 289 ? 16.276 16.361 -0.610 1.00 81.62 289 PRO A N 1
ATOM 2347 C CA . PRO A 1 289 ? 15.903 14.969 -0.900 1.00 81.62 289 PRO A CA 1
ATOM 2348 C C . PRO A 1 289 ? 14.501 14.550 -0.426 1.00 81.62 289 PRO A C 1
ATOM 2350 O O . PRO A 1 289 ? 13.932 13.586 -0.936 1.00 81.62 289 PRO A O 1
ATOM 2353 N N . ASP A 1 290 ? 13.933 15.257 0.548 1.00 80.44 290 ASP A N 1
ATOM 2354 C CA . ASP A 1 290 ? 12.606 15.028 1.129 1.00 80.44 290 ASP A CA 1
ATOM 2355 C C . ASP A 1 290 ? 11.454 15.216 0.127 1.00 80.44 290 ASP A C 1
ATOM 2357 O O . ASP A 1 290 ? 10.419 14.545 0.249 1.00 80.44 290 ASP A O 1
ATOM 2361 N N . TYR A 1 291 ? 11.665 16.027 -0.916 1.00 81.00 291 TYR A N 1
ATOM 2362 C CA . TYR A 1 291 ? 10.735 16.200 -2.037 1.00 81.00 291 TYR A CA 1
ATOM 2363 C C . TYR A 1 291 ? 10.553 14.902 -2.840 1.00 81.00 291 TYR A C 1
ATOM 2365 O O . TYR A 1 291 ? 9.500 14.688 -3.439 1.00 81.00 291 TYR A O 1
ATOM 2373 N N . GLY A 1 292 ? 11.544 14.002 -2.809 1.00 80.06 292 GLY A N 1
ATOM 2374 C CA . GLY A 1 292 ? 11.421 12.623 -3.287 1.00 80.06 292 GLY A CA 1
ATOM 2375 C C . GLY A 1 292 ? 11.126 12.461 -4.777 1.00 80.06 292 GLY A C 1
ATOM 2376 O O . GLY A 1 292 ? 10.524 11.465 -5.156 1.00 80.06 292 GLY A O 1
ATOM 2377 N N . VAL A 1 293 ? 11.556 13.406 -5.617 1.00 85.50 293 VAL A N 1
ATOM 2378 C CA . VAL A 1 293 ? 11.358 13.384 -7.082 1.00 85.50 293 VAL A CA 1
ATOM 2379 C C . VAL A 1 293 ? 12.379 12.514 -7.829 1.00 85.50 293 VAL A C 1
ATOM 2381 O O . VAL A 1 293 ? 12.286 12.324 -9.038 1.00 85.50 293 VAL A O 1
ATOM 2384 N N . SER A 1 294 ? 13.377 11.963 -7.134 1.00 89.75 294 SER A N 1
ATOM 2385 C CA . SER A 1 294 ? 14.484 11.207 -7.737 1.00 89.75 294 SER A CA 1
ATOM 2386 C C . SER A 1 294 ? 14.070 9.882 -8.383 1.00 89.75 294 SER A C 1
ATOM 2388 O O . SER A 1 294 ? 14.786 9.385 -9.256 1.00 89.75 294 SER A O 1
ATOM 2390 N N . TYR A 1 295 ? 12.905 9.328 -8.029 1.00 90.75 295 TYR A N 1
ATOM 2391 C CA . TYR A 1 295 ? 12.421 8.071 -8.608 1.00 90.75 295 TYR A CA 1
ATOM 2392 C C . TYR A 1 295 ? 12.283 8.152 -10.135 1.00 90.75 295 TYR A C 1
ATOM 2394 O O . TYR A 1 295 ? 12.559 7.169 -10.821 1.00 90.75 295 TYR A O 1
ATOM 2402 N N . ILE A 1 296 ? 11.916 9.321 -10.680 1.00 90.44 296 ILE A N 1
ATOM 2403 C CA . ILE A 1 296 ? 11.721 9.500 -12.124 1.00 90.44 296 ILE A CA 1
ATOM 2404 C C . ILE A 1 296 ? 13.046 9.478 -12.889 1.00 90.44 296 ILE A C 1
ATOM 2406 O O . ILE A 1 296 ? 13.131 8.930 -13.987 1.00 90.44 296 ILE A O 1
ATOM 2410 N N . TYR A 1 297 ? 14.116 9.999 -12.278 1.00 94.12 297 TYR A N 1
ATOM 2411 C CA . TYR A 1 297 ? 15.465 9.853 -12.814 1.00 94.12 297 TYR A CA 1
ATOM 2412 C C . TYR A 1 297 ? 15.864 8.379 -12.848 1.00 94.12 297 TYR A C 1
ATOM 2414 O O . TYR A 1 297 ? 16.311 7.901 -13.889 1.00 94.12 297 TYR A O 1
ATOM 2422 N N . HIS A 1 298 ? 15.659 7.654 -11.744 1.00 96.44 298 HIS A N 1
ATOM 2423 C CA . HIS A 1 298 ? 15.990 6.232 -11.662 1.00 96.44 298 HIS A CA 1
ATOM 2424 C C . HIS A 1 298 ? 15.215 5.407 -12.693 1.00 96.44 298 HIS A C 1
ATOM 2426 O O . HIS A 1 298 ? 15.801 4.575 -13.377 1.00 96.44 298 HIS A O 1
ATOM 2432 N N . GLN A 1 299 ? 13.929 5.692 -12.895 1.00 95.12 299 GLN A N 1
ATOM 2433 C CA . GLN A 1 299 ? 13.121 5.049 -13.931 1.00 95.12 299 GLN A CA 1
ATOM 2434 C C . GLN A 1 299 ? 13.683 5.306 -15.337 1.00 95.12 299 GLN A C 1
ATOM 2436 O O . GLN A 1 299 ? 13.899 4.363 -16.100 1.00 95.12 299 GLN A O 1
ATOM 2441 N N . PHE A 1 300 ? 13.932 6.568 -15.707 1.00 95.69 300 PHE A N 1
ATOM 2442 C CA . PHE A 1 300 ? 14.464 6.876 -17.036 1.00 95.69 300 PHE A CA 1
ATOM 2443 C C . PHE A 1 300 ? 15.877 6.331 -17.236 1.00 95.69 300 PHE A C 1
ATOM 2445 O O . PHE A 1 300 ? 16.206 5.865 -18.330 1.00 95.69 300 PHE A O 1
ATOM 2452 N N . ARG A 1 301 ? 16.703 6.348 -16.186 1.00 97.69 301 ARG A N 1
ATOM 2453 C CA . ARG A 1 301 ? 18.035 5.746 -16.199 1.00 97.69 301 ARG A CA 1
ATOM 2454 C C . ARG A 1 301 ? 17.944 4.241 -16.408 1.00 97.69 301 ARG A C 1
ATOM 2456 O O . ARG A 1 301 ? 18.656 3.726 -17.262 1.00 97.69 301 ARG A O 1
ATOM 2463 N N . ALA A 1 302 ? 17.045 3.562 -15.702 1.00 97.88 302 ALA A N 1
ATOM 2464 C CA . ALA A 1 302 ? 16.813 2.135 -15.856 1.00 97.88 302 ALA A CA 1
ATOM 2465 C C . ALA A 1 302 ? 16.393 1.794 -17.290 1.00 97.88 302 ALA A C 1
ATOM 2467 O O . ALA A 1 302 ? 17.020 0.955 -17.933 1.00 97.88 302 ALA A O 1
ATOM 2468 N N . ARG A 1 303 ? 15.420 2.523 -17.851 1.00 95.88 303 ARG A N 1
ATOM 2469 C CA . ARG A 1 303 ? 14.982 2.329 -19.240 1.00 95.88 303 ARG A CA 1
ATOM 2470 C C . ARG A 1 303 ? 16.102 2.576 -20.251 1.00 95.88 303 ARG A C 1
ATOM 2472 O O . ARG A 1 303 ? 16.241 1.829 -21.219 1.00 95.88 303 ARG A O 1
ATOM 2479 N N . HIS A 1 304 ? 16.925 3.598 -20.025 1.00 96.31 304 HIS A N 1
ATOM 2480 C CA . HIS A 1 304 ? 18.111 3.849 -20.841 1.00 96.31 304 HIS A CA 1
ATOM 2481 C C . HIS A 1 304 ? 19.122 2.690 -20.756 1.00 96.31 304 HIS A C 1
ATOM 2483 O O . HIS A 1 304 ? 19.646 2.272 -21.785 1.00 96.31 304 HIS A O 1
ATOM 2489 N N . LEU A 1 305 ? 19.355 2.130 -19.565 1.00 97.19 305 LEU A N 1
ATOM 2490 C CA . LEU A 1 305 ? 20.247 0.983 -19.353 1.00 97.19 305 LEU A CA 1
ATOM 2491 C C . LEU A 1 305 ? 19.729 -0.297 -20.022 1.00 97.19 305 LEU A C 1
ATOM 2493 O O . LEU A 1 305 ? 20.516 -1.003 -20.651 1.00 97.19 305 LEU A O 1
ATOM 2497 N N . VAL A 1 306 ? 18.410 -0.538 -20.002 1.00 96.38 306 VAL A N 1
ATOM 2498 C CA . VAL A 1 306 ? 17.789 -1.624 -20.782 1.00 96.38 306 VAL A CA 1
ATOM 2499 C C . VAL A 1 306 ? 18.137 -1.471 -22.260 1.00 96.38 306 VAL A C 1
ATOM 2501 O O . VAL A 1 306 ? 18.594 -2.423 -22.886 1.00 96.38 306 VAL A O 1
ATOM 2504 N N . LEU A 1 307 ? 17.991 -0.271 -22.825 1.00 94.62 307 LEU A N 1
ATOM 2505 C CA . LEU A 1 307 ? 18.320 -0.010 -24.232 1.00 94.62 307 LEU A CA 1
ATOM 2506 C C . LEU A 1 307 ? 19.820 -0.115 -24.539 1.00 94.62 307 LEU A C 1
ATOM 2508 O O . LEU A 1 307 ? 20.169 -0.311 -25.700 1.00 94.62 307 LEU A O 1
ATOM 2512 N N . CYS A 1 308 ? 20.685 0.002 -23.528 1.00 94.69 308 CYS A N 1
ATOM 2513 C CA . CYS A 1 308 ? 22.130 -0.233 -23.613 1.00 94.69 308 CYS A CA 1
ATOM 2514 C C . CYS A 1 308 ? 22.524 -1.713 -23.465 1.00 94.69 308 CYS A C 1
ATOM 2516 O O . CYS A 1 308 ? 23.695 -2.033 -23.650 1.00 94.69 308 CYS A O 1
ATOM 2518 N N . GLY A 1 309 ? 21.590 -2.607 -23.126 1.00 94.56 309 GLY A N 1
ATOM 2519 C CA . GLY A 1 309 ? 21.879 -4.024 -22.884 1.00 94.56 309 GLY A CA 1
ATOM 2520 C C . GLY A 1 309 ? 22.300 -4.368 -21.451 1.00 94.56 309 GLY A C 1
ATOM 2521 O O . GLY A 1 309 ? 22.515 -5.542 -21.160 1.00 94.56 309 GLY A O 1
ATOM 2522 N N . ASP A 1 310 ? 22.391 -3.386 -20.550 1.00 95.88 310 ASP A N 1
ATOM 2523 C CA . ASP A 1 310 ? 22.825 -3.590 -19.163 1.00 95.88 310 ASP A CA 1
ATOM 2524 C C . ASP A 1 310 ? 21.617 -3.839 -18.246 1.00 95.88 310 ASP A C 1
ATOM 2526 O O . ASP A 1 310 ? 21.075 -2.933 -17.607 1.00 95.88 310 ASP A O 1
ATOM 2530 N N . LEU A 1 311 ? 21.148 -5.089 -18.240 1.00 96.00 311 LEU A N 1
ATOM 2531 C CA . LEU A 1 311 ? 19.953 -5.493 -17.492 1.00 96.00 311 LEU A CA 1
ATOM 2532 C C . LEU A 1 311 ? 20.177 -5.562 -15.977 1.00 96.00 311 LEU A C 1
ATOM 2534 O O . LEU A 1 311 ? 19.208 -5.460 -15.225 1.00 96.00 311 LEU A O 1
ATOM 2538 N N . ASP A 1 312 ? 21.420 -5.737 -15.524 1.00 96.62 312 ASP A N 1
ATOM 2539 C CA . ASP A 1 312 ? 21.754 -5.782 -14.099 1.00 96.62 312 ASP A CA 1
ATOM 2540 C C . ASP A 1 312 ? 21.683 -4.383 -13.496 1.00 96.62 312 ASP A C 1
ATOM 2542 O O . ASP A 1 312 ? 20.912 -4.154 -12.559 1.00 96.62 312 ASP A O 1
ATOM 2546 N N . ALA A 1 313 ? 22.364 -3.412 -14.112 1.00 97.62 313 ALA A N 1
ATOM 2547 C CA . ALA A 1 313 ? 22.274 -2.024 -13.680 1.00 97.62 313 ALA A CA 1
ATOM 2548 C C . ALA A 1 313 ? 20.850 -1.465 -13.845 1.00 97.62 313 ALA A C 1
ATOM 2550 O O . ALA A 1 313 ? 20.378 -0.698 -13.004 1.00 97.62 313 ALA A O 1
ATOM 2551 N N . ALA A 1 314 ? 20.130 -1.865 -14.902 1.00 97.88 314 ALA A N 1
ATOM 2552 C CA . ALA A 1 314 ? 18.732 -1.480 -15.066 1.00 97.88 314 ALA A CA 1
ATOM 2553 C C . ALA A 1 314 ? 17.850 -1.994 -13.918 1.00 97.88 314 ALA A C 1
ATOM 2555 O O . ALA A 1 314 ? 17.019 -1.243 -13.411 1.00 97.88 314 ALA A O 1
ATOM 2556 N N . ASN A 1 315 ? 18.031 -3.247 -13.484 1.00 98.06 315 ASN A N 1
ATOM 2557 C CA . ASN A 1 315 ? 17.253 -3.832 -12.390 1.00 98.06 315 ASN A CA 1
ATOM 2558 C C . ASN A 1 315 ? 17.493 -3.101 -11.054 1.00 98.06 315 ASN A C 1
ATOM 2560 O O . ASN A 1 315 ? 16.547 -2.834 -10.309 1.00 98.06 315 ASN A O 1
ATOM 2564 N N . GLU A 1 316 ? 18.739 -2.708 -10.774 1.00 98.06 316 GLU A N 1
ATOM 2565 C CA . GLU A 1 316 ? 19.075 -1.896 -9.597 1.00 98.06 316 GLU A CA 1
ATOM 2566 C C . GLU A 1 316 ? 18.408 -0.514 -9.632 1.00 98.06 316 GLU A C 1
ATOM 2568 O O . GLU A 1 316 ? 17.847 -0.057 -8.633 1.00 98.06 316 GLU A O 1
ATOM 2573 N N . GLU A 1 317 ? 18.430 0.160 -10.783 1.00 98.25 317 GLU A N 1
ATOM 2574 C CA . GLU A 1 317 ? 17.794 1.469 -10.947 1.00 98.25 317 GLU A CA 1
ATOM 2575 C C . GLU A 1 317 ? 16.260 1.373 -10.874 1.00 98.25 317 GLU A C 1
ATOM 2577 O O . GLU A 1 317 ? 15.631 2.193 -10.203 1.00 98.25 317 GLU A O 1
ATOM 2582 N N . TYR A 1 318 ? 15.642 0.332 -11.445 1.00 98.00 318 TYR A N 1
ATOM 2583 C CA . TYR A 1 318 ? 14.209 0.069 -11.258 1.00 98.00 318 TYR A CA 1
ATOM 2584 C C . TYR A 1 318 ? 13.851 -0.217 -9.797 1.00 98.00 318 TYR A C 1
ATOM 2586 O O . TYR A 1 318 ? 12.792 0.215 -9.341 1.00 98.00 318 TYR A O 1
ATOM 2594 N N . THR A 1 319 ? 14.727 -0.887 -9.042 1.00 96.94 319 THR A N 1
ATOM 2595 C CA . THR A 1 319 ? 14.531 -1.106 -7.599 1.00 96.94 319 THR A CA 1
ATOM 2596 C C . THR A 1 319 ? 14.460 0.225 -6.854 1.00 96.94 319 THR A C 1
ATOM 2598 O O . THR A 1 319 ? 13.512 0.457 -6.102 1.00 96.94 319 THR A O 1
ATOM 2601 N N . LYS A 1 320 ? 15.395 1.146 -7.126 1.00 95.12 320 LYS A N 1
ATOM 2602 C CA . LYS A 1 320 ? 15.387 2.498 -6.537 1.00 95.12 320 LYS A CA 1
ATOM 2603 C C . LYS A 1 320 ? 14.145 3.287 -6.948 1.00 95.12 320 LYS A C 1
ATOM 2605 O O . LYS A 1 320 ? 13.524 3.923 -6.099 1.00 95.12 320 LYS A O 1
ATOM 2610 N N . ALA A 1 321 ? 13.768 3.233 -8.227 1.00 94.69 321 ALA A N 1
ATOM 2611 C CA . ALA A 1 321 ? 12.575 3.905 -8.737 1.00 94.69 321 ALA A CA 1
ATOM 2612 C C . ALA A 1 321 ? 11.303 3.401 -8.038 1.00 94.69 321 ALA A C 1
ATOM 2614 O O . ALA A 1 321 ? 10.489 4.198 -7.576 1.00 94.69 321 ALA A O 1
ATOM 2615 N N . PHE A 1 322 ? 11.157 2.081 -7.902 1.00 94.12 322 PHE A N 1
ATOM 2616 C CA . PHE A 1 322 ? 10.036 1.465 -7.202 1.00 94.12 322 PHE A CA 1
ATOM 2617 C C . PHE A 1 322 ? 9.965 1.926 -5.743 1.00 94.12 322 PHE A C 1
ATOM 2619 O O . PHE A 1 322 ? 8.954 2.496 -5.336 1.00 94.12 322 PHE A O 1
ATOM 2626 N N . GLU A 1 323 ? 11.046 1.754 -4.977 1.00 91.69 323 GLU A N 1
ATOM 2627 C CA . GLU A 1 323 ? 11.086 2.088 -3.547 1.00 91.69 323 GLU A CA 1
ATOM 2628 C C . GLU A 1 323 ? 10.791 3.563 -3.273 1.00 91.69 323 GLU A C 1
ATOM 2630 O O . GLU A 1 323 ? 10.071 3.885 -2.327 1.00 91.69 323 GLU A O 1
ATOM 2635 N N . GLN A 1 324 ? 11.312 4.455 -4.115 1.00 89.50 324 GLN A N 1
ATOM 2636 C CA . GLN A 1 324 ? 11.109 5.892 -3.966 1.00 89.50 324 GLN A CA 1
ATOM 2637 C C . GLN A 1 324 ? 9.722 6.355 -4.438 1.00 89.50 324 GLN A C 1
ATOM 2639 O O . GLN A 1 324 ? 9.255 7.379 -3.959 1.00 89.50 324 GLN A O 1
ATOM 2644 N N . SER A 1 325 ? 9.043 5.624 -5.330 1.00 89.88 325 SER A N 1
ATOM 2645 C CA . SER A 1 325 ? 7.701 5.989 -5.825 1.00 89.88 325 SER A CA 1
ATOM 2646 C C . SER A 1 325 ? 6.547 5.606 -4.882 1.00 89.88 325 SER A C 1
ATOM 2648 O O . SER A 1 325 ? 5.462 6.197 -4.938 1.00 89.88 325 SER A O 1
ATOM 2650 N N . LEU A 1 326 ? 6.755 4.623 -3.997 1.00 90.06 326 LEU A N 1
ATOM 2651 C CA . LEU A 1 326 ? 5.724 4.132 -3.080 1.00 90.06 326 LEU A CA 1
ATOM 2652 C C . LEU A 1 326 ? 5.217 5.241 -2.142 1.00 90.06 326 LEU A C 1
ATOM 2654 O O . LEU A 1 326 ? 6.001 5.980 -1.553 1.00 90.06 326 LEU A O 1
ATOM 2658 N N . TYR A 1 327 ? 3.892 5.328 -1.967 1.00 89.38 327 TYR A N 1
ATOM 2659 C CA . TYR A 1 327 ? 3.224 6.331 -1.126 1.00 89.38 327 TYR A CA 1
ATOM 2660 C C . TYR A 1 327 ? 3.576 7.791 -1.504 1.00 89.38 327 TYR A C 1
ATOM 2662 O O . TYR A 1 327 ? 3.582 8.683 -0.650 1.00 89.38 327 TYR A O 1
ATOM 2670 N N . ARG A 1 328 ? 3.866 8.043 -2.790 1.00 86.50 328 ARG A N 1
ATOM 2671 C CA . ARG A 1 328 ? 4.100 9.377 -3.375 1.00 86.50 328 ARG A CA 1
ATOM 2672 C C . ARG A 1 328 ? 3.219 9.618 -4.589 1.00 86.50 328 ARG A C 1
ATOM 2674 O O . ARG A 1 328 ? 2.307 10.443 -4.529 1.00 86.50 328 ARG A O 1
ATOM 2681 N N . ASP A 1 329 ? 3.483 8.867 -5.651 1.00 73.12 329 ASP A N 1
ATOM 2682 C CA . ASP A 1 329 ? 2.791 8.967 -6.931 1.00 73.12 329 ASP A CA 1
ATOM 2683 C C . ASP A 1 329 ? 2.231 7.597 -7.305 1.00 73.12 329 ASP A C 1
ATOM 2685 O O . ASP A 1 329 ? 2.918 6.767 -7.897 1.00 73.12 329 ASP A O 1
ATOM 2689 N N . HIS A 1 330 ? 0.984 7.338 -6.902 1.00 66.62 330 HIS A N 1
ATOM 2690 C CA . HIS A 1 330 ? 0.260 6.131 -7.309 1.00 66.62 330 HIS A CA 1
ATOM 2691 C C . HIS A 1 330 ? -0.629 6.371 -8.517 1.00 66.62 330 HIS A C 1
ATOM 2693 O O . HIS A 1 330 ? -1.511 5.555 -8.771 1.00 66.62 330 HIS A O 1
ATOM 2699 N N . SER A 1 331 ? -0.427 7.458 -9.269 1.00 67.06 331 SER A N 1
ATOM 2700 C CA . SER A 1 331 ? -1.182 7.622 -10.502 1.00 67.06 331 SER A CA 1
ATOM 2701 C C . SER A 1 331 ? -1.018 6.354 -11.346 1.00 67.06 331 SER A C 1
ATOM 2703 O O . SER A 1 331 ? 0.096 5.843 -11.523 1.00 67.06 331 SER A O 1
ATOM 2705 N N . LYS A 1 332 ? -2.136 5.816 -11.856 1.00 60.34 332 LYS A N 1
ATOM 2706 C CA . LYS A 1 332 ? -2.133 4.595 -12.682 1.00 60.34 332 LYS A CA 1
ATOM 2707 C C . LYS A 1 332 ? -1.152 4.677 -13.848 1.00 60.34 332 LYS A C 1
ATOM 2709 O O . LYS A 1 332 ? -0.716 3.657 -14.344 1.00 60.34 332 LYS A O 1
ATOM 2714 N N . ALA A 1 333 ? -0.770 5.869 -14.294 1.00 65.62 333 ALA A N 1
ATOM 2715 C CA . ALA A 1 333 ? 0.222 6.013 -15.349 1.00 65.62 333 ALA A CA 1
ATOM 2716 C C . ALA A 1 333 ? 1.660 5.736 -14.876 1.00 65.62 333 ALA A C 1
ATOM 2718 O O . ALA A 1 333 ? 2.438 5.167 -15.637 1.00 65.62 333 ALA A O 1
ATOM 2719 N N . GLN A 1 334 ? 2.026 6.128 -13.652 1.00 80.50 334 GLN A N 1
ATOM 2720 C CA . GLN A 1 334 ? 3.429 6.250 -13.261 1.00 80.50 334 GLN A CA 1
ATOM 2721 C C . GLN A 1 334 ? 3.944 5.032 -12.484 1.00 80.50 334 GLN A C 1
ATOM 2723 O O . GLN A 1 334 ? 4.838 4.334 -12.970 1.00 80.50 334 GLN A O 1
ATOM 2728 N N . ILE A 1 335 ? 3.366 4.710 -11.319 1.00 84.31 335 ILE A N 1
ATOM 2729 C CA . ILE A 1 335 ? 3.821 3.548 -10.532 1.00 84.31 335 ILE A CA 1
ATOM 2730 C C . ILE A 1 335 ? 3.554 2.226 -11.254 1.00 84.31 335 ILE A C 1
ATOM 2732 O O . ILE A 1 335 ? 4.379 1.315 -11.201 1.00 84.31 335 ILE A O 1
ATOM 2736 N N . GLN A 1 336 ? 2.439 2.130 -11.985 1.00 84.56 336 GLN A N 1
ATOM 2737 C CA . GLN A 1 336 ? 2.129 0.960 -12.806 1.00 84.56 336 GLN A CA 1
ATOM 2738 C C . GLN A 1 336 ? 3.198 0.752 -13.874 1.00 84.56 336 GLN A C 1
ATOM 2740 O O . GLN A 1 336 ? 3.611 -0.381 -14.109 1.00 84.56 336 GLN A O 1
ATOM 2745 N N . LEU A 1 337 ? 3.665 1.832 -14.505 1.00 87.44 337 LEU A N 1
ATOM 2746 C CA . LEU A 1 337 ? 4.688 1.746 -15.533 1.00 87.44 337 LEU A CA 1
ATOM 2747 C C . LEU A 1 337 ? 6.023 1.304 -14.923 1.00 87.44 337 LEU A C 1
ATOM 2749 O O . LEU A 1 337 ? 6.602 0.344 -15.429 1.00 87.44 337 LEU A O 1
ATOM 2753 N N . VAL A 1 338 ? 6.448 1.906 -13.804 1.00 92.62 338 VAL A N 1
ATOM 2754 C CA . VAL A 1 338 ? 7.654 1.479 -13.066 1.00 92.62 338 VAL A CA 1
ATOM 2755 C C . VAL A 1 338 ? 7.577 -0.004 -12.712 1.00 92.62 338 VAL A C 1
ATOM 2757 O O . VAL A 1 338 ? 8.504 -0.746 -13.022 1.00 92.62 338 VAL A O 1
ATOM 2760 N N . ILE A 1 339 ? 6.467 -0.453 -12.115 1.00 93.06 339 ILE A N 1
ATOM 2761 C CA . ILE A 1 339 ? 6.295 -1.857 -11.732 1.00 93.06 339 ILE A CA 1
ATOM 2762 C C . ILE A 1 339 ? 6.298 -2.771 -12.961 1.00 93.06 339 ILE A C 1
ATOM 2764 O O . ILE A 1 339 ? 6.972 -3.799 -12.949 1.00 93.06 339 ILE A O 1
ATOM 2768 N N . SER A 1 340 ? 5.571 -2.405 -14.020 1.00 91.12 340 SER A N 1
ATOM 2769 C CA . SER A 1 340 ? 5.471 -3.224 -15.228 1.00 91.12 340 SER A CA 1
ATOM 2770 C C . SER A 1 340 ? 6.833 -3.414 -15.893 1.00 91.12 340 SER A C 1
ATOM 2772 O O . SER A 1 340 ? 7.219 -4.548 -16.146 1.00 91.12 340 SER A O 1
ATOM 2774 N N . GLU A 1 341 ? 7.608 -2.346 -16.093 1.00 95.25 341 GLU A N 1
ATOM 2775 C CA . GLU A 1 341 ? 8.938 -2.432 -16.698 1.00 95.25 341 GLU A CA 1
ATOM 2776 C C . GLU A 1 341 ? 9.917 -3.190 -15.796 1.00 95.25 341 GLU A C 1
ATOM 2778 O O . GLU A 1 341 ? 10.630 -4.076 -16.271 1.00 95.25 341 GLU A O 1
ATOM 2783 N N . ALA A 1 342 ? 9.903 -2.902 -14.491 1.00 97.44 342 ALA A N 1
ATOM 2784 C CA . ALA A 1 342 ? 10.749 -3.574 -13.513 1.00 97.44 342 ALA A CA 1
ATOM 2785 C C . ALA A 1 342 ? 10.492 -5.088 -13.466 1.00 97.44 342 ALA A C 1
ATOM 2787 O O . ALA A 1 342 ? 11.444 -5.865 -13.422 1.00 97.44 342 ALA A O 1
ATOM 2788 N N . LEU A 1 343 ? 9.225 -5.524 -13.538 1.00 96.50 343 LEU A N 1
ATOM 2789 C CA . LEU A 1 343 ? 8.862 -6.945 -13.592 1.00 96.50 343 LEU A CA 1
ATOM 2790 C C . LEU A 1 343 ? 9.482 -7.634 -14.810 1.00 96.50 343 LEU A C 1
ATOM 2792 O O . LEU A 1 343 ? 10.044 -8.723 -14.673 1.00 96.50 343 LEU A O 1
ATOM 2796 N N . LEU A 1 344 ? 9.404 -7.001 -15.985 1.00 95.81 344 LEU A N 1
ATOM 2797 C CA . LEU A 1 344 ? 9.968 -7.553 -17.217 1.00 95.81 344 LEU A CA 1
ATOM 2798 C C . LEU A 1 344 ? 11.492 -7.669 -17.120 1.00 95.81 344 LEU A C 1
ATOM 2800 O O . LEU A 1 344 ? 12.039 -8.728 -17.418 1.00 95.81 344 LEU A O 1
ATOM 2804 N N . VAL A 1 345 ? 12.174 -6.617 -16.660 1.00 97.50 345 VAL A N 1
ATOM 2805 C CA . VAL A 1 345 ? 13.641 -6.595 -16.534 1.00 97.50 345 VAL A CA 1
ATOM 2806 C C . VAL A 1 345 ? 14.126 -7.619 -15.511 1.00 97.50 345 VAL A C 1
ATOM 2808 O O . VAL A 1 345 ? 14.987 -8.441 -15.830 1.00 97.50 345 VAL A O 1
ATOM 2811 N N . ALA A 1 346 ? 13.526 -7.641 -14.318 1.00 97.38 346 ALA A N 1
ATOM 2812 C CA . ALA A 1 346 ? 13.867 -8.586 -13.260 1.00 97.38 346 ALA A CA 1
ATOM 2813 C C . ALA A 1 346 ? 13.649 -10.046 -13.696 1.00 97.38 346 ALA A C 1
ATOM 2815 O O . ALA A 1 346 ? 14.422 -10.933 -13.325 1.00 97.38 346 ALA A O 1
ATOM 2816 N N . ALA A 1 347 ? 12.615 -10.312 -14.504 1.00 95.44 347 ALA A N 1
ATOM 2817 C CA . ALA A 1 347 ? 12.336 -11.638 -15.050 1.00 95.44 347 ALA A CA 1
ATOM 2818 C C . ALA A 1 347 ? 13.273 -12.031 -16.206 1.00 95.44 347 ALA A C 1
ATOM 2820 O O . ALA A 1 347 ? 13.592 -13.217 -16.356 1.00 95.44 347 ALA A O 1
ATOM 2821 N N . TYR A 1 348 ? 13.714 -11.069 -17.023 1.00 95.12 348 TYR A N 1
ATOM 2822 C CA . TYR A 1 348 ? 14.549 -11.313 -18.206 1.00 95.12 348 TYR A CA 1
ATOM 2823 C C . TYR A 1 348 ? 16.037 -11.519 -17.898 1.00 95.12 348 TYR A C 1
ATOM 2825 O O . TYR A 1 348 ? 16.803 -11.947 -18.766 1.00 95.12 348 TYR A O 1
ATOM 2833 N N . GLN A 1 349 ? 16.460 -11.299 -16.655 1.00 92.19 349 GLN A N 1
ATOM 2834 C CA . GLN A 1 349 ? 17.810 -11.641 -16.224 1.00 92.19 349 GLN A CA 1
ATOM 2835 C C . GLN A 1 349 ? 18.123 -13.136 -16.404 1.00 92.19 349 GLN A C 1
ATOM 2837 O O . GLN A 1 349 ? 17.236 -13.999 -16.311 1.00 92.19 349 GLN A O 1
ATOM 2842 N N . VAL A 1 350 ? 19.413 -13.447 -16.611 1.00 88.88 350 VAL A N 1
ATOM 2843 C CA . VAL A 1 350 ? 19.921 -14.832 -16.732 1.00 88.88 350 VAL A CA 1
ATOM 2844 C C . VAL A 1 350 ? 19.444 -15.662 -15.545 1.00 88.88 350 VAL A C 1
ATOM 2846 O O . VAL A 1 350 ? 18.899 -16.759 -15.707 1.00 88.88 350 VAL A O 1
ATOM 2849 N N . ARG A 1 351 ? 19.564 -15.077 -14.351 1.00 91.00 351 ARG A N 1
ATOM 2850 C CA . ARG A 1 351 ? 18.936 -15.548 -13.125 1.00 91.00 351 ARG A CA 1
ATOM 2851 C C . ARG A 1 351 ? 17.882 -14.522 -12.691 1.00 91.00 351 ARG A C 1
ATOM 2853 O O . ARG A 1 351 ? 18.274 -13.470 -12.209 1.00 91.00 351 ARG A O 1
ATOM 2860 N N . PRO A 1 352 ? 16.576 -14.827 -12.805 1.00 93.12 352 PRO A N 1
ATOM 2861 C CA . PRO A 1 352 ? 15.527 -13.895 -12.409 1.00 93.12 352 PRO A CA 1
ATOM 2862 C C . PRO A 1 352 ? 15.651 -13.449 -10.952 1.00 93.12 352 PRO A C 1
ATOM 2864 O O . PRO A 1 352 ? 15.803 -14.297 -10.059 1.00 93.12 352 PRO A O 1
ATOM 2867 N N . ASP A 1 353 ? 15.503 -12.149 -10.703 1.00 95.75 353 ASP A N 1
ATOM 2868 C CA . ASP A 1 353 ? 15.473 -11.590 -9.351 1.00 95.75 353 ASP A CA 1
ATOM 2869 C C . ASP A 1 353 ? 14.112 -11.851 -8.695 1.00 95.75 353 ASP A C 1
ATOM 2871 O O . ASP A 1 353 ? 13.215 -11.011 -8.625 1.00 95.75 353 ASP A O 1
ATOM 2875 N N . ARG A 1 354 ? 13.944 -13.077 -8.200 1.00 92.94 354 ARG A N 1
ATOM 2876 C CA . ARG A 1 354 ? 12.702 -13.508 -7.548 1.00 92.94 354 ARG A CA 1
ATOM 2877 C C . ARG A 1 354 ? 12.362 -12.694 -6.304 1.00 92.94 354 ARG A C 1
ATOM 2879 O O . ARG A 1 354 ? 11.192 -12.656 -5.931 1.00 92.94 354 ARG A O 1
ATOM 2886 N N . VAL A 1 355 ? 13.346 -12.099 -5.630 1.00 92.94 355 VAL A N 1
ATOM 2887 C CA . VAL A 1 355 ? 13.077 -11.292 -4.434 1.00 92.94 355 VAL A CA 1
ATOM 2888 C C . VAL A 1 355 ? 12.383 -10.010 -4.860 1.00 92.94 355 VAL A C 1
ATOM 2890 O O . VAL A 1 355 ? 11.300 -9.714 -4.353 1.00 92.94 355 VAL A O 1
ATOM 2893 N N . PHE A 1 356 ? 12.948 -9.303 -5.837 1.00 95.75 356 PHE A N 1
ATOM 2894 C CA . PHE A 1 356 ? 12.355 -8.072 -6.335 1.00 95.75 356 PHE A CA 1
ATOM 2895 C C . PHE A 1 356 ? 11.020 -8.314 -7.052 1.00 95.75 356 PHE A C 1
ATOM 2897 O O . PHE A 1 356 ? 10.044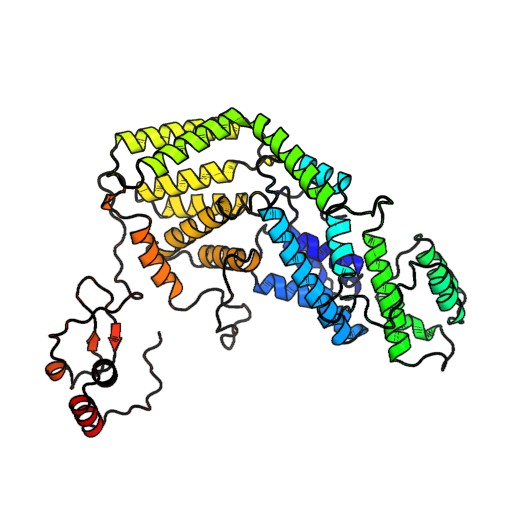 -7.628 -6.755 1.00 95.75 356 PHE A O 1
ATOM 2904 N N . ILE A 1 357 ? 10.909 -9.367 -7.871 1.00 95.31 357 ILE A N 1
ATOM 2905 C CA . ILE A 1 357 ? 9.640 -9.750 -8.519 1.00 95.31 357 ILE A CA 1
ATOM 2906 C C . ILE A 1 357 ? 8.529 -9.975 -7.477 1.00 95.31 357 ILE A C 1
ATOM 2908 O O . ILE A 1 357 ? 7.418 -9.476 -7.645 1.00 95.31 357 ILE A O 1
ATOM 2912 N N . ASN A 1 358 ? 8.811 -10.685 -6.377 1.00 92.88 358 ASN A N 1
ATOM 2913 C CA . ASN A 1 358 ? 7.813 -10.908 -5.323 1.00 92.88 358 ASN A CA 1
ATOM 2914 C C . ASN A 1 358 ? 7.370 -9.601 -4.646 1.00 92.88 358 ASN A C 1
ATOM 2916 O O . ASN A 1 358 ? 6.189 -9.459 -4.315 1.00 92.88 358 ASN A O 1
ATOM 2920 N N . ARG A 1 359 ? 8.287 -8.643 -4.449 1.00 94.50 359 ARG A N 1
ATOM 2921 C CA . ARG A 1 359 ? 7.958 -7.310 -3.911 1.00 94.50 359 ARG A CA 1
ATOM 2922 C C . ARG A 1 359 ? 7.049 -6.541 -4.870 1.00 94.50 359 ARG A C 1
ATOM 2924 O O . ARG A 1 359 ? 5.998 -6.064 -4.449 1.00 94.50 359 ARG A O 1
ATOM 2931 N N . LEU A 1 360 ? 7.400 -6.504 -6.157 1.00 94.31 360 LEU A N 1
ATOM 2932 C CA . LEU A 1 360 ? 6.621 -5.847 -7.212 1.00 94.31 360 LEU A CA 1
ATOM 2933 C C . LEU A 1 360 ? 5.206 -6.430 -7.337 1.00 94.31 360 LEU A C 1
ATOM 2935 O O . LEU A 1 360 ? 4.229 -5.680 -7.379 1.00 94.31 360 LEU A O 1
ATOM 2939 N N . LYS A 1 361 ? 5.073 -7.762 -7.332 1.00 92.31 361 LYS A N 1
ATOM 2940 C CA . LYS A 1 361 ? 3.769 -8.447 -7.366 1.00 92.31 361 LYS A CA 1
ATOM 2941 C C . LYS A 1 361 ? 2.940 -8.167 -6.123 1.00 92.31 361 LYS A C 1
ATOM 2943 O O . LYS A 1 361 ? 1.768 -7.831 -6.238 1.00 92.31 361 LYS A O 1
ATOM 2948 N N . SER A 1 362 ? 3.553 -8.247 -4.943 1.00 91.88 362 SER A N 1
ATOM 2949 C CA . SER A 1 362 ? 2.865 -7.934 -3.686 1.00 91.88 362 SER A CA 1
ATOM 2950 C C . SER A 1 362 ? 2.323 -6.510 -3.684 1.00 91.88 362 SER A C 1
ATOM 2952 O O . SER A 1 362 ? 1.159 -6.304 -3.358 1.00 91.88 362 SER A O 1
ATOM 2954 N N . ALA A 1 363 ? 3.142 -5.539 -4.096 1.00 91.44 363 ALA A N 1
ATOM 2955 C CA . ALA A 1 363 ? 2.712 -4.154 -4.206 1.00 91.44 363 ALA A CA 1
ATOM 2956 C C . ALA A 1 363 ? 1.585 -3.994 -5.233 1.00 91.44 363 ALA A C 1
ATOM 2958 O O . ALA A 1 363 ? 0.586 -3.369 -4.902 1.00 91.44 363 ALA A O 1
ATOM 2959 N N . SER A 1 364 ? 1.702 -4.614 -6.417 1.00 89.50 364 SER A N 1
ATOM 2960 C CA . SER A 1 364 ? 0.671 -4.587 -7.472 1.00 89.50 364 SER A CA 1
ATOM 2961 C C . SER A 1 364 ? -0.684 -5.084 -6.978 1.00 89.50 364 SER A C 1
ATOM 2963 O O . SER A 1 364 ? -1.705 -4.466 -7.263 1.00 89.50 364 SER A O 1
ATOM 2965 N N . ILE A 1 365 ? -0.692 -6.173 -6.209 1.00 88.38 365 ILE A N 1
ATOM 2966 C CA . ILE A 1 365 ? -1.905 -6.732 -5.607 1.00 88.38 365 ILE A CA 1
ATOM 2967 C C . ILE A 1 365 ? -2.500 -5.751 -4.591 1.00 88.38 365 ILE A C 1
ATOM 2969 O O . ILE A 1 365 ? -3.694 -5.470 -4.632 1.00 88.38 365 ILE A O 1
ATOM 2973 N N . LEU A 1 366 ? -1.671 -5.199 -3.698 1.00 87.75 366 LEU A N 1
ATOM 2974 C CA . LEU A 1 366 ? -2.128 -4.292 -2.640 1.00 87.75 366 LEU A CA 1
ATOM 2975 C C . LEU A 1 366 ? -2.748 -3.000 -3.180 1.00 87.75 366 LEU A C 1
ATOM 2977 O O . LEU A 1 366 ? -3.751 -2.539 -2.644 1.00 87.75 366 LEU A O 1
ATOM 2981 N N . ILE A 1 367 ? -2.174 -2.434 -4.243 1.00 84.38 367 ILE A N 1
ATOM 2982 C CA . ILE A 1 367 ? -2.689 -1.214 -4.883 1.00 84.38 367 ILE A CA 1
ATOM 2983 C C . ILE A 1 367 ? -3.796 -1.498 -5.915 1.00 84.38 367 ILE A C 1
ATOM 2985 O O . ILE A 1 367 ? -4.314 -0.569 -6.528 1.00 84.38 367 ILE A O 1
ATOM 2989 N N . GLY A 1 368 ? -4.173 -2.767 -6.117 1.00 81.12 368 GLY A N 1
ATOM 2990 C CA . GLY A 1 368 ? -5.271 -3.168 -7.001 1.00 81.12 368 GLY A CA 1
ATOM 2991 C C . GLY A 1 368 ? -4.943 -3.198 -8.500 1.00 81.12 368 GLY A C 1
ATOM 2992 O O . GLY A 1 368 ? -5.862 -3.173 -9.316 1.00 81.12 368 GLY A O 1
ATOM 2993 N N . LEU A 1 369 ? -3.660 -3.254 -8.877 1.00 81.12 369 LEU A N 1
ATOM 2994 C CA . LEU A 1 369 ? -3.219 -3.451 -10.268 1.00 81.12 369 LEU A CA 1
ATOM 2995 C C . LEU A 1 369 ? -3.235 -4.922 -10.705 1.00 81.12 369 LEU A C 1
ATOM 2997 O O . LEU A 1 369 ? -3.235 -5.197 -11.902 1.00 81.12 369 LEU A O 1
ATOM 3001 N N . ASP A 1 370 ? -3.214 -5.854 -9.754 1.00 82.44 370 ASP A N 1
ATOM 3002 C CA . ASP A 1 370 ? -3.161 -7.292 -10.015 1.00 82.44 370 ASP A CA 1
ATOM 3003 C C . ASP A 1 370 ? -3.998 -8.072 -8.990 1.00 82.44 370 ASP A C 1
ATOM 3005 O O . ASP A 1 370 ? -4.411 -7.535 -7.961 1.00 82.44 370 ASP A O 1
ATOM 3009 N N . GLN A 1 371 ? -4.260 -9.346 -9.268 1.00 80.81 371 GLN A N 1
ATOM 3010 C CA . GLN A 1 371 ? -5.032 -10.239 -8.408 1.00 80.81 371 GLN A CA 1
ATOM 3011 C C . GLN A 1 371 ? -4.144 -11.322 -7.791 1.00 80.81 371 GLN A C 1
ATOM 3013 O O . GLN A 1 371 ? -3.140 -11.744 -8.363 1.00 80.81 371 GLN A O 1
ATOM 3018 N N . LEU A 1 372 ? -4.534 -11.809 -6.610 1.00 78.69 372 LEU A N 1
ATOM 3019 C CA . LEU A 1 372 ? -3.902 -12.986 -6.015 1.00 78.69 372 LEU A CA 1
ATOM 3020 C C . LEU A 1 372 ? -4.135 -14.226 -6.897 1.00 78.69 372 LEU A C 1
ATOM 3022 O O . LEU A 1 372 ? -5.245 -14.421 -7.400 1.00 78.69 372 LEU A O 1
ATOM 3026 N N . PRO A 1 373 ? -3.131 -15.105 -7.052 1.00 74.06 373 PRO A N 1
ATOM 3027 C CA . PRO A 1 373 ? -3.293 -16.327 -7.825 1.00 74.06 373 PRO A CA 1
ATOM 3028 C C . PRO A 1 373 ? -4.247 -17.308 -7.131 1.00 74.06 373 PRO A C 1
ATOM 3030 O O . PRO A 1 373 ? -4.285 -17.412 -5.907 1.00 74.06 373 PRO A O 1
ATOM 3033 N N . ALA A 1 374 ? -4.983 -18.100 -7.918 1.00 61.69 374 ALA A N 1
ATOM 3034 C CA . ALA A 1 374 ? -5.996 -19.033 -7.407 1.00 61.69 374 ALA A CA 1
ATOM 3035 C C . ALA A 1 374 ? -5.433 -20.147 -6.493 1.00 61.69 374 ALA A C 1
ATOM 3037 O O . ALA A 1 374 ? -6.159 -20.709 -5.673 1.00 61.69 374 ALA A O 1
ATOM 3038 N N . LYS A 1 375 ? -4.136 -20.473 -6.599 1.00 59.78 375 LYS A N 1
ATOM 3039 C CA . LYS A 1 375 ? -3.455 -21.458 -5.738 1.00 59.78 375 LYS A CA 1
ATOM 3040 C C . LYS A 1 375 ? -2.893 -20.774 -4.487 1.00 59.78 375 LYS A C 1
ATOM 3042 O O . LYS A 1 375 ? -1.692 -20.613 -4.328 1.00 59.78 375 LYS A O 1
ATOM 3047 N N . VAL A 1 376 ? -3.790 -20.375 -3.590 1.00 53.44 376 VAL A N 1
ATOM 3048 C CA . VAL A 1 376 ? -3.477 -19.532 -2.419 1.00 53.44 376 VAL A CA 1
ATOM 3049 C C . VAL A 1 376 ? -2.716 -20.291 -1.312 1.00 53.44 376 VAL A C 1
ATOM 3051 O O . VAL A 1 376 ? -2.065 -19.676 -0.472 1.00 53.44 376 VAL A O 1
ATOM 3054 N N . LYS A 1 377 ? -2.758 -21.632 -1.292 1.00 51.12 377 LYS A N 1
ATOM 3055 C CA . LYS A 1 377 ? -2.116 -22.450 -0.249 1.00 51.12 377 LYS A CA 1
ATOM 3056 C C . LYS A 1 377 ? -1.341 -23.618 -0.856 1.00 51.12 377 LYS A C 1
ATOM 3058 O O . LYS A 1 377 ? -1.890 -24.699 -1.038 1.00 51.12 377 LYS A O 1
ATOM 3063 N N . ALA A 1 378 ? -0.060 -23.414 -1.150 1.00 47.97 378 ALA A N 1
ATOM 3064 C CA . ALA A 1 378 ? 0.861 -24.538 -1.278 1.00 47.97 378 ALA A CA 1
ATOM 3065 C C . ALA A 1 378 ? 0.984 -25.214 0.101 1.00 47.97 378 ALA A C 1
ATOM 3067 O O . ALA A 1 378 ? 1.286 -24.541 1.091 1.00 47.97 378 ALA A O 1
ATOM 3068 N N . GLU A 1 379 ? 0.721 -26.520 0.182 1.00 42.84 379 GLU A N 1
ATOM 3069 C CA . GLU A 1 379 ? 0.868 -27.291 1.421 1.00 42.84 379 GLU A CA 1
ATOM 3070 C C . GLU A 1 379 ? 2.257 -27.045 2.041 1.00 42.84 379 GLU A C 1
ATOM 3072 O O . GLU A 1 379 ? 3.289 -27.221 1.396 1.00 42.84 379 GLU A O 1
ATOM 3077 N N . GLY A 1 380 ? 2.287 -26.581 3.295 1.00 50.94 380 GLY A N 1
ATOM 3078 C CA . GLY A 1 380 ? 3.521 -26.397 4.067 1.00 50.94 380 GLY A CA 1
ATOM 3079 C C . GLY A 1 380 ? 4.241 -25.044 3.942 1.00 50.94 380 GLY A C 1
ATOM 3080 O O . GLY A 1 380 ? 5.238 -24.852 4.638 1.00 50.94 380 GLY A O 1
ATOM 3081 N N . LYS A 1 381 ? 3.770 -24.077 3.135 1.00 52.16 381 LYS A N 1
ATOM 3082 C CA . LYS A 1 381 ? 4.355 -22.716 3.094 1.00 52.16 381 LYS A CA 1
ATOM 3083 C C . LYS A 1 381 ? 3.549 -21.715 3.930 1.00 52.16 381 LYS A C 1
ATOM 3085 O O . LYS A 1 381 ? 2.343 -21.588 3.771 1.00 52.16 381 LYS A O 1
ATOM 3090 N N . GLN A 1 382 ? 4.237 -20.962 4.797 1.00 53.41 382 GLN A N 1
ATOM 3091 C CA . GLN A 1 382 ? 3.628 -19.920 5.646 1.00 53.41 382 GLN A CA 1
ATOM 3092 C C . GLN A 1 382 ? 3.232 -18.641 4.886 1.00 53.41 382 GLN A C 1
ATOM 3094 O O . GLN A 1 382 ? 2.410 -17.877 5.383 1.00 53.41 382 GLN A O 1
ATOM 3099 N N . LYS A 1 383 ? 3.821 -18.374 3.712 1.00 61.78 383 LYS A N 1
ATOM 3100 C CA . LYS A 1 383 ? 3.553 -17.164 2.918 1.00 61.78 383 LYS A CA 1
ATOM 3101 C C . LYS A 1 383 ? 2.718 -17.500 1.690 1.00 61.78 383 LYS A C 1
ATOM 3103 O O . LYS A 1 383 ? 3.002 -18.489 1.016 1.00 61.78 383 LYS A O 1
ATOM 3108 N N . LEU A 1 384 ? 1.738 -16.642 1.404 1.00 69.44 384 LEU A N 1
ATOM 3109 C CA . LEU A 1 384 ? 0.963 -16.688 0.166 1.00 69.44 384 LEU A CA 1
ATOM 3110 C C . LEU A 1 384 ? 1.914 -16.567 -1.026 1.00 69.44 384 LEU A C 1
ATOM 3112 O O . LEU A 1 384 ? 2.768 -15.678 -1.043 1.00 69.44 384 LEU A O 1
ATOM 3116 N N . GLU A 1 385 ? 1.775 -17.454 -2.007 1.00 78.62 385 GLU A N 1
ATOM 3117 C CA . GLU A 1 385 ? 2.488 -17.305 -3.271 1.00 78.62 385 GLU A CA 1
ATOM 3118 C C . GLU A 1 385 ? 1.812 -16.195 -4.077 1.00 78.62 385 GLU A C 1
ATOM 3120 O O . GLU A 1 385 ? 0.612 -16.244 -4.326 1.00 78.62 385 GLU A O 1
ATOM 3125 N N . VAL A 1 386 ? 2.583 -15.174 -4.451 1.00 81.38 386 VAL A N 1
ATOM 3126 C CA . VAL A 1 386 ? 2.118 -14.056 -5.293 1.00 81.38 386 VAL A CA 1
ATOM 3127 C C . VAL A 1 386 ? 2.444 -14.265 -6.771 1.00 81.38 386 VAL A C 1
ATOM 3129 O O . VAL A 1 386 ? 2.088 -13.433 -7.598 1.00 81.38 386 VAL A O 1
ATOM 3132 N N . LEU A 1 387 ? 3.140 -15.361 -7.090 1.00 81.94 387 LEU A N 1
ATOM 3133 C CA . LEU A 1 387 ? 3.557 -15.730 -8.435 1.00 81.94 387 LEU A CA 1
ATOM 3134 C C . LEU A 1 387 ? 2.922 -17.049 -8.861 1.00 81.94 387 LEU A C 1
ATOM 3136 O O . LEU A 1 387 ? 2.976 -18.035 -8.126 1.00 81.94 387 LEU A O 1
ATOM 3140 N N . ASN A 1 388 ? 2.410 -17.090 -10.087 1.00 75.19 388 ASN A N 1
ATOM 3141 C CA . ASN A 1 388 ? 2.046 -18.345 -10.743 1.00 75.19 388 ASN A CA 1
ATOM 3142 C C . ASN A 1 388 ? 3.292 -19.067 -11.291 1.00 75.19 388 ASN A C 1
ATOM 3144 O O . ASN A 1 388 ? 4.307 -18.437 -11.592 1.00 75.19 388 ASN A O 1
ATOM 3148 N N . SER A 1 389 ? 3.203 -20.389 -11.498 1.00 71.44 389 SER A N 1
ATOM 3149 C CA . SER A 1 389 ? 4.328 -21.218 -11.979 1.00 71.44 389 SER A CA 1
ATOM 3150 C C . SER A 1 389 ? 4.931 -20.744 -13.306 1.00 71.44 389 SER A C 1
ATOM 3152 O O . SER A 1 389 ? 6.124 -20.926 -13.526 1.00 71.44 389 SER A O 1
ATOM 3154 N N . ASN A 1 390 ? 4.118 -20.106 -14.151 1.00 78.88 390 ASN A N 1
ATOM 3155 C CA . ASN A 1 390 ? 4.462 -19.706 -15.517 1.00 78.88 390 ASN A CA 1
ATOM 3156 C C . ASN A 1 390 ? 4.615 -18.186 -15.707 1.00 78.88 390 ASN A C 1
ATOM 3158 O O . ASN A 1 390 ? 4.826 -17.723 -16.827 1.00 78.88 390 ASN A O 1
ATOM 3162 N N . GLU A 1 391 ? 4.489 -17.384 -14.646 1.00 82.81 391 GLU A N 1
ATOM 3163 C CA . GLU A 1 391 ? 4.492 -15.919 -14.775 1.00 82.81 391 GLU A CA 1
ATOM 3164 C C . GLU A 1 391 ? 5.856 -15.353 -15.173 1.00 82.81 391 GLU A C 1
ATOM 3166 O O . GLU A 1 391 ? 5.915 -14.463 -16.014 1.00 82.81 391 GLU A O 1
ATOM 3171 N N . ILE A 1 392 ? 6.956 -15.898 -14.643 1.00 88.25 392 ILE A N 1
ATOM 3172 C CA . ILE A 1 392 ? 8.312 -15.451 -15.005 1.00 88.25 392 ILE A CA 1
ATOM 3173 C C . ILE A 1 392 ? 8.556 -15.662 -16.503 1.00 88.25 392 ILE A C 1
ATOM 3175 O O . ILE A 1 392 ? 9.051 -14.776 -17.196 1.00 88.25 392 ILE A O 1
ATOM 3179 N N . GLU A 1 393 ? 8.185 -16.829 -17.019 1.00 86.69 393 GLU A N 1
ATOM 3180 C CA . GLU A 1 393 ? 8.236 -17.142 -18.440 1.00 86.69 393 GLU A CA 1
ATOM 3181 C C . GLU A 1 393 ? 7.358 -16.200 -19.280 1.00 86.69 393 GLU A C 1
ATOM 3183 O O . GLU A 1 393 ? 7.802 -15.762 -20.340 1.00 86.69 393 GLU A O 1
ATOM 3188 N N . SER A 1 394 ? 6.154 -15.851 -18.812 1.00 85.25 394 SER A N 1
ATOM 3189 C CA . SER A 1 394 ? 5.289 -14.871 -19.487 1.00 85.25 394 SER A CA 1
ATOM 3190 C C . SER A 1 394 ? 5.946 -13.491 -19.553 1.00 85.25 394 SER A C 1
ATOM 3192 O O . SER A 1 394 ? 6.022 -12.897 -20.627 1.00 85.25 394 SER A O 1
ATOM 3194 N N . TYR A 1 395 ? 6.511 -13.016 -18.438 1.00 91.25 395 TYR A N 1
ATOM 3195 C CA . TYR A 1 395 ? 7.238 -11.746 -18.397 1.00 91.25 395 TYR A CA 1
ATOM 3196 C C . TYR A 1 395 ? 8.449 -11.745 -19.327 1.00 91.25 395 TYR A C 1
ATOM 3198 O O . TYR A 1 395 ? 8.759 -10.724 -19.935 1.00 91.25 395 TYR A O 1
ATOM 3206 N N . ARG A 1 396 ? 9.111 -12.891 -19.515 1.00 90.88 396 ARG A N 1
ATOM 3207 C CA . ARG A 1 396 ? 10.215 -12.980 -20.475 1.00 90.88 396 ARG A CA 1
ATOM 3208 C C . ARG A 1 396 ? 9.766 -12.776 -21.918 1.00 90.88 396 ARG A C 1
ATOM 3210 O O . ARG A 1 396 ? 10.455 -12.104 -22.678 1.00 90.88 396 ARG A O 1
ATOM 3217 N N . VAL A 1 397 ? 8.616 -13.330 -22.292 1.00 87.50 397 VAL A N 1
ATOM 3218 C CA . VAL A 1 397 ? 8.029 -13.110 -23.623 1.00 87.50 397 VAL A CA 1
ATOM 3219 C C . VAL A 1 397 ? 7.624 -11.644 -23.789 1.00 87.50 397 VAL A C 1
ATOM 3221 O O . VAL A 1 397 ? 7.919 -11.023 -24.812 1.00 87.50 397 VAL A O 1
ATOM 3224 N N . ASP A 1 398 ? 7.000 -11.070 -22.763 1.00 88.88 398 ASP A N 1
ATOM 3225 C CA . ASP A 1 398 ? 6.544 -9.683 -22.776 1.00 88.88 398 ASP A CA 1
ATOM 3226 C C . ASP A 1 398 ? 7.705 -8.674 -22.815 1.00 88.88 398 ASP A C 1
ATOM 3228 O O . ASP A 1 398 ? 7.576 -7.628 -23.455 1.00 88.88 398 ASP A O 1
ATOM 3232 N N . PHE A 1 399 ? 8.859 -9.002 -22.220 1.00 93.56 399 PHE A N 1
ATOM 3233 C CA . PHE A 1 399 ? 10.076 -8.191 -22.303 1.00 93.56 399 PHE A CA 1
ATOM 3234 C C . PHE A 1 399 ? 10.505 -7.975 -23.755 1.00 93.56 399 PHE A C 1
ATOM 3236 O O . PHE A 1 399 ? 10.695 -6.835 -24.165 1.00 93.56 399 PHE A O 1
ATOM 3243 N N . VAL A 1 400 ? 10.591 -9.041 -24.558 1.00 90.81 400 VAL A N 1
ATOM 3244 C CA . VAL A 1 400 ? 11.012 -8.947 -25.970 1.00 90.81 400 VAL A CA 1
ATOM 3245 C C . VAL A 1 400 ? 10.014 -8.128 -26.793 1.00 90.81 400 VAL A C 1
ATOM 3247 O O . VAL A 1 400 ? 10.405 -7.433 -27.729 1.00 90.81 400 VAL A O 1
ATOM 3250 N N . ARG A 1 401 ? 8.724 -8.165 -26.431 1.00 87.75 401 ARG A N 1
ATOM 3251 C CA . ARG A 1 401 ? 7.688 -7.331 -27.058 1.00 87.75 401 ARG A CA 1
ATOM 3252 C C . ARG A 1 401 ? 7.855 -5.850 -26.707 1.00 87.75 401 ARG A C 1
ATOM 3254 O O . ARG A 1 401 ? 7.617 -5.002 -27.563 1.00 87.75 401 ARG A O 1
ATOM 3261 N N . MET A 1 402 ? 8.229 -5.537 -25.466 1.00 88.50 402 MET A N 1
ATOM 3262 C CA . MET A 1 402 ? 8.376 -4.159 -24.986 1.00 88.50 402 MET A CA 1
ATOM 3263 C C . MET A 1 402 ? 9.726 -3.526 -25.360 1.00 88.50 402 MET A C 1
ATOM 3265 O O . MET A 1 402 ? 9.779 -2.339 -25.682 1.00 88.50 402 MET A O 1
ATOM 3269 N N . PHE A 1 403 ? 10.798 -4.317 -25.349 1.00 91.94 403 PHE A N 1
ATOM 3270 C CA . PHE A 1 403 ? 12.176 -3.912 -25.624 1.00 91.94 403 PHE A CA 1
ATOM 3271 C C . PHE A 1 403 ? 12.790 -4.810 -26.706 1.00 91.94 403 PHE A C 1
ATOM 3273 O O . PHE A 1 403 ? 13.655 -5.639 -26.418 1.00 91.94 403 PHE A O 1
ATOM 3280 N N . PRO A 1 404 ? 12.342 -4.696 -27.965 1.00 90.94 404 PRO A N 1
ATOM 3281 C CA . PRO A 1 404 ? 12.885 -5.530 -29.023 1.00 90.94 404 PRO A CA 1
ATOM 3282 C C . PRO A 1 404 ? 14.309 -5.074 -29.390 1.00 90.94 404 PRO A C 1
ATOM 3284 O O . PRO A 1 404 ? 14.582 -3.878 -29.513 1.00 90.94 404 PRO A O 1
ATOM 3287 N N . GLU A 1 405 ? 15.222 -6.033 -29.595 1.00 91.12 405 GLU A N 1
ATOM 3288 C CA . GLU A 1 405 ? 16.653 -5.779 -29.872 1.00 91.12 405 GLU A CA 1
ATOM 3289 C C . GLU A 1 405 ? 16.873 -4.826 -31.055 1.00 91.12 405 GLU A C 1
ATOM 3291 O O . GLU A 1 405 ? 17.758 -3.977 -31.029 1.00 91.12 405 GLU A O 1
ATOM 3296 N N . ASN A 1 406 ? 16.036 -4.916 -32.092 1.00 89.44 406 ASN A N 1
ATOM 3297 C CA . ASN A 1 406 ? 16.141 -4.067 -33.279 1.00 89.44 406 ASN A CA 1
ATOM 3298 C C . ASN A 1 406 ? 15.818 -2.584 -33.017 1.00 89.44 406 ASN A C 1
ATOM 3300 O O . ASN A 1 406 ? 16.083 -1.760 -33.894 1.00 89.44 406 ASN A O 1
ATOM 3304 N N . LEU A 1 407 ? 15.238 -2.248 -31.861 1.00 91.00 407 LEU A N 1
ATOM 3305 C CA . LEU A 1 407 ? 14.959 -0.880 -31.416 1.00 91.00 407 LEU A CA 1
ATOM 3306 C C . LEU A 1 407 ? 15.857 -0.448 -30.242 1.00 91.00 407 LEU A C 1
ATOM 3308 O O . LEU A 1 407 ? 15.684 0.666 -29.734 1.00 91.00 407 LEU A O 1
ATOM 3312 N N . ALA A 1 408 ? 16.790 -1.298 -29.805 1.00 92.38 408 ALA A N 1
ATOM 3313 C CA . ALA A 1 408 ? 17.839 -0.952 -28.848 1.00 92.38 408 ALA A CA 1
ATOM 3314 C C . ALA A 1 408 ? 18.959 -0.130 -29.519 1.00 92.38 408 ALA A C 1
ATOM 3316 O O . ALA A 1 408 ? 18.907 0.146 -30.723 1.00 92.38 408 ALA A O 1
ATOM 3317 N N . TYR A 1 409 ? 19.954 0.306 -28.739 1.00 93.06 409 TYR A N 1
ATOM 3318 C CA . TYR A 1 409 ? 21.134 0.983 -29.288 1.00 93.06 409 TYR A CA 1
ATOM 3319 C C . TYR A 1 409 ? 22.007 0.029 -30.126 1.00 93.06 409 TYR A C 1
ATOM 3321 O O . TYR A 1 409 ? 21.870 -1.195 -30.016 1.00 93.06 409 TYR A O 1
ATOM 3329 N N . PRO A 1 410 ? 22.912 0.559 -30.974 1.00 91.38 410 PRO A N 1
ATOM 3330 C CA . PRO A 1 410 ? 23.773 -0.270 -31.809 1.00 91.38 410 PRO A CA 1
ATOM 3331 C C . PRO A 1 410 ? 24.546 -1.327 -31.008 1.00 91.38 410 PRO A C 1
ATOM 3333 O O . PRO A 1 410 ? 25.046 -1.066 -29.917 1.00 91.38 410 PRO A O 1
ATOM 3336 N N . SER A 1 411 ? 24.683 -2.521 -31.590 1.00 88.56 411 SER A N 1
ATOM 3337 C CA . SER A 1 411 ? 25.442 -3.656 -31.031 1.00 88.56 411 SER A CA 1
ATOM 3338 C C . SER A 1 411 ? 24.876 -4.290 -29.752 1.00 88.56 411 SER A C 1
ATOM 3340 O O . SER A 1 411 ? 25.53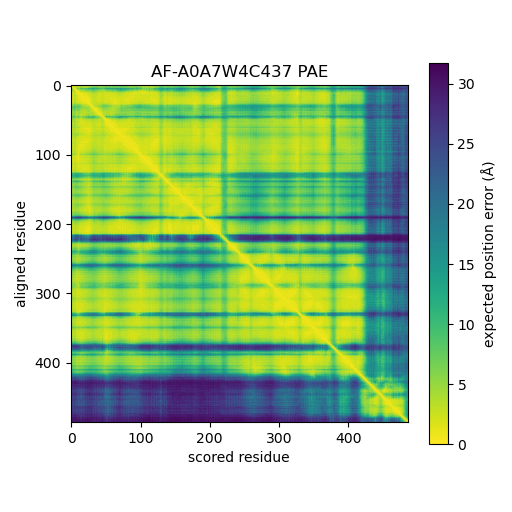4 -5.146 -29.161 1.00 88.56 411 SER A O 1
ATOM 3342 N N . VAL A 1 412 ? 23.662 -3.927 -29.333 1.00 91.56 412 VAL A N 1
ATOM 3343 C CA . VAL A 1 412 ? 22.996 -4.562 -28.190 1.00 91.56 412 VAL A CA 1
ATOM 3344 C C . VAL A 1 412 ? 22.417 -5.915 -28.594 1.00 91.56 412 VAL A C 1
ATOM 3346 O O . VAL A 1 412 ? 21.718 -6.038 -29.598 1.00 91.56 412 VAL A O 1
ATOM 3349 N N . SER A 1 413 ? 22.690 -6.931 -27.779 1.00 90.38 413 SER A N 1
ATOM 3350 C CA . SER A 1 413 ? 22.039 -8.236 -27.853 1.00 90.38 413 SER A CA 1
ATOM 3351 C C . SER A 1 413 ? 21.624 -8.650 -26.452 1.00 90.38 413 SER A C 1
ATOM 3353 O O . SER A 1 413 ? 22.426 -8.614 -25.518 1.00 90.38 413 SER A O 1
ATOM 3355 N N . TYR A 1 414 ? 20.362 -9.029 -26.309 1.00 91.94 414 TYR A N 1
ATOM 3356 C CA . TYR A 1 414 ? 19.818 -9.537 -25.067 1.00 91.94 414 TYR A CA 1
ATOM 3357 C C . TYR A 1 414 ? 20.021 -11.059 -24.979 1.00 91.94 414 TYR A C 1
ATOM 3359 O O . TYR A 1 414 ? 20.153 -11.746 -25.998 1.00 91.94 414 TYR A O 1
ATOM 3367 N N . PRO A 1 415 ? 20.020 -11.636 -23.762 1.00 88.50 415 PRO A N 1
ATOM 3368 C CA . PRO A 1 415 ? 19.990 -13.085 -23.603 1.00 88.50 415 PRO A CA 1
ATOM 3369 C C . PRO A 1 415 ? 18.801 -13.697 -24.356 1.00 88.50 415 PRO A C 1
ATOM 3371 O O . PRO A 1 415 ? 17.707 -13.136 -24.342 1.00 88.50 415 PRO A O 1
ATOM 3374 N N . LYS A 1 416 ? 18.987 -14.854 -24.997 1.00 85.44 416 LYS A N 1
ATOM 3375 C CA . LYS A 1 416 ? 17.904 -15.571 -25.689 1.00 85.44 416 LYS A CA 1
ATOM 3376 C C . LYS A 1 416 ? 17.372 -16.696 -24.812 1.00 85.44 416 LYS A C 1
ATOM 3378 O O . LYS A 1 416 ? 18.147 -17.493 -24.285 1.00 85.44 416 LYS A O 1
ATOM 3383 N N . TYR A 1 417 ? 16.051 -16.776 -24.691 1.00 81.06 417 TYR A N 1
ATOM 3384 C CA . TYR A 1 417 ? 15.365 -17.839 -23.964 1.00 81.06 417 TYR A CA 1
ATOM 3385 C C . TYR A 1 417 ? 14.334 -18.504 -24.866 1.00 81.06 417 TYR A C 1
ATOM 3387 O O . TYR A 1 417 ? 13.616 -17.820 -25.594 1.00 81.06 417 TYR A O 1
ATOM 3395 N N . ASP A 1 418 ? 14.214 -19.825 -24.762 1.00 71.56 418 ASP A N 1
ATOM 3396 C CA . ASP A 1 418 ? 13.128 -20.541 -25.422 1.00 71.56 418 ASP A CA 1
ATOM 3397 C C . ASP A 1 418 ? 11.788 -20.141 -24.778 1.00 71.56 418 ASP A C 1
ATOM 3399 O O . ASP A 1 418 ? 11.634 -20.287 -23.554 1.00 71.56 418 ASP A O 1
ATOM 3403 N N . PRO A 1 419 ? 10.807 -19.647 -25.555 1.00 66.12 419 PRO A N 1
ATOM 3404 C CA . PRO A 1 419 ? 9.498 -19.313 -25.018 1.00 66.12 419 PRO A CA 1
ATOM 3405 C C . PRO A 1 419 ? 8.828 -20.592 -24.507 1.00 66.12 419 PRO A C 1
ATOM 3407 O O . PRO A 1 419 ? 8.671 -21.563 -25.246 1.00 66.12 419 PRO A O 1
ATOM 3410 N N . LYS A 1 420 ? 8.436 -20.596 -23.228 1.00 66.56 420 LYS A N 1
ATOM 3411 C CA . LYS A 1 420 ? 7.715 -21.714 -22.587 1.00 66.56 420 LYS A CA 1
ATOM 3412 C C . LYS A 1 420 ? 6.219 -21.444 -22.385 1.00 66.56 420 LYS A C 1
ATOM 3414 O O . LYS A 1 420 ? 5.492 -22.348 -21.983 1.00 66.56 420 LYS A O 1
ATOM 3419 N N . VAL A 1 421 ? 5.767 -20.220 -22.659 1.00 60.75 421 VAL A N 1
ATOM 3420 C CA . VAL A 1 421 ? 4.377 -19.751 -22.533 1.00 60.75 421 VAL A CA 1
ATOM 3421 C C . VAL A 1 421 ? 4.033 -18.929 -23.784 1.00 60.75 421 VAL A C 1
ATOM 3423 O O . VAL A 1 421 ? 4.915 -18.268 -24.328 1.00 60.75 421 VAL A O 1
ATOM 3426 N N . GLY A 1 422 ? 2.790 -18.993 -24.277 1.00 58.41 422 GLY A N 1
ATOM 3427 C CA . GLY A 1 422 ? 2.349 -18.308 -25.505 1.00 58.41 422 GLY A CA 1
ATOM 3428 C C . GLY A 1 422 ? 1.343 -19.119 -26.333 1.00 58.41 422 GLY A C 1
ATOM 3429 O O . GLY A 1 422 ? 0.866 -20.164 -25.888 1.00 58.41 422 GLY A O 1
ATOM 3430 N N . LEU A 1 423 ? 1.016 -18.656 -27.547 1.00 54.16 423 LEU A N 1
ATOM 3431 C CA . LEU A 1 423 ? 0.231 -19.458 -28.492 1.00 54.16 423 LEU A CA 1
ATOM 3432 C C . LEU A 1 423 ? 1.081 -20.612 -29.027 1.00 54.16 423 LEU A C 1
ATOM 3434 O O . LEU A 1 423 ? 2.152 -20.396 -29.597 1.00 54.16 423 LEU A O 1
ATOM 3438 N N . LEU A 1 424 ? 0.572 -21.833 -28.880 1.00 57.22 424 LEU A N 1
ATOM 3439 C CA . LEU A 1 424 ? 1.135 -23.002 -29.536 1.00 57.22 424 LEU A CA 1
ATOM 3440 C C . LEU A 1 424 ? 0.616 -23.048 -30.975 1.00 57.22 424 LEU A C 1
ATOM 3442 O O . LEU A 1 424 ? -0.535 -23.405 -31.213 1.00 57.22 424 LEU A O 1
ATOM 3446 N N . LEU A 1 425 ? 1.463 -22.663 -31.925 1.00 56.06 425 LEU A N 1
ATOM 3447 C CA . LEU A 1 425 ? 1.175 -22.807 -33.347 1.00 56.06 425 LEU A CA 1
ATOM 3448 C C . LEU A 1 425 ? 1.749 -24.144 -33.821 1.00 56.06 425 LEU A C 1
ATOM 3450 O O . LEU A 1 425 ? 2.958 -24.377 -33.746 1.00 56.06 425 LEU A O 1
ATOM 3454 N N . GLU A 1 426 ? 0.875 -25.035 -34.279 1.00 57.25 426 GLU A N 1
ATOM 3455 C CA . GLU A 1 426 ? 1.259 -26.323 -34.853 1.00 57.25 426 GLU A CA 1
ATOM 3456 C C . GLU A 1 426 ? 1.170 -26.272 -36.380 1.00 57.25 426 GLU A C 1
ATOM 3458 O O . GLU A 1 426 ? 0.246 -25.688 -36.944 1.00 57.25 426 GLU A O 1
ATOM 3463 N N . SER A 1 427 ? 2.139 -26.896 -37.054 1.00 56.78 427 SER A N 1
ATOM 3464 C CA . SER A 1 427 ? 2.054 -27.119 -38.498 1.00 56.78 427 SER A CA 1
ATOM 3465 C C . SER A 1 427 ? 0.915 -28.094 -38.803 1.00 56.78 427 SER A C 1
ATOM 3467 O O . SER A 1 427 ? 0.857 -29.174 -38.202 1.00 56.78 427 SER A O 1
ATOM 3469 N N . LEU A 1 428 ? 0.068 -27.736 -39.774 1.00 54.03 428 LEU A N 1
ATOM 3470 C CA . LEU A 1 428 ? -1.001 -28.589 -40.306 1.00 54.03 428 LEU A CA 1
ATOM 3471 C C . LEU A 1 428 ? -0.463 -29.916 -40.881 1.00 54.03 428 LEU A C 1
ATOM 3473 O O . LEU A 1 428 ? -1.187 -30.904 -40.889 1.00 54.03 428 LEU A O 1
ATOM 3477 N N . ASP A 1 429 ? 0.817 -29.962 -41.272 1.00 54.50 429 ASP A N 1
ATOM 3478 C CA . ASP A 1 429 ? 1.460 -31.112 -41.933 1.00 54.50 429 ASP A CA 1
ATOM 3479 C C . ASP A 1 429 ? 2.299 -31.991 -40.986 1.00 54.50 429 ASP A C 1
ATOM 3481 O O . ASP A 1 429 ? 3.089 -32.838 -41.414 1.00 54.50 429 ASP A O 1
ATOM 3485 N N . SER A 1 430 ? 2.202 -31.784 -39.671 1.00 57.97 430 SER A N 1
ATOM 3486 C CA . SER A 1 430 ? 3.029 -32.527 -38.715 1.00 57.97 430 SER A CA 1
ATOM 3487 C C . SER A 1 430 ? 2.541 -33.974 -38.539 1.00 57.97 430 SER A C 1
ATOM 3489 O O . SER A 1 430 ? 1.631 -34.252 -37.767 1.00 57.97 430 SER A O 1
ATOM 3491 N N . ASN A 1 431 ? 3.177 -34.925 -39.228 1.00 62.38 431 ASN A N 1
ATOM 3492 C CA . ASN A 1 431 ? 2.855 -36.354 -39.133 1.00 62.38 431 ASN A CA 1
ATOM 3493 C C . ASN A 1 431 ? 3.212 -36.947 -37.756 1.00 62.38 431 ASN A C 1
ATOM 3495 O O . ASN A 1 431 ? 4.351 -37.351 -37.511 1.00 62.38 431 ASN A O 1
ATOM 3499 N N . LEU A 1 432 ? 2.215 -37.076 -36.876 1.00 65.12 432 LEU A N 1
ATOM 3500 C CA . LEU A 1 432 ? 2.372 -37.638 -35.526 1.00 65.12 432 LEU A CA 1
ATOM 3501 C C . LEU A 1 432 ? 2.697 -39.150 -35.525 1.00 65.12 432 LEU A C 1
ATOM 3503 O O . LEU A 1 432 ? 3.184 -39.692 -34.531 1.00 65.12 432 LEU A O 1
ATOM 3507 N N . VAL A 1 433 ? 2.459 -39.833 -36.653 1.00 62.88 433 VAL A N 1
ATOM 3508 C CA . VAL A 1 433 ? 2.589 -41.293 -36.826 1.00 62.88 433 VAL A CA 1
ATOM 3509 C C . VAL A 1 433 ? 3.992 -41.813 -36.491 1.00 62.88 433 VAL A C 1
ATOM 3511 O O . VAL A 1 433 ? 4.130 -42.898 -35.928 1.00 62.88 433 VAL A O 1
ATOM 3514 N N . ASN A 1 434 ? 5.034 -41.026 -36.768 1.00 63.47 434 ASN A N 1
ATOM 3515 C CA . ASN A 1 434 ? 6.424 -41.429 -36.532 1.00 63.47 434 ASN A CA 1
ATOM 3516 C C . ASN A 1 434 ? 6.869 -41.271 -35.068 1.00 63.47 434 ASN A C 1
ATOM 3518 O O . ASN A 1 434 ? 7.950 -41.730 -34.700 1.00 63.47 434 ASN A O 1
ATOM 3522 N N . GLU A 1 435 ? 6.060 -40.631 -34.219 1.00 64.88 435 GLU A N 1
ATOM 3523 C CA . GLU A 1 435 ? 6.423 -40.327 -32.831 1.00 64.88 435 GLU A CA 1
ATOM 3524 C C . GLU A 1 435 ? 5.614 -41.116 -31.787 1.00 64.88 435 GLU A C 1
ATOM 3526 O O . GLU A 1 435 ? 5.835 -40.962 -30.585 1.00 64.88 435 GLU A O 1
ATOM 3531 N N . LEU A 1 436 ? 4.727 -42.010 -32.238 1.00 66.25 436 LEU A N 1
ATOM 3532 C CA . LEU A 1 436 ? 3.799 -42.792 -31.409 1.00 66.25 436 LEU A CA 1
ATOM 3533 C C . LEU A 1 436 ? 4.474 -43.678 -30.354 1.00 66.25 436 LEU A C 1
ATOM 3535 O O . LEU A 1 436 ? 3.887 -43.942 -29.310 1.00 66.25 436 LEU A O 1
ATOM 3539 N N . SER A 1 437 ? 5.701 -44.136 -30.611 1.00 68.00 437 SER A N 1
ATOM 3540 C CA . SER A 1 437 ? 6.467 -44.986 -29.688 1.00 68.00 437 SER A CA 1
ATOM 3541 C C . SER A 1 437 ? 7.200 -44.199 -28.595 1.00 68.00 437 SER A C 1
ATOM 3543 O O . SER A 1 437 ? 7.764 -44.793 -27.673 1.00 68.00 437 SER A O 1
ATOM 3545 N N . LYS A 1 438 ? 7.225 -42.862 -28.675 1.00 75.19 438 LYS A N 1
ATOM 3546 C CA . LYS A 1 438 ? 7.951 -42.017 -27.721 1.00 75.19 438 LYS A CA 1
ATOM 3547 C C . LYS A 1 438 ? 7.104 -41.762 -26.474 1.00 75.19 438 LYS A C 1
ATOM 3549 O O . LYS A 1 438 ? 5.937 -41.402 -26.555 1.00 75.19 438 LYS A O 1
ATOM 3554 N N . LYS A 1 439 ? 7.725 -41.821 -25.290 1.00 72.00 439 LYS A N 1
ATOM 3555 C CA . LYS A 1 439 ? 7.066 -41.432 -24.023 1.00 72.00 439 LYS A CA 1
ATOM 3556 C C . LYS A 1 439 ? 6.689 -39.945 -23.978 1.00 72.00 439 LYS A C 1
ATOM 3558 O O . LYS A 1 439 ? 5.730 -39.573 -23.309 1.00 72.00 439 LYS A O 1
ATOM 3563 N N . LYS A 1 440 ? 7.471 -39.091 -24.646 1.00 78.69 440 LYS A N 1
ATOM 3564 C CA . LYS A 1 440 ? 7.247 -37.644 -24.753 1.00 78.69 440 LYS A CA 1
ATOM 3565 C C . LYS A 1 440 ? 7.626 -37.177 -26.154 1.00 78.69 440 LYS A C 1
ATOM 3567 O O . LYS A 1 440 ? 8.650 -37.605 -26.684 1.00 78.69 440 LYS A O 1
ATOM 3572 N N . ILE A 1 441 ? 6.829 -36.271 -26.697 1.00 76.69 441 ILE A N 1
ATOM 3573 C CA . ILE A 1 441 ? 7.033 -35.617 -27.992 1.00 76.69 441 ILE A CA 1
ATOM 3574 C C . ILE A 1 441 ? 7.078 -34.106 -27.800 1.00 76.69 441 ILE A C 1
ATOM 3576 O O . ILE A 1 441 ? 6.579 -33.597 -26.793 1.00 76.69 441 ILE A O 1
ATOM 3580 N N . LYS A 1 442 ? 7.710 -33.386 -28.727 1.00 74.25 442 LYS A N 1
ATOM 3581 C CA . LYS A 1 442 ? 7.772 -31.920 -28.709 1.00 74.25 442 LYS A CA 1
ATOM 3582 C C . LYS A 1 442 ? 6.811 -31.408 -29.781 1.00 74.25 442 LYS A C 1
ATOM 3584 O O . LYS A 1 442 ? 7.018 -31.687 -30.953 1.00 74.25 442 LYS A O 1
ATOM 3589 N N . ILE A 1 443 ? 5.767 -30.697 -29.371 1.00 70.69 443 ILE A N 1
ATOM 3590 C CA . ILE A 1 443 ? 4.802 -30.045 -30.268 1.00 70.69 443 ILE A CA 1
ATOM 3591 C C . ILE A 1 443 ? 5.105 -28.544 -30.344 1.00 70.69 443 ILE A C 1
ATOM 3593 O O . ILE A 1 443 ? 5.619 -27.979 -29.375 1.00 70.69 443 ILE A O 1
ATOM 3597 N N . GLY A 1 444 ? 4.795 -27.915 -31.480 1.00 65.44 444 GLY A N 1
ATOM 3598 C CA . GLY A 1 444 ? 5.039 -26.491 -31.750 1.00 65.44 444 GLY A CA 1
ATOM 3599 C C . GLY A 1 444 ? 6.137 -26.222 -32.789 1.00 65.44 444 GLY A C 1
ATOM 3600 O O . GLY A 1 444 ? 7.055 -27.024 -32.977 1.00 65.44 444 GLY A O 1
ATOM 3601 N N . PHE A 1 445 ? 6.040 -25.086 -33.479 1.00 61.88 445 PHE A N 1
ATOM 3602 C CA . PHE A 1 445 ? 6.946 -24.704 -34.568 1.00 61.88 445 PHE A CA 1
ATOM 3603 C C . PHE A 1 445 ? 8.327 -24.248 -34.056 1.00 61.88 445 PHE A C 1
ATOM 3605 O O . PHE A 1 445 ? 8.428 -23.633 -32.992 1.00 61.88 445 PHE A O 1
ATOM 3612 N N . GLU A 1 446 ? 9.395 -24.534 -34.805 1.00 52.53 446 GLU A N 1
ATOM 3613 C CA . GLU A 1 446 ? 10.760 -24.093 -34.477 1.00 52.53 446 GLU A CA 1
ATOM 3614 C C . GLU A 1 446 ? 10.872 -22.566 -34.632 1.00 52.53 446 GLU A C 1
ATOM 3616 O O . GLU A 1 446 ? 10.542 -22.016 -35.678 1.00 52.53 446 GLU A O 1
ATOM 3621 N N . GLY A 1 447 ? 11.254 -21.864 -33.560 1.00 53.16 447 GLY A N 1
ATOM 3622 C CA . GLY A 1 447 ? 11.155 -20.398 -33.475 1.00 53.16 447 GLY A CA 1
ATOM 3623 C C . GLY A 1 447 ? 9.844 -19.871 -32.866 1.00 53.16 447 GLY A C 1
ATOM 3624 O O . GLY A 1 447 ? 9.658 -18.659 -32.790 1.00 53.16 447 GLY A O 1
ATOM 3625 N N . SER A 1 448 ? 8.956 -20.755 -32.395 1.00 55.47 448 SER A N 1
ATOM 3626 C CA . SER A 1 448 ? 7.740 -20.419 -31.632 1.00 55.47 448 SER A CA 1
ATOM 3627 C C . SER A 1 448 ? 7.676 -21.189 -30.301 1.00 55.47 448 SER A C 1
ATOM 3629 O O . SER A 1 448 ? 8.641 -21.859 -29.926 1.00 55.47 448 SER A O 1
ATOM 3631 N N . LEU A 1 449 ? 6.557 -21.100 -29.566 1.00 61.41 449 LEU A N 1
ATOM 3632 C CA . LEU A 1 449 ? 6.340 -21.912 -28.365 1.00 61.41 449 LEU A CA 1
ATOM 3633 C C . LEU A 1 449 ? 6.465 -23.397 -28.717 1.00 61.41 449 LEU A C 1
ATOM 3635 O O . LEU A 1 449 ? 5.753 -23.893 -29.586 1.00 61.41 449 LEU A O 1
ATOM 3639 N N . GLN A 1 450 ? 7.323 -24.118 -27.998 1.00 68.62 450 GLN A N 1
ATOM 3640 C CA . GLN A 1 450 ? 7.416 -25.568 -28.114 1.00 68.62 450 GLN A CA 1
ATOM 3641 C C . GLN A 1 450 ? 7.197 -26.230 -26.758 1.00 68.62 450 GLN A C 1
ATOM 3643 O O . GLN A 1 450 ? 7.905 -25.955 -25.788 1.00 68.62 450 GLN A O 1
ATOM 3648 N N . ARG A 1 451 ? 6.236 -27.153 -26.690 1.00 69.81 451 ARG A N 1
ATOM 3649 C CA . ARG A 1 451 ? 5.860 -27.849 -25.455 1.00 69.81 451 ARG A CA 1
ATOM 3650 C C . ARG A 1 451 ? 6.139 -29.340 -25.568 1.00 69.81 451 ARG A C 1
ATOM 3652 O O . ARG A 1 451 ? 5.902 -29.957 -26.601 1.00 69.81 451 ARG A O 1
ATOM 3659 N N . LYS A 1 452 ? 6.608 -29.946 -24.474 1.00 74.56 452 LYS A N 1
ATOM 3660 C CA . LYS A 1 452 ? 6.645 -31.408 -24.352 1.00 74.56 452 LYS A CA 1
ATOM 3661 C C . LYS A 1 452 ? 5.268 -31.924 -23.945 1.00 74.56 452 LYS A C 1
ATOM 3663 O O . LYS A 1 452 ? 4.723 -31.486 -22.934 1.00 74.56 452 LYS A O 1
ATOM 3668 N N . THR A 1 453 ? 4.739 -32.870 -24.704 1.00 71.50 453 THR A N 1
ATOM 3669 C CA . THR A 1 453 ? 3.477 -33.557 -24.412 1.00 71.50 453 THR A CA 1
ATOM 3670 C C . THR A 1 453 ? 3.629 -35.064 -24.628 1.00 71.50 453 THR A C 1
ATOM 3672 O O . THR A 1 453 ? 4.715 -35.536 -24.969 1.00 71.50 453 THR A O 1
ATOM 3675 N N . THR A 1 454 ? 2.570 -35.838 -24.411 1.00 80.88 454 THR A N 1
ATOM 3676 C CA . THR A 1 454 ? 2.522 -37.250 -24.811 1.00 80.88 454 THR A CA 1
ATOM 3677 C C . THR A 1 454 ? 1.894 -37.382 -26.204 1.00 80.88 454 THR A C 1
ATOM 3679 O O . THR A 1 454 ? 1.051 -36.554 -26.563 1.00 80.88 454 THR A O 1
ATOM 3682 N N . PRO A 1 455 ? 2.246 -38.420 -26.990 1.00 80.75 455 PRO A N 1
ATOM 3683 C CA . PRO A 1 455 ? 1.581 -38.691 -28.267 1.00 80.75 455 PRO A CA 1
ATOM 3684 C C . PRO A 1 455 ? 0.057 -38.765 -28.141 1.00 80.75 455 PRO A C 1
ATOM 3686 O O . PRO A 1 455 ? -0.655 -38.273 -29.007 1.00 80.75 455 PRO A O 1
ATOM 3689 N N . LEU A 1 456 ? -0.438 -39.314 -27.025 1.00 79.81 456 LEU A N 1
ATOM 3690 C CA . LEU A 1 456 ? -1.866 -39.421 -26.740 1.00 79.81 456 LEU A CA 1
ATOM 3691 C C . LEU A 1 456 ? -2.539 -38.048 -26.609 1.00 79.81 456 LEU A C 1
ATOM 3693 O O . LEU A 1 456 ? -3.579 -37.817 -27.217 1.00 79.81 456 LEU A O 1
ATOM 3697 N N . ILE A 1 457 ? -1.935 -37.126 -25.849 1.00 78.00 457 ILE A N 1
ATOM 3698 C CA . ILE A 1 457 ? -2.470 -35.768 -25.678 1.00 78.00 457 ILE A CA 1
ATOM 3699 C C . ILE A 1 457 ? -2.406 -34.998 -27.003 1.00 78.00 457 ILE A C 1
ATOM 3701 O O . ILE A 1 457 ? -3.362 -34.309 -27.337 1.00 78.00 457 ILE A O 1
ATOM 3705 N N . ALA A 1 458 ? -1.327 -35.130 -27.781 1.00 77.81 458 ALA A N 1
ATOM 3706 C CA . ALA A 1 458 ? -1.238 -34.465 -29.084 1.00 77.81 458 ALA A CA 1
ATOM 3707 C C . ALA A 1 458 ? -2.269 -34.996 -30.093 1.00 77.81 458 ALA A C 1
ATOM 3709 O O . ALA A 1 458 ? -2.938 -34.201 -30.747 1.00 77.81 458 ALA A O 1
ATOM 3710 N N . ALA A 1 459 ? -2.451 -36.320 -30.178 1.00 78.44 459 ALA A N 1
ATOM 3711 C CA . ALA A 1 459 ? -3.477 -36.931 -31.024 1.00 78.44 459 ALA A CA 1
ATOM 3712 C C . ALA A 1 459 ? -4.891 -36.476 -30.615 1.00 78.44 459 ALA A C 1
ATOM 3714 O O . ALA A 1 459 ? -5.724 -36.180 -31.471 1.00 78.44 459 ALA A O 1
ATOM 3715 N N . ALA A 1 460 ? -5.143 -36.349 -29.306 1.00 79.00 460 ALA A N 1
ATOM 3716 C CA . ALA A 1 460 ? -6.403 -35.831 -28.780 1.00 79.00 460 ALA A CA 1
ATOM 3717 C C . ALA A 1 460 ? -6.620 -34.345 -29.125 1.00 79.00 460 ALA A C 1
ATOM 3719 O O . ALA A 1 460 ? -7.706 -33.979 -29.567 1.00 79.00 460 ALA A O 1
ATOM 3720 N N . MET A 1 461 ? -5.594 -33.494 -28.989 1.00 74.88 461 MET A N 1
ATOM 3721 C CA . MET A 1 461 ? -5.668 -32.064 -29.336 1.00 74.88 461 MET A CA 1
ATOM 3722 C C . MET A 1 461 ? -5.962 -31.820 -30.824 1.00 74.88 461 MET A C 1
ATOM 3724 O O . MET A 1 461 ? -6.573 -30.811 -31.165 1.00 74.88 461 MET A O 1
ATOM 3728 N N . ARG A 1 462 ? -5.562 -32.749 -31.700 1.00 74.06 462 ARG A N 1
ATOM 3729 C CA . ARG A 1 462 ? -5.798 -32.700 -33.155 1.00 74.06 462 ARG A CA 1
ATOM 3730 C C . ARG A 1 462 ? -7.082 -33.390 -33.600 1.00 74.06 462 ARG A C 1
ATOM 3732 O O . ARG A 1 462 ? -7.372 -33.432 -34.792 1.00 74.06 462 ARG A O 1
ATOM 3739 N N . ASN A 1 463 ? -7.850 -33.929 -32.654 1.00 75.56 463 ASN A N 1
ATOM 3740 C CA . ASN A 1 463 ? -9.061 -34.698 -32.921 1.00 75.56 463 ASN A CA 1
ATOM 3741 C C . ASN A 1 463 ? -8.821 -35.925 -33.837 1.00 75.56 463 ASN A C 1
ATOM 3743 O O . ASN A 1 463 ? -9.696 -36.335 -34.600 1.00 75.56 463 ASN A O 1
ATOM 3747 N N . GLU A 1 464 ? -7.633 -36.537 -33.766 1.00 82.19 464 GLU A N 1
ATOM 3748 C CA . GLU A 1 464 ? -7.251 -37.710 -34.562 1.00 82.19 464 GLU A CA 1
ATOM 3749 C C . GLU A 1 464 ? -7.735 -39.007 -33.888 1.00 82.19 464 GLU A C 1
ATOM 3751 O O . GLU A 1 464 ? -6.954 -39.796 -33.351 1.00 82.19 464 GLU A O 1
ATOM 3756 N N . VAL A 1 465 ? -9.051 -39.236 -33.902 1.00 82.38 465 VAL A N 1
ATOM 3757 C CA . VAL A 1 465 ? -9.724 -40.320 -33.150 1.00 82.38 465 VAL A CA 1
ATOM 3758 C C . VAL A 1 465 ? -9.122 -41.708 -33.417 1.00 82.38 465 VAL A C 1
ATOM 3760 O O . VAL A 1 465 ? -8.885 -42.474 -32.484 1.00 82.38 465 VAL A O 1
ATOM 3763 N N . ALA A 1 466 ? -8.811 -42.026 -34.677 1.00 82.06 466 ALA A N 1
ATOM 3764 C CA . ALA A 1 466 ? -8.208 -43.309 -35.047 1.00 82.06 466 ALA A CA 1
ATOM 3765 C C . ALA A 1 466 ? -6.804 -43.502 -34.442 1.00 82.06 466 ALA A C 1
ATOM 3767 O O . ALA A 1 466 ? -6.420 -44.615 -34.079 1.00 82.06 466 ALA A O 1
ATOM 3768 N N . LEU A 1 467 ? -6.040 -42.414 -34.310 1.00 80.12 467 LEU A N 1
ATOM 3769 C CA . LEU A 1 467 ? -4.702 -42.436 -33.732 1.00 80.12 467 LEU A CA 1
ATOM 3770 C C . LEU A 1 467 ? -4.762 -42.558 -32.207 1.00 80.12 467 LEU A C 1
ATOM 3772 O O . LEU A 1 467 ? -4.004 -43.335 -31.629 1.00 80.12 467 LEU A O 1
ATOM 3776 N N . VAL A 1 468 ? -5.702 -41.853 -31.571 1.00 80.69 468 VAL A N 1
ATOM 3777 C CA . VAL A 1 468 ? -5.991 -41.980 -30.135 1.00 80.69 468 VAL A CA 1
ATOM 3778 C C . VAL A 1 468 ? -6.312 -43.433 -29.787 1.00 80.69 468 VAL A C 1
ATOM 3780 O O . VAL A 1 468 ? -5.688 -43.984 -28.882 1.00 80.69 468 VAL A O 1
ATOM 3783 N N . GLN A 1 469 ? -7.203 -44.078 -30.547 1.00 81.44 469 GLN A N 1
ATOM 3784 C CA . GLN A 1 469 ? -7.562 -45.480 -30.325 1.00 81.44 469 GLN A CA 1
ATOM 3785 C C . GLN A 1 469 ? -6.339 -46.401 -30.428 1.00 81.44 469 GLN A C 1
ATOM 3787 O O . GLN A 1 469 ? -6.070 -47.173 -29.514 1.00 81.44 469 GLN A O 1
ATOM 3792 N N . LYS A 1 470 ? -5.522 -46.243 -31.477 1.00 83.56 470 LYS A N 1
ATOM 3793 C CA . LYS A 1 470 ? -4.301 -47.041 -31.671 1.00 83.56 470 LYS A CA 1
ATOM 3794 C C . LYS A 1 470 ? -3.296 -46.890 -30.520 1.00 83.56 470 LYS A C 1
ATOM 3796 O O . LYS A 1 470 ? -2.624 -47.855 -30.152 1.00 83.56 470 LYS A O 1
ATOM 3801 N N . ILE A 1 471 ? -3.168 -45.684 -29.960 1.00 80.69 471 ILE A N 1
ATOM 3802 C CA . ILE A 1 471 ? -2.279 -45.407 -28.823 1.00 80.69 471 ILE A CA 1
ATOM 3803 C C . ILE A 1 471 ? -2.816 -46.062 -27.540 1.00 80.69 471 ILE A C 1
ATOM 3805 O O . ILE A 1 471 ? -2.034 -46.648 -26.791 1.00 80.69 471 ILE A O 1
ATOM 3809 N N . LEU A 1 472 ? -4.132 -46.011 -27.306 1.00 82.00 472 LEU A N 1
ATOM 3810 C CA . LEU A 1 472 ? -4.781 -46.674 -26.168 1.00 82.00 472 LEU A CA 1
ATOM 3811 C C . LEU A 1 472 ? -4.663 -48.203 -26.257 1.00 82.00 472 LEU A C 1
ATOM 3813 O O . LEU A 1 472 ? -4.263 -48.837 -25.282 1.00 82.00 472 LEU A O 1
ATOM 3817 N N . ASP A 1 473 ? -4.901 -48.780 -27.438 1.00 83.75 473 ASP A N 1
ATOM 3818 C CA . ASP A 1 473 ? -4.778 -50.224 -27.696 1.00 83.75 473 ASP A CA 1
ATOM 3819 C C . ASP A 1 473 ? -3.342 -50.735 -27.487 1.00 83.75 473 ASP A C 1
ATOM 3821 O O . ASP A 1 473 ? -3.123 -51.890 -27.128 1.00 83.75 473 ASP A O 1
ATOM 3825 N N . SER A 1 474 ? -2.348 -49.856 -27.656 1.00 79.25 474 SER A N 1
ATOM 3826 C CA . SER A 1 474 ? -0.931 -50.147 -27.394 1.00 79.25 474 SER A CA 1
ATOM 3827 C C . SER A 1 474 ? -0.559 -50.083 -25.900 1.00 79.25 474 SER A C 1
ATOM 3829 O O . SER A 1 474 ? 0.620 -50.180 -25.555 1.00 79.25 474 SER A O 1
ATOM 3831 N N . GLY A 1 475 ? -1.538 -49.907 -25.005 1.00 74.88 475 GLY A N 1
ATOM 3832 C CA . GLY A 1 475 ? -1.357 -49.911 -23.550 1.00 74.88 475 GLY A CA 1
ATOM 3833 C C . GLY A 1 475 ? -1.109 -48.537 -22.920 1.00 74.88 475 GLY A C 1
ATOM 3834 O O . GLY A 1 475 ? -0.706 -48.466 -21.757 1.00 74.88 475 GLY A O 1
ATOM 3835 N N . ALA A 1 476 ? -1.327 -47.436 -23.648 1.00 73.62 476 ALA A N 1
ATOM 3836 C CA . ALA A 1 476 ? -1.258 -46.101 -23.060 1.00 73.62 476 ALA A CA 1
ATOM 3837 C C . ALA A 1 476 ? -2.446 -45.859 -22.113 1.00 73.62 476 ALA A C 1
ATOM 3839 O O . ALA A 1 476 ? -3.596 -46.114 -22.461 1.00 73.62 476 ALA A O 1
ATOM 3840 N N . SER A 1 477 ? -2.177 -45.323 -20.921 1.00 70.62 477 SER A N 1
ATOM 3841 C CA . SER A 1 477 ? -3.207 -45.016 -19.923 1.00 70.62 477 SER A CA 1
ATOM 3842 C C . SER A 1 477 ? -3.481 -43.515 -19.848 1.00 70.62 477 SER A C 1
ATOM 3844 O O . SER A 1 477 ? -2.552 -42.710 -19.772 1.00 70.62 477 SER A O 1
ATOM 3846 N N . VAL A 1 47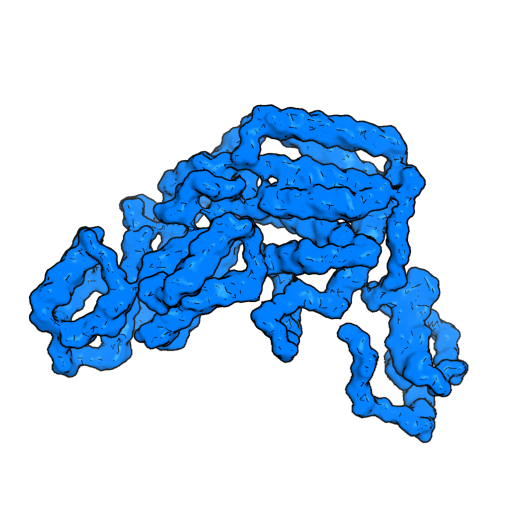8 ? -4.765 -43.147 -19.818 1.00 63.72 478 VAL A N 1
ATOM 3847 C CA . VAL A 1 478 ? -5.247 -41.765 -19.618 1.00 63.72 478 VAL A CA 1
ATOM 3848 C C . VAL A 1 478 ? -5.161 -41.347 -18.140 1.00 63.72 478 VAL A C 1
ATOM 3850 O O . VAL A 1 478 ? -5.115 -40.162 -17.830 1.00 63.72 478 VAL A O 1
ATOM 3853 N N . ASN A 1 479 ? -5.082 -42.315 -17.218 1.00 52.97 479 ASN A N 1
ATOM 3854 C CA . ASN A 1 479 ? -5.194 -42.102 -15.768 1.00 52.97 479 ASN A CA 1
ATOM 3855 C C . ASN A 1 479 ? -3.856 -41.851 -15.061 1.00 52.97 479 ASN A C 1
ATOM 3857 O O . ASN A 1 479 ? -3.769 -41.938 -13.836 1.00 52.97 479 ASN A O 1
ATOM 3861 N N . VAL A 1 480 ? -2.794 -41.550 -15.806 1.00 50.47 480 VAL A N 1
ATOM 3862 C CA . VAL A 1 480 ? -1.538 -41.128 -15.189 1.00 50.47 480 VAL A CA 1
ATOM 3863 C C . VAL A 1 480 ? -1.688 -39.649 -14.860 1.00 50.47 480 VAL A C 1
ATOM 3865 O O . VAL A 1 480 ? -1.675 -38.813 -15.763 1.00 50.47 480 VAL A O 1
ATOM 3868 N N . ILE A 1 481 ? -1.856 -39.331 -13.570 1.00 43.62 481 ILE A N 1
ATOM 3869 C CA . ILE A 1 481 ? -1.714 -37.965 -13.047 1.00 43.62 481 ILE A CA 1
ATOM 3870 C C . ILE A 1 481 ? -0.457 -37.397 -13.698 1.00 43.62 481 ILE A C 1
ATOM 3872 O O . ILE A 1 481 ? 0.617 -37.985 -13.570 1.00 43.62 481 ILE A O 1
ATOM 3876 N N . SER A 1 482 ? -0.600 -36.336 -14.488 1.00 41.56 482 SER A N 1
ATOM 3877 C CA . SER A 1 482 ? 0.494 -35.863 -15.321 1.00 41.56 482 SER A CA 1
ATOM 3878 C C . SER A 1 482 ? 1.692 -35.498 -14.439 1.00 41.56 482 SER A C 1
ATOM 3880 O O . SER A 1 482 ? 1.728 -34.423 -13.851 1.00 41.56 482 SER A O 1
ATOM 3882 N N . GLU A 1 483 ? 2.731 -36.337 -14.433 1.00 39.88 483 GLU A N 1
ATOM 3883 C CA . GLU A 1 483 ? 4.084 -35.961 -13.985 1.00 39.88 483 GLU A CA 1
ATOM 3884 C C . GLU A 1 483 ? 4.669 -34.822 -14.844 1.00 39.88 483 GLU A C 1
ATOM 3886 O O . GLU A 1 483 ? 5.770 -34.323 -14.610 1.00 39.88 483 GLU A O 1
ATOM 3891 N N . VAL A 1 484 ? 3.941 -34.398 -15.880 1.00 38.12 484 VAL A N 1
ATOM 3892 C CA . VAL A 1 484 ? 4.185 -33.168 -16.622 1.00 38.12 484 VAL A CA 1
ATOM 3893 C C . VAL A 1 484 ? 3.668 -31.994 -15.788 1.00 38.12 484 VAL A C 1
ATOM 3895 O O . VAL A 1 484 ? 2.659 -31.376 -16.116 1.00 38.12 484 VAL A O 1
ATOM 3898 N N . GLY A 1 485 ? 4.360 -31.720 -14.680 1.00 33.91 485 GLY A N 1
ATOM 3899 C CA . GLY A 1 485 ? 4.234 -30.457 -13.966 1.00 33.91 485 GLY A CA 1
ATOM 3900 C C . GLY A 1 485 ? 4.409 -29.303 -14.953 1.00 33.91 485 GLY A C 1
ATOM 3901 O O . GLY A 1 485 ? 5.423 -29.224 -15.652 1.00 33.91 485 GLY A O 1
ATOM 3902 N N . GLY A 1 486 ? 3.378 -28.470 -15.042 1.00 30.67 486 GLY A N 1
ATOM 3903 C CA . GLY A 1 486 ? 3.402 -27.156 -15.676 1.00 30.67 486 GLY A CA 1
ATOM 3904 C C . GLY A 1 486 ? 3.130 -26.072 -14.648 1.00 30.67 486 GLY A C 1
ATOM 3905 O O . GLY A 1 486 ? 2.655 -26.407 -13.538 1.00 30.67 486 GLY A O 1
#

Radius of gyration: 29.4 Å; Cα contacts (8 Å, |Δi|>4): 587; chains: 1; bounding box: 56×76×84 Å